Protein AF-A0A507FLE0-F1 (afdb_monomer_lite)

Foldseek 3Di:
DDDDDDDDDDDDDDDDDDDDDDDDDDPDDDDDPDDPDQPPVVVPAPADPPPDDPQLSVLLSVLSVLLVVLVVLLVVLVVPVVDDDPNPVSLVVSQVSLVVSLVSLVSSLVVLVVVVVVVDLNSLSSNLSSLQSNLSSLLSHPPDPCSLLSSLQSNLVSCVRNPCLRCLVVCVVSNCSSLVVVVVPDDPDPPDQDPPPCPPPPPPPPPPLQPDPDPPDDDAEEDAPVVADLVNCCVVAVVPVVHGDHHHPPQWVPFLLLRQVSDVVSVCSQQPSRWAKKWKFFPPPPQLDCPDPRIDIDIDRPNVCCVQAAVCVPPCPGPQVGMHIKRPFAQVCSSGVVVVSRGDDGPNLQRDDPVNVVDDPDPDPRPDPDDRDGDIDGHPPRDDAQFDDPDDDDDDDRDDDDDDDDDGPVCLVVQCADPDPRRRGRLHRPSDPVVLLVVLCVLLVVLLVVVVVLLVVCCPLLPCPVVPPDDDDPVSVVVNVCSPDLVNLLVSLVVNLVSLVVSVVSPNDPSVLVNVVSVVVSVVSVVVVPDDDDSVVVVVSSVVSVVVSVVVVPDDSSDDDDDDPPVVVVVVVVVPDDDDDDDDDDD

Structure (mmCIF, N/CA/C/O backbone):
data_AF-A0A507FLE0-F1
#
_entry.id   AF-A0A507FLE0-F1
#
loop_
_atom_site.group_PDB
_atom_site.id
_atom_site.type_symbol
_atom_site.label_atom_id
_atom_site.label_alt_id
_atom_site.label_comp_id
_atom_site.label_asym_id
_atom_site.label_entity_id
_atom_site.label_seq_id
_atom_site.pdbx_PDB_ins_code
_atom_site.Cartn_x
_atom_site.Cartn_y
_atom_site.Cartn_z
_atom_site.occupancy
_atom_site.B_iso_or_equiv
_atom_site.auth_seq_id
_atom_site.auth_comp_id
_atom_site.auth_asym_id
_atom_site.auth_atom_id
_atom_site.pdbx_PDB_model_num
ATOM 1 N N . MET A 1 1 ? 46.380 20.053 21.977 1.00 31.81 1 MET A N 1
ATOM 2 C CA . MET A 1 1 ? 46.843 20.957 20.892 1.00 31.81 1 MET A CA 1
ATOM 3 C C . MET A 1 1 ? 46.621 20.213 19.575 1.00 31.81 1 MET A C 1
ATOM 5 O O . MET A 1 1 ? 46.985 19.057 19.542 1.00 31.81 1 MET A O 1
ATOM 9 N N . ALA A 1 2 ? 45.988 20.686 18.503 1.00 28.52 2 ALA A N 1
ATOM 10 C CA . ALA A 1 2 ? 45.599 22.019 18.074 1.00 28.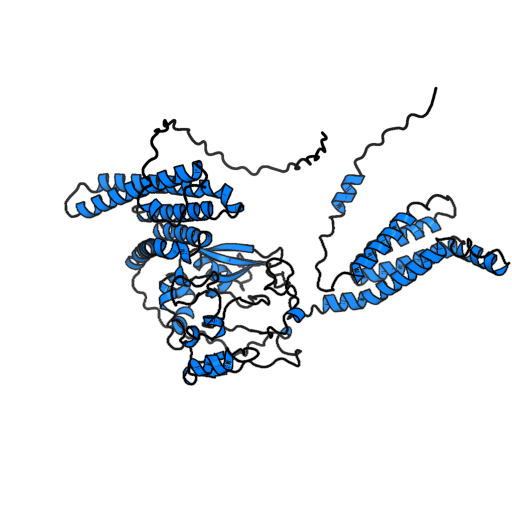52 2 ALA A CA 1
ATOM 11 C C . ALA A 1 2 ? 44.268 21.979 17.283 1.00 28.52 2 ALA A C 1
ATOM 13 O O . ALA A 1 2 ? 43.899 20.981 16.674 1.00 28.52 2 ALA A O 1
ATOM 14 N N . LYS A 1 3 ? 43.569 23.117 17.330 1.00 25.45 3 LYS A N 1
ATOM 15 C CA . LYS A 1 3 ? 42.277 23.459 16.719 1.00 25.45 3 LYS A CA 1
ATOM 16 C C . LYS A 1 3 ? 42.298 23.394 15.182 1.00 25.45 3 LYS A C 1
ATOM 18 O O . LYS A 1 3 ? 43.204 23.959 14.573 1.00 25.45 3 LYS A O 1
ATOM 23 N N . ARG A 1 4 ? 41.205 22.937 14.556 1.00 25.98 4 ARG A N 1
ATOM 24 C CA . ARG A 1 4 ? 40.757 23.457 13.248 1.00 25.98 4 ARG A CA 1
ATOM 25 C C . ARG A 1 4 ? 39.261 23.784 13.276 1.00 25.98 4 ARG A C 1
ATOM 27 O O . ARG A 1 4 ? 38.424 22.944 13.575 1.00 25.98 4 ARG A O 1
ATOM 34 N N . LYS A 1 5 ? 38.989 25.067 13.021 1.00 28.12 5 LYS A N 1
ATOM 35 C CA . LYS A 1 5 ? 37.691 25.748 12.962 1.00 28.12 5 LYS A CA 1
ATOM 36 C C . LYS A 1 5 ? 36.878 25.264 11.754 1.00 28.12 5 LYS A C 1
ATOM 38 O O . LYS A 1 5 ? 37.385 25.329 10.638 1.00 28.12 5 LYS A O 1
ATOM 43 N N . ALA A 1 6 ? 35.615 24.902 11.966 1.00 27.72 6 ALA A N 1
ATOM 44 C CA . ALA A 1 6 ? 34.610 24.834 10.908 1.00 27.72 6 ALA A CA 1
ATOM 45 C C . ALA A 1 6 ? 33.915 26.202 10.787 1.00 27.72 6 ALA A C 1
ATOM 47 O O . ALA A 1 6 ? 33.436 26.756 11.777 1.00 27.72 6 ALA A O 1
ATOM 48 N N . LEU A 1 7 ? 33.922 26.774 9.581 1.00 25.78 7 LEU A N 1
ATOM 49 C CA . LEU A 1 7 ? 33.205 28.002 9.239 1.00 25.78 7 LEU A CA 1
ATOM 50 C C . LEU A 1 7 ? 31.706 27.698 9.110 1.00 25.78 7 LEU A C 1
ATOM 52 O O . LEU A 1 7 ? 31.309 26.893 8.272 1.00 25.78 7 LEU A O 1
ATOM 56 N N . ALA A 1 8 ? 30.888 28.388 9.902 1.00 26.00 8 ALA A N 1
ATOM 57 C CA . ALA A 1 8 ? 29.437 28.402 9.775 1.00 26.00 8 ALA A CA 1
ATOM 58 C C . ALA A 1 8 ? 29.005 29.300 8.600 1.00 26.00 8 ALA A C 1
ATOM 60 O O . ALA A 1 8 ? 29.332 30.490 8.564 1.00 26.00 8 ALA A O 1
ATOM 61 N N . SER A 1 9 ? 28.248 28.750 7.651 1.00 27.38 9 SER A N 1
ATOM 62 C CA . SER A 1 9 ? 27.500 29.516 6.651 1.00 27.38 9 SER A CA 1
ATOM 63 C C . SER A 1 9 ? 26.111 29.865 7.202 1.00 27.38 9 SER A C 1
ATOM 65 O O . SER A 1 9 ? 25.343 28.999 7.608 1.00 27.38 9 SER A O 1
ATOM 67 N N . LYS A 1 10 ? 25.796 31.165 7.237 1.00 26.14 10 LYS A N 1
ATOM 68 C CA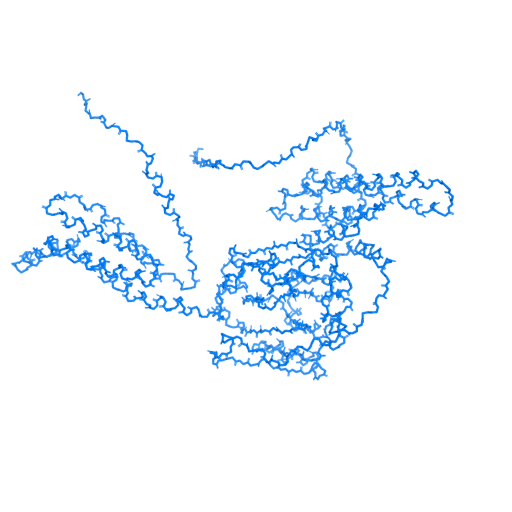 . LYS A 1 10 ? 24.483 31.709 7.625 1.00 26.14 10 LYS A CA 1
ATOM 69 C C . LYS A 1 10 ? 23.377 31.241 6.658 1.00 26.14 10 LYS A C 1
ATOM 71 O O . LYS A 1 10 ? 23.606 31.313 5.448 1.00 26.14 10 LYS A O 1
ATOM 76 N N . PRO A 1 11 ? 22.168 30.888 7.134 1.00 28.55 11 PRO A N 1
ATOM 77 C CA . PRO A 1 11 ? 21.002 30.757 6.270 1.00 28.55 11 PRO A CA 1
ATOM 78 C C . PRO A 1 11 ? 20.432 32.137 5.910 1.00 28.55 11 PRO A C 1
ATOM 80 O O . PRO A 1 11 ? 20.313 33.026 6.754 1.00 28.55 11 PRO A O 1
ATOM 83 N N . SER A 1 12 ? 20.105 32.311 4.629 1.00 25.98 12 SER A N 1
ATOM 84 C CA . SER A 1 12 ? 19.467 33.498 4.060 1.00 25.98 12 SER A CA 1
ATOM 85 C C . SER A 1 12 ? 17.990 33.582 4.445 1.00 25.98 12 SER A C 1
ATOM 87 O O . SER A 1 12 ? 17.255 32.609 4.298 1.00 25.98 12 SER A O 1
ATOM 89 N N . SER A 1 13 ? 17.557 34.766 4.864 1.00 29.53 13 SER A N 1
ATOM 90 C CA . SER A 1 13 ? 16.181 35.129 5.197 1.00 29.53 13 SER A CA 1
ATOM 91 C C . SER A 1 13 ? 15.266 35.241 3.968 1.00 29.53 13 SER A C 1
ATOM 93 O O . SER A 1 13 ? 15.630 35.880 2.980 1.00 29.53 13 SER A O 1
ATOM 95 N N . ARG A 1 14 ? 14.050 34.676 4.056 1.00 24.36 14 ARG A N 1
ATOM 96 C CA . ARG A 1 14 ? 12.829 35.068 3.310 1.00 24.36 14 ARG A CA 1
ATOM 97 C C . ARG A 1 14 ? 11.584 34.360 3.902 1.00 24.36 14 ARG A C 1
ATOM 99 O O . ARG A 1 14 ? 11.761 33.413 4.655 1.00 24.36 14 ARG A O 1
ATOM 106 N N . PRO A 1 15 ? 10.363 34.881 3.678 1.00 26.41 15 PRO A N 1
ATOM 107 C CA . PRO A 1 15 ? 9.608 35.686 4.636 1.00 26.41 15 PRO A CA 1
ATOM 108 C C . PRO A 1 15 ? 8.544 34.895 5.418 1.00 26.41 15 PRO A C 1
ATOM 110 O O . PRO A 1 15 ? 8.025 33.886 4.957 1.00 26.41 15 PRO A O 1
ATOM 113 N N . ALA A 1 16 ? 8.204 35.411 6.600 1.00 26.02 16 ALA A N 1
ATOM 114 C CA . ALA A 1 16 ? 7.209 34.858 7.511 1.00 26.02 16 ALA A CA 1
ATOM 115 C C . ALA A 1 16 ? 5.784 34.893 6.927 1.00 26.02 16 ALA A C 1
ATOM 117 O O . ALA A 1 16 ? 5.248 35.970 6.653 1.00 26.02 16 ALA A O 1
ATOM 118 N N . SER A 1 17 ? 5.146 33.726 6.816 1.00 26.30 17 SER A N 1
ATOM 119 C CA . SER A 1 17 ? 3.690 33.602 6.722 1.00 26.30 17 SER A CA 1
ATOM 120 C C . SER A 1 17 ? 3.092 33.547 8.131 1.00 26.30 17 SER A C 1
ATOM 122 O O . SER A 1 17 ? 3.606 32.887 9.033 1.00 26.30 17 SER A O 1
ATOM 124 N N . LYS A 1 18 ? 2.024 34.319 8.327 1.00 26.84 18 LYS A N 1
ATOM 125 C CA . LYS A 1 18 ? 1.359 34.587 9.606 1.00 26.84 18 LYS A CA 1
ATOM 126 C C . LYS A 1 18 ? 0.795 33.302 10.233 1.00 26.84 18 LYS A C 1
ATOM 128 O O . LYS A 1 18 ? -0.269 32.851 9.832 1.00 26.84 18 LYS A O 1
ATOM 133 N N . HIS A 1 19 ? 1.454 32.780 11.266 1.00 26.33 19 HIS A N 1
ATOM 134 C CA . HIS A 1 19 ? 0.809 31.906 12.245 1.00 26.33 19 HIS A CA 1
ATOM 135 C C . HIS A 1 19 ? 0.214 32.767 13.362 1.00 26.33 19 HIS A C 1
ATOM 137 O O . HIS A 1 19 ? 0.917 33.539 14.020 1.00 26.33 19 HIS A O 1
ATOM 143 N N . SER A 1 20 ? -1.099 32.658 13.549 1.00 24.91 20 SER A N 1
ATOM 144 C CA . SER A 1 20 ? -1.827 33.210 14.686 1.00 24.91 20 SER A CA 1
ATOM 145 C C . SER A 1 20 ? -1.268 32.621 15.983 1.00 24.91 20 SER A C 1
ATOM 147 O O . SER A 1 20 ? -1.404 31.425 16.241 1.00 24.91 20 SER A O 1
ATOM 149 N N . LYS A 1 21 ? -0.617 33.461 16.793 1.00 22.00 21 LYS A N 1
ATOM 150 C CA . LYS A 1 21 ? -0.194 33.124 18.155 1.00 22.00 21 LYS A CA 1
ATOM 151 C C . LYS A 1 21 ? -1.432 32.844 19.007 1.00 22.00 21 LYS A C 1
ATOM 153 O O . LYS A 1 21 ? -2.134 33.780 19.375 1.00 22.00 21 LYS A O 1
ATOM 158 N N . TRP A 1 22 ? -1.654 31.585 19.362 1.00 24.19 22 TRP A N 1
ATOM 159 C CA . TRP A 1 22 ? -2.494 31.237 20.501 1.00 24.19 22 TRP A CA 1
ATOM 160 C C . TRP A 1 22 ? -1.654 31.393 21.769 1.00 24.19 22 TRP A C 1
ATOM 162 O O . TRP A 1 22 ? -0.658 30.700 21.976 1.00 24.19 22 TRP A O 1
ATOM 172 N N . THR A 1 23 ? -2.000 32.381 22.590 1.00 21.45 23 THR A N 1
ATOM 173 C CA . THR A 1 23 ? -1.430 32.577 23.924 1.00 21.45 23 THR A CA 1
ATOM 174 C C . THR A 1 23 ? -1.847 31.417 24.821 1.00 21.45 23 THR A C 1
ATOM 176 O O . THR A 1 23 ? -2.988 31.353 25.267 1.00 21.4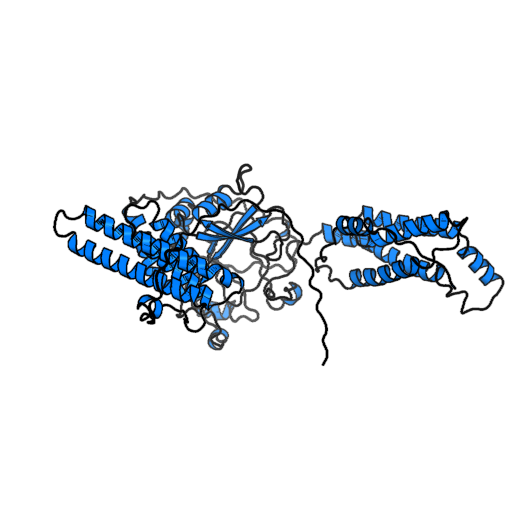5 23 THR A O 1
ATOM 179 N N . VAL A 1 24 ? -0.912 30.507 25.099 1.00 25.20 24 VAL A N 1
ATOM 180 C CA . VAL A 1 24 ? -1.040 29.516 26.172 1.00 25.20 24 VAL A CA 1
ATOM 181 C C . VAL A 1 24 ? -0.966 30.261 27.502 1.00 25.20 24 VAL A C 1
ATOM 183 O O . VAL A 1 24 ? 0.098 30.730 27.914 1.00 25.20 24 VAL A O 1
ATOM 186 N N . THR A 1 25 ? -2.102 30.394 28.178 1.00 23.78 25 THR A N 1
ATOM 187 C CA . THR A 1 25 ? -2.149 30.838 29.570 1.00 23.78 25 THR A CA 1
ATOM 188 C C . THR A 1 25 ? -1.441 29.784 30.418 1.00 23.78 25 THR A C 1
ATOM 190 O O . THR A 1 25 ? -1.952 28.682 30.603 1.00 23.78 25 THR A O 1
ATOM 193 N N . LYS A 1 26 ? -0.239 30.098 30.919 1.00 23.08 26 LYS A N 1
ATOM 194 C CA . LYS A 1 26 ? 0.467 29.263 31.900 1.00 23.08 26 LYS A CA 1
ATOM 195 C C . LYS A 1 26 ? -0.375 29.170 33.176 1.00 23.08 26 LYS A C 1
ATOM 197 O O . LYS A 1 26 ? -0.304 30.056 34.025 1.00 23.08 26 LYS A O 1
ATOM 202 N N . MET A 1 27 ? -1.143 28.094 33.335 1.00 23.83 27 MET A N 1
ATOM 203 C CA . MET A 1 27 ? -1.602 27.679 34.657 1.00 23.83 27 MET A CA 1
ATOM 204 C C . MET A 1 27 ? -0.415 27.068 35.398 1.00 23.83 27 MET A C 1
ATOM 206 O O . MET A 1 27 ? 0.155 26.059 34.994 1.00 23.83 27 MET A O 1
ATOM 210 N N . ASN A 1 28 ? -0.008 27.742 36.467 1.00 22.78 28 ASN A N 1
ATOM 211 C CA . ASN A 1 28 ? 1.100 27.354 37.322 1.00 22.78 28 ASN A CA 1
ATOM 212 C C . ASN A 1 28 ? 0.618 26.246 38.276 1.00 22.78 28 ASN A C 1
ATOM 214 O O . ASN A 1 28 ? 0.186 26.530 39.392 1.00 22.78 28 ASN A O 1
ATOM 218 N N . MET A 1 29 ? 0.626 24.988 37.828 1.00 26.70 29 MET A N 1
ATOM 219 C CA . MET A 1 29 ? 0.411 23.836 38.707 1.00 26.70 29 MET A CA 1
ATOM 220 C C . MET A 1 29 ? 1.763 23.292 39.175 1.00 26.70 29 MET A C 1
ATOM 222 O O . MET A 1 29 ? 2.604 22.893 38.371 1.00 26.70 29 MET A O 1
ATOM 226 N N . LYS A 1 30 ? 1.979 23.320 40.496 1.00 24.19 30 LYS A N 1
ATOM 227 C CA . LYS A 1 30 ? 3.137 22.715 41.168 1.00 24.19 30 LYS A CA 1
ATOM 228 C C . LYS A 1 30 ? 3.267 21.244 40.754 1.00 24.19 30 LYS A C 1
ATOM 230 O O . LYS A 1 30 ? 2.291 20.504 40.838 1.00 24.19 30 LYS A O 1
ATOM 235 N N . GLN A 1 31 ? 4.471 20.827 40.358 1.00 25.00 31 GLN A N 1
ATOM 236 C CA . GLN A 1 31 ? 4.795 19.417 40.138 1.00 25.00 31 GLN A CA 1
ATOM 237 C C . GLN A 1 31 ? 4.654 18.628 41.453 1.00 25.00 31 GLN A C 1
ATOM 239 O O . GLN A 1 31 ? 5.287 19.013 42.440 1.00 25.00 31 GLN A O 1
ATOM 244 N N . PRO A 1 32 ? 3.874 17.533 41.498 1.00 29.08 32 PRO A N 1
ATOM 245 C CA . PRO A 1 32 ? 3.972 16.563 42.576 1.00 29.08 32 PRO A CA 1
ATOM 246 C C . PRO A 1 32 ? 5.194 15.663 42.347 1.00 29.08 32 PRO A C 1
ATOM 248 O O . PRO A 1 32 ? 5.421 15.159 41.251 1.00 29.08 32 PRO A O 1
ATOM 251 N N . SER A 1 33 ? 5.980 15.467 43.401 1.00 28.61 33 SER A N 1
ATOM 252 C CA . SER A 1 33 ? 7.256 14.745 43.430 1.00 28.61 33 SER A CA 1
ATOM 253 C C . SER A 1 33 ? 7.127 13.228 43.633 1.00 28.61 33 SER A C 1
ATOM 255 O O . SER A 1 33 ? 7.986 12.637 44.274 1.00 28.61 33 SER A O 1
ATOM 257 N N . ASN A 1 34 ? 6.083 12.587 43.107 1.00 28.62 34 ASN A N 1
ATOM 258 C CA . ASN A 1 34 ? 5.943 11.127 43.143 1.00 28.62 34 ASN A CA 1
ATOM 259 C C . ASN A 1 34 ? 5.731 10.627 41.714 1.00 28.62 34 ASN A C 1
ATOM 261 O O . ASN A 1 34 ? 4.803 11.092 41.053 1.00 28.62 34 ASN A O 1
ATOM 265 N N . GLU A 1 35 ? 6.573 9.702 41.238 1.00 30.05 35 GLU A N 1
ATOM 266 C CA . GLU A 1 35 ? 6.304 8.973 39.995 1.00 30.05 35 GLU A CA 1
ATOM 267 C C . GLU A 1 35 ? 4.942 8.276 40.141 1.00 30.05 35 GLU A C 1
ATOM 269 O O . GLU A 1 35 ? 4.794 7.414 41.012 1.00 30.05 35 GLU A O 1
ATOM 274 N N . PRO A 1 36 ? 3.918 8.653 39.353 1.00 34.62 36 PRO A N 1
ATOM 275 C CA . PRO A 1 36 ? 2.664 7.931 39.382 1.00 34.62 36 PRO A CA 1
ATOM 276 C C . PRO A 1 36 ? 2.935 6.528 38.839 1.00 34.62 36 PRO A C 1
ATOM 278 O O . PRO A 1 36 ? 3.582 6.374 37.800 1.00 34.62 36 PRO A O 1
ATOM 281 N N . THR A 1 37 ? 2.447 5.507 39.545 1.00 37.81 37 THR A N 1
ATOM 282 C CA . THR A 1 37 ? 2.361 4.142 39.017 1.00 37.81 37 THR A CA 1
ATOM 283 C C . THR A 1 37 ? 1.788 4.224 37.613 1.00 37.81 37 THR A C 1
ATOM 285 O O . THR A 1 37 ? 0.691 4.759 37.439 1.00 37.81 37 THR A O 1
ATOM 288 N N . SER A 1 38 ? 2.566 3.777 36.623 1.00 44.31 38 SER A N 1
ATOM 289 C CA . SER A 1 38 ? 2.159 3.829 35.222 1.00 44.31 38 SER A CA 1
ATOM 290 C C . SER A 1 38 ? 0.754 3.235 35.112 1.00 44.31 38 SER A C 1
ATOM 292 O O . SER A 1 38 ? 0.560 2.116 35.593 1.00 44.31 38 SER A O 1
ATOM 294 N N . PRO A 1 39 ? -0.226 3.952 34.536 1.00 55.62 39 PRO A N 1
ATOM 295 C CA . PRO A 1 39 ? -1.568 3.413 34.385 1.00 55.62 39 PRO A CA 1
ATOM 296 C C . PRO A 1 39 ? -1.494 2.058 33.676 1.00 55.62 39 PRO A C 1
ATOM 298 O O . PRO A 1 39 ? -0.690 1.884 32.752 1.00 55.62 39 PRO A O 1
ATOM 301 N N . SER A 1 40 ? -2.311 1.104 34.131 1.00 57.88 40 SER A N 1
ATOM 302 C CA . SER A 1 40 ? -2.302 -0.306 33.695 1.00 57.88 40 SER A CA 1
ATOM 303 C C . SER A 1 40 ? -2.331 -0.466 32.167 1.00 57.88 40 SER A C 1
ATOM 305 O O . SER A 1 40 ? -1.733 -1.386 31.610 1.00 57.88 40 SER A O 1
ATOM 307 N N . PHE A 1 41 ? -2.960 0.496 31.489 1.00 65.25 41 PHE A N 1
ATOM 308 C CA . PHE A 1 41 ? -3.053 0.588 30.039 1.00 65.25 41 PHE A CA 1
ATOM 309 C C . PHE A 1 41 ? -1.720 0.883 29.335 1.00 65.25 41 PHE A C 1
ATOM 311 O O . PHE A 1 41 ? -1.475 0.334 28.270 1.00 65.25 41 PHE A O 1
ATOM 318 N N . LEU A 1 42 ? -0.836 1.713 29.904 1.00 69.00 42 LEU A N 1
ATOM 319 C CA . LEU A 1 42 ? 0.477 1.994 29.301 1.00 69.00 42 LEU A CA 1
ATOM 320 C C . LEU A 1 42 ? 1.445 0.825 29.486 1.00 69.00 42 LEU A C 1
ATOM 322 O O . LEU A 1 42 ? 2.270 0.576 28.613 1.00 69.00 42 LEU A O 1
ATOM 326 N N . SER A 1 43 ? 1.322 0.083 30.590 1.00 68.44 43 SER A N 1
ATOM 327 C CA . SER A 1 43 ? 2.133 -1.117 30.832 1.00 68.44 43 SER A CA 1
ATOM 328 C C . SER A 1 43 ? 1.785 -2.294 29.919 1.00 68.44 43 SER A C 1
ATOM 330 O O . SER A 1 43 ? 2.610 -3.188 29.769 1.00 68.44 43 SER A O 1
ATOM 332 N N . SER A 1 44 ? 0.595 -2.307 29.305 1.00 71.88 44 SER A N 1
ATOM 333 C CA . SER A 1 44 ? 0.206 -3.322 28.317 1.00 71.88 44 SER A CA 1
ATOM 334 C C . SER A 1 44 ? 0.595 -2.965 26.879 1.00 71.88 44 SER A C 1
ATOM 336 O O . SER A 1 44 ? 0.375 -3.771 25.979 1.00 71.88 44 SER A O 1
ATOM 338 N N . MET A 1 45 ? 1.132 -1.765 26.633 1.00 77.75 45 MET A N 1
ATOM 339 C CA . MET A 1 45 ? 1.532 -1.340 25.289 1.00 77.75 45 MET A CA 1
ATOM 340 C C . MET A 1 45 ? 2.938 -1.828 24.930 1.00 77.75 45 MET A C 1
ATOM 342 O O . MET A 1 45 ? 3.800 -1.900 25.810 1.00 77.75 45 MET A O 1
ATOM 346 N N . PRO A 1 46 ? 3.226 -2.061 23.636 1.00 76.75 46 PRO A N 1
ATOM 347 C CA . PRO A 1 46 ? 4.566 -2.391 23.158 1.00 76.75 46 PRO A CA 1
ATOM 348 C C . PRO A 1 46 ? 5.471 -1.140 23.132 1.00 76.75 46 PRO A C 1
ATOM 350 O O . PRO A 1 46 ? 5.935 -0.701 22.082 1.00 76.75 46 PRO A O 1
ATOM 353 N N . ILE A 1 47 ? 5.706 -0.512 24.291 1.00 78.56 47 ILE A N 1
ATOM 354 C CA . ILE A 1 47 ? 6.527 0.701 24.424 1.00 78.56 47 ILE A CA 1
ATOM 355 C C . ILE A 1 47 ? 7.526 0.555 25.568 1.00 78.56 47 ILE A C 1
ATOM 357 O O . ILE A 1 47 ? 7.169 0.221 26.695 1.00 78.56 47 ILE A O 1
ATOM 361 N N . GLN A 1 48 ? 8.781 0.919 25.306 1.00 74.44 48 GLN A N 1
ATOM 362 C CA . GLN A 1 48 ? 9.799 1.052 26.344 1.00 74.44 48 GLN A CA 1
ATOM 363 C C . GLN A 1 48 ? 9.884 2.497 26.850 1.00 74.44 48 GLN A C 1
ATOM 365 O O . GLN A 1 48 ? 10.314 3.404 26.139 1.00 74.44 48 GLN A O 1
ATOM 370 N N . LEU A 1 49 ? 9.494 2.715 28.109 1.00 75.44 49 LEU A N 1
ATOM 371 C CA . LEU A 1 49 ? 9.458 4.047 28.731 1.00 75.44 49 LEU A CA 1
ATOM 372 C C . LEU A 1 49 ? 10.834 4.566 29.189 1.00 75.44 49 LEU A C 1
ATOM 374 O O . LEU A 1 49 ? 10.969 5.755 29.471 1.00 75.44 49 LEU A O 1
ATOM 378 N N . SER A 1 50 ? 11.846 3.700 29.300 1.00 73.62 50 SER A N 1
ATOM 379 C CA . SER A 1 50 ? 13.157 4.010 29.899 1.00 73.62 50 SER A CA 1
ATOM 380 C C . SER A 1 50 ? 14.007 4.997 29.093 1.00 73.62 50 SER A C 1
ATOM 382 O O . SER A 1 50 ? 14.881 5.650 29.657 1.00 73.62 50 SER A O 1
ATOM 384 N N . HIS A 1 51 ? 13.742 5.131 27.793 1.00 79.12 51 HIS A N 1
ATOM 385 C CA . HIS A 1 51 ? 14.527 5.953 26.861 1.00 79.12 51 HIS A CA 1
ATOM 386 C C . HIS A 1 51 ? 13.692 7.036 26.161 1.00 79.12 51 HIS A C 1
ATOM 388 O O . HIS A 1 51 ? 14.144 7.657 25.198 1.00 79.12 51 HIS A O 1
ATOM 394 N N . MET A 1 52 ? 12.462 7.248 26.626 1.00 87.81 52 MET A N 1
ATOM 395 C CA . MET A 1 52 ? 11.551 8.249 26.083 1.00 87.81 52 MET A CA 1
ATOM 396 C C . MET A 1 52 ? 11.900 9.643 26.608 1.00 87.81 52 MET A C 1
ATOM 398 O O . MET A 1 52 ? 12.306 9.789 27.764 1.00 87.81 52 MET A O 1
ATOM 402 N N . ASP A 1 53 ? 11.701 10.672 25.781 1.00 92.06 53 ASP A N 1
ATOM 403 C CA . ASP A 1 53 ? 11.803 12.055 26.240 1.00 92.06 53 ASP A CA 1
ATOM 404 C C . ASP A 1 53 ? 10.895 12.293 27.472 1.00 92.06 53 ASP A C 1
ATOM 406 O O . ASP A 1 53 ? 9.722 11.901 27.452 1.00 92.06 53 ASP A O 1
ATOM 410 N N . PRO A 1 54 ? 11.395 12.924 28.555 1.00 91.12 54 PRO A N 1
ATOM 411 C CA . PRO A 1 54 ? 10.617 13.114 29.778 1.00 91.12 54 PRO A CA 1
ATOM 412 C C . PRO A 1 54 ? 9.319 13.907 29.578 1.00 91.12 54 PRO A C 1
ATOM 414 O O . PRO A 1 54 ? 8.332 13.649 30.271 1.00 91.12 54 PRO A O 1
ATOM 417 N N . GLY A 1 55 ? 9.305 14.860 28.639 1.00 92.50 55 GLY A N 1
ATOM 418 C CA . GLY A 1 55 ? 8.119 15.640 28.296 1.00 92.50 55 GLY A CA 1
ATOM 419 C C . GLY A 1 55 ? 7.059 14.772 27.626 1.00 92.50 55 GLY A C 1
ATOM 420 O O . GLY A 1 55 ? 5.906 14.774 28.061 1.00 92.50 55 GLY A O 1
ATOM 421 N N . VAL A 1 56 ? 7.471 13.966 26.644 1.00 93.06 56 VAL A N 1
ATOM 422 C CA . VAL A 1 56 ? 6.595 12.989 25.974 1.00 93.06 56 VAL A CA 1
ATOM 423 C C . VAL A 1 56 ? 6.052 11.972 26.977 1.00 93.06 56 VAL A C 1
ATOM 425 O O . VAL A 1 56 ? 4.842 11.763 27.044 1.00 93.06 56 VAL A O 1
ATOM 428 N N . LYS A 1 57 ? 6.920 11.396 27.820 1.00 92.81 57 LYS A N 1
ATOM 429 C CA . LYS A 1 57 ? 6.534 10.423 28.855 1.00 92.81 57 LYS A CA 1
ATOM 430 C C . LYS A 1 57 ? 5.491 11.003 29.816 1.00 92.81 57 LYS A C 1
ATOM 432 O O . LYS A 1 57 ? 4.500 10.344 30.119 1.00 92.81 57 LYS A O 1
ATOM 437 N N . SER A 1 58 ? 5.702 12.235 30.283 1.00 93.44 58 SER A N 1
ATOM 438 C CA . SER A 1 58 ? 4.793 12.911 31.215 1.00 93.44 58 SER A CA 1
ATOM 439 C C . SER A 1 58 ? 3.424 13.190 30.592 1.00 93.44 58 SER A C 1
ATOM 441 O O . SER A 1 58 ? 2.400 12.883 31.204 1.00 93.44 58 SER A O 1
ATOM 443 N N . LEU A 1 59 ? 3.388 13.726 29.368 1.00 96.19 59 LEU A N 1
ATOM 444 C CA . LEU A 1 59 ? 2.130 14.018 28.677 1.00 96.19 59 LEU A CA 1
ATOM 445 C C . LEU A 1 59 ? 1.369 12.739 28.317 1.00 96.19 59 LEU A C 1
ATOM 447 O O . LEU A 1 59 ? 0.155 12.686 28.497 1.00 96.19 59 LEU A O 1
ATOM 451 N N . LEU A 1 60 ? 2.072 11.687 27.892 1.00 94.88 60 LEU A N 1
ATOM 452 C CA . LEU A 1 60 ? 1.464 10.387 27.610 1.00 94.88 60 LEU A CA 1
ATOM 453 C C . LEU A 1 60 ? 0.842 9.762 28.870 1.00 94.88 60 LEU A C 1
ATOM 455 O O . LEU A 1 60 ? -0.282 9.262 28.816 1.00 94.88 60 LEU A O 1
ATOM 459 N N . ALA A 1 61 ? 1.525 9.838 30.017 1.00 93.25 61 ALA A N 1
ATOM 460 C CA . ALA A 1 61 ? 0.987 9.375 31.296 1.00 93.25 61 ALA A CA 1
ATOM 461 C C . ALA A 1 61 ? -0.257 10.170 31.729 1.00 93.25 61 ALA A C 1
ATOM 463 O O . ALA A 1 61 ? -1.248 9.579 32.156 1.00 93.25 61 ALA A O 1
ATOM 464 N N . GLN A 1 62 ? -0.236 11.499 31.578 1.00 94.94 62 GLN A N 1
ATOM 465 C CA . GLN A 1 62 ? -1.389 12.357 31.873 1.00 94.94 62 GLN A CA 1
ATOM 466 C C . GLN A 1 62 ? -2.588 12.036 30.974 1.00 94.94 62 GLN A C 1
ATOM 468 O O . GLN A 1 62 ? -3.709 11.934 31.471 1.00 94.94 62 GLN A O 1
ATOM 473 N N . ALA A 1 63 ? -2.356 11.830 29.676 1.00 96.62 63 ALA A N 1
ATOM 474 C CA . ALA A 1 63 ? -3.391 11.432 28.730 1.00 96.62 63 ALA A CA 1
ATOM 475 C C . ALA A 1 63 ? -4.025 10.088 29.112 1.00 96.62 63 ALA A C 1
ATOM 477 O O . ALA A 1 63 ? -5.248 9.982 29.183 1.00 96.62 63 ALA A O 1
ATOM 478 N N . ALA A 1 64 ? -3.205 9.083 29.434 1.00 94.62 64 ALA A N 1
ATOM 479 C CA . ALA A 1 64 ? -3.692 7.770 29.848 1.00 94.62 64 ALA A CA 1
ATOM 480 C C . ALA A 1 64 ? -4.556 7.840 31.120 1.00 94.62 64 ALA A C 1
ATOM 482 O O . ALA A 1 64 ? -5.644 7.265 31.148 1.00 94.62 64 ALA A O 1
ATOM 483 N N . LEU A 1 65 ? -4.127 8.602 32.134 1.00 94.44 65 LEU A N 1
ATOM 484 C CA . LEU A 1 65 ? -4.906 8.817 33.360 1.00 94.44 65 LEU A CA 1
ATOM 485 C C . LEU A 1 65 ? -6.226 9.557 33.091 1.00 94.44 65 LEU A C 1
ATOM 487 O O . LEU A 1 65 ? -7.260 9.209 33.663 1.00 94.44 65 LEU A O 1
ATOM 491 N N . ALA A 1 66 ? -6.215 10.564 32.213 1.00 95.69 66 ALA A N 1
ATOM 492 C CA . ALA A 1 66 ? -7.418 11.310 31.855 1.00 95.69 66 ALA A CA 1
ATOM 493 C C . ALA A 1 66 ? -8.442 10.427 31.118 1.00 95.69 66 ALA A C 1
ATOM 495 O O . ALA A 1 66 ? -9.631 10.465 31.445 1.00 95.69 66 ALA A O 1
ATOM 496 N N . VAL A 1 67 ? -7.987 9.587 30.180 1.00 95.25 67 VAL A N 1
ATOM 497 C CA . VAL A 1 67 ? -8.838 8.608 29.482 1.00 95.25 67 VAL A CA 1
ATOM 498 C C . VAL A 1 67 ? -9.402 7.575 30.454 1.00 95.25 67 VAL A C 1
ATOM 500 O O . VAL A 1 67 ? -10.594 7.278 30.404 1.00 95.25 67 VAL A O 1
ATOM 503 N N . GLU A 1 68 ? -8.594 7.058 31.380 1.00 93.81 68 GLU A N 1
ATOM 504 C CA . GLU A 1 68 ? -9.046 6.100 32.395 1.00 93.81 68 GLU A CA 1
ATOM 505 C C . GLU A 1 68 ? -10.120 6.697 33.322 1.00 93.81 68 GLU A C 1
ATOM 507 O O . GLU A 1 68 ? -11.137 6.050 33.601 1.00 93.81 68 GLU A O 1
ATOM 512 N N . ALA A 1 69 ? -9.954 7.957 33.734 1.00 92.75 69 ALA A N 1
ATOM 513 C CA . ALA A 1 69 ? -10.949 8.681 34.520 1.00 92.75 69 ALA A CA 1
ATOM 514 C C . ALA A 1 69 ? -12.263 8.888 33.742 1.00 92.75 69 ALA A C 1
ATOM 516 O O . ALA A 1 69 ? -13.349 8.648 34.279 1.00 92.75 69 ALA A O 1
ATOM 517 N N . ALA A 1 70 ? -12.179 9.284 32.467 1.00 93.44 70 ALA A N 1
ATOM 518 C CA . ALA A 1 70 ? -13.345 9.455 31.602 1.00 93.44 70 ALA A CA 1
ATOM 519 C C . ALA A 1 70 ? -14.076 8.121 31.354 1.00 93.44 70 ALA A C 1
ATOM 521 O O . ALA A 1 70 ? -15.302 8.053 31.481 1.00 93.44 70 ALA A O 1
ATOM 522 N N . ARG A 1 71 ? -13.331 7.038 31.096 1.00 91.75 71 ARG A N 1
ATOM 523 C CA . ARG A 1 71 ? -13.866 5.679 30.917 1.00 91.75 71 ARG A CA 1
ATOM 524 C C . ARG A 1 71 ? -14.592 5.193 32.170 1.00 91.75 71 ARG A C 1
ATOM 526 O O . ARG A 1 71 ? -15.717 4.706 32.077 1.00 91.75 71 ARG A O 1
ATOM 533 N N . SER A 1 72 ? -13.983 5.376 33.341 1.00 90.81 72 SER A N 1
ATOM 534 C CA . SER A 1 72 ? -14.571 4.986 34.628 1.00 90.81 72 SER A CA 1
ATOM 535 C C . SER A 1 72 ? -15.871 5.741 34.910 1.00 90.81 72 SER A C 1
ATOM 537 O O . SER A 1 72 ? -16.868 5.137 35.309 1.00 90.81 72 SER A O 1
ATOM 539 N N . CYS A 1 73 ? -15.900 7.049 34.630 1.00 89.56 73 CYS A N 1
ATOM 540 C CA . CYS A 1 73 ? -17.115 7.856 34.743 1.00 89.56 73 CYS A CA 1
ATOM 541 C C . CYS A 1 73 ? -18.217 7.368 33.784 1.00 89.56 73 CYS A C 1
ATOM 543 O O . CYS A 1 73 ? -19.384 7.299 34.170 1.00 89.56 73 CYS A O 1
ATOM 545 N N . SER A 1 74 ? -17.855 6.995 32.552 1.00 87.19 74 SER A N 1
ATOM 546 C CA . SER A 1 74 ? -18.801 6.479 31.555 1.00 87.19 74 SER A CA 1
ATOM 547 C C . SER A 1 74 ? -19.394 5.117 31.932 1.00 87.19 74 SER A C 1
ATOM 549 O O . SER A 1 74 ? -20.603 4.899 31.796 1.00 87.19 74 SER A O 1
ATOM 551 N N . ALA A 1 75 ? -18.579 4.220 32.492 1.00 85.38 75 ALA A N 1
ATOM 552 C CA . ALA A 1 75 ? -19.032 2.921 32.983 1.00 85.38 75 ALA A CA 1
ATOM 553 C C . ALA A 1 75 ? -20.018 3.057 34.160 1.00 85.38 75 ALA A C 1
ATOM 555 O O . ALA A 1 75 ? -21.076 2.427 34.161 1.00 85.38 75 ALA A O 1
ATOM 556 N N . GLN A 1 76 ? -19.720 3.935 35.126 1.00 83.31 76 GLN A N 1
ATOM 557 C CA . GLN A 1 76 ? -20.612 4.228 36.259 1.00 83.31 76 GLN A CA 1
ATOM 558 C C . GLN A 1 76 ? -21.955 4.827 35.808 1.00 83.31 76 GLN A C 1
ATOM 560 O O . GLN A 1 76 ? -23.009 4.516 36.370 1.00 83.31 76 GLN A O 1
ATOM 565 N N . PHE A 1 77 ? -21.940 5.668 34.773 1.00 77.50 77 PHE A N 1
ATOM 566 C CA . PHE A 1 77 ? -23.155 6.244 34.198 1.00 77.50 77 PHE A CA 1
ATOM 567 C C . PHE A 1 77 ? -24.017 5.190 33.489 1.00 77.50 77 PHE A C 1
ATOM 569 O O . PHE A 1 77 ? -25.222 5.113 33.723 1.00 77.50 77 PHE A O 1
ATOM 576 N N . SER A 1 78 ? -23.397 4.319 32.689 1.00 76.19 78 SER A N 1
ATOM 577 C CA . SER A 1 78 ? -24.099 3.235 31.987 1.00 76.19 78 SER A CA 1
ATOM 578 C C . SER A 1 78 ? -24.782 2.260 32.957 1.00 76.19 78 SER A C 1
ATOM 580 O O . SER A 1 78 ? -25.886 1.799 32.686 1.00 76.19 78 SER A O 1
ATOM 582 N N . ALA A 1 79 ? -24.175 2.003 34.122 1.00 70.56 79 ALA A N 1
ATOM 583 C CA . ALA A 1 79 ? -24.759 1.167 35.173 1.00 70.56 79 ALA A CA 1
ATOM 584 C C . ALA A 1 79 ? -25.917 1.844 35.939 1.00 70.56 79 ALA A C 1
ATOM 586 O O . ALA A 1 79 ? -26.814 1.160 36.426 1.00 70.56 79 ALA A O 1
ATOM 587 N N . SER A 1 80 ? -25.921 3.179 36.044 1.00 63.06 80 SER A N 1
ATOM 588 C CA . SER A 1 80 ? -26.930 3.949 36.798 1.00 63.06 80 SER A CA 1
ATOM 589 C C . SER A 1 80 ? -28.137 4.400 35.964 1.00 63.06 80 SER A C 1
ATOM 591 O O . SER A 1 80 ? -29.186 4.711 36.527 1.00 63.06 80 SER A O 1
ATOM 593 N N . HIS A 1 81 ? -28.053 4.366 34.628 1.00 54.41 81 HIS A N 1
ATOM 594 C CA . HIS A 1 81 ? -29.183 4.627 33.719 1.00 54.41 81 HIS A CA 1
ATOM 595 C C . HIS A 1 81 ? -30.337 3.612 33.805 1.00 54.41 81 HIS A C 1
ATOM 597 O O . HIS A 1 81 ? -31.391 3.841 33.215 1.00 54.41 81 HIS A O 1
ATOM 603 N N . ALA A 1 82 ? -30.197 2.549 34.601 1.00 52.78 82 ALA A N 1
ATOM 604 C CA . ALA A 1 82 ? -31.312 1.689 34.986 1.00 52.78 82 ALA A CA 1
ATOM 605 C C . ALA A 1 82 ? -32.284 2.350 35.997 1.00 52.78 82 ALA A C 1
ATOM 607 O O . ALA A 1 82 ? -33.351 1.794 36.250 1.00 52.78 82 ALA A O 1
ATOM 608 N N . SER A 1 83 ? -31.972 3.529 36.566 1.00 49.50 83 SER A N 1
ATOM 609 C CA . SER A 1 83 ? -32.834 4.190 37.562 1.00 49.50 83 SER A CA 1
ATOM 610 C C . SER A 1 83 ? -32.765 5.738 37.569 1.00 49.50 83 SER A C 1
ATOM 612 O O . SER A 1 83 ? -31.875 6.327 38.175 1.00 49.50 83 SER A O 1
ATOM 614 N N . ASN A 1 84 ? -33.785 6.386 36.989 1.00 49.75 84 ASN A N 1
ATOM 615 C CA . ASN A 1 84 ? -34.303 7.749 37.257 1.00 49.75 84 ASN A CA 1
ATOM 616 C C . ASN A 1 84 ? -33.451 9.045 37.063 1.00 49.75 84 ASN A C 1
ATOM 618 O O . ASN A 1 84 ? -32.239 9.072 36.881 1.00 49.75 84 ASN A O 1
ATOM 622 N N . SER A 1 85 ? -34.202 10.160 37.082 1.00 48.53 85 SER A N 1
ATOM 623 C CA . SER A 1 85 ? -34.059 11.544 36.567 1.00 48.53 85 SER A CA 1
ATOM 624 C C . SER A 1 85 ? -32.797 12.404 36.825 1.00 48.53 85 SER A C 1
ATOM 626 O O . SER A 1 85 ? -32.853 13.611 36.593 1.00 48.53 85 SER A O 1
ATOM 628 N N . SER A 1 86 ? -31.649 11.861 37.246 1.00 56.62 86 SER A N 1
ATOM 629 C CA . SER A 1 86 ? -30.402 12.644 37.475 1.00 56.62 86 SER A CA 1
ATOM 630 C C . SER A 1 86 ? -29.522 12.847 36.219 1.00 56.62 86 SER A C 1
ATOM 632 O O . SER A 1 86 ? -28.357 13.247 36.288 1.00 56.62 86 SER A O 1
ATOM 634 N N . THR A 1 87 ? -30.080 12.573 35.042 1.00 62.47 87 THR A N 1
ATOM 635 C CA . THR A 1 87 ? -29.340 12.211 33.825 1.00 62.47 87 THR A CA 1
ATOM 636 C C . THR A 1 87 ? -28.554 13.354 33.174 1.00 62.47 87 THR A C 1
ATOM 638 O O . THR A 1 87 ? -27.467 13.114 32.649 1.00 62.47 87 THR A O 1
ATOM 641 N N . LYS A 1 88 ? -29.033 14.605 33.248 1.00 68.31 88 LYS A N 1
ATOM 642 C CA . LYS A 1 88 ? -28.398 15.753 32.566 1.00 68.31 88 LYS A CA 1
ATOM 643 C C . LYS A 1 88 ? -27.066 16.184 33.190 1.00 68.31 88 LYS A C 1
ATOM 645 O O . LYS A 1 88 ? -26.093 16.387 32.472 1.00 68.31 88 LYS A O 1
ATOM 650 N N . THR A 1 89 ? -26.993 16.304 34.516 1.00 70.75 89 THR A N 1
ATOM 651 C CA . THR A 1 89 ? -25.764 16.741 35.208 1.00 70.75 89 THR A CA 1
ATOM 652 C C . THR A 1 89 ? -24.658 15.689 35.108 1.00 70.75 89 THR A C 1
ATOM 654 O O . THR A 1 89 ? -23.488 16.023 34.925 1.00 70.75 89 THR A O 1
ATOM 657 N N . ALA A 1 90 ? -25.029 14.408 35.181 1.00 73.19 90 ALA A N 1
ATOM 658 C CA . ALA A 1 90 ? -24.094 13.299 35.031 1.00 73.19 90 ALA A CA 1
ATOM 659 C C . ALA A 1 90 ? -23.572 13.164 33.585 1.00 73.19 90 ALA A C 1
ATOM 661 O O . ALA A 1 90 ? -22.370 12.979 33.394 1.00 73.19 90 ALA A O 1
ATOM 662 N N . SER A 1 91 ? -24.434 13.367 32.581 1.00 78.19 91 SER A N 1
ATOM 663 C CA . SER A 1 91 ? -24.041 13.456 31.164 1.00 78.19 91 SER A CA 1
ATOM 664 C C . SER A 1 91 ? -23.064 14.616 30.908 1.00 78.19 91 SER A C 1
ATOM 666 O O . SER A 1 91 ? -21.996 14.406 30.332 1.00 78.19 91 SER A O 1
ATOM 668 N N . ALA A 1 92 ? -23.341 15.816 31.436 1.00 83.69 92 ALA A N 1
ATOM 669 C CA . ALA A 1 92 ? -22.450 16.973 31.293 1.00 83.69 92 ALA A CA 1
ATOM 670 C C . ALA A 1 92 ? -21.060 16.740 31.918 1.00 83.69 92 ALA A C 1
ATOM 672 O O . ALA A 1 92 ? -20.033 17.073 31.320 1.00 83.69 92 ALA A O 1
ATOM 673 N N . LYS A 1 93 ? -21.010 16.129 33.110 1.00 86.50 93 LYS A N 1
ATOM 674 C CA . LYS A 1 93 ? -19.752 15.745 33.768 1.00 86.50 93 LYS A CA 1
ATOM 675 C C . LYS A 1 93 ? -18.956 14.742 32.930 1.00 86.50 93 LYS A C 1
ATOM 677 O O . LYS A 1 93 ? -17.748 14.911 32.778 1.00 86.50 93 LYS A O 1
ATOM 682 N N . MET A 1 94 ? -19.620 13.732 32.370 1.00 86.75 94 MET A N 1
ATOM 683 C CA . MET A 1 94 ? -18.972 12.734 31.521 1.00 86.75 94 MET A CA 1
ATOM 684 C C . MET A 1 94 ? -18.384 13.367 30.256 1.00 86.75 94 MET A C 1
ATOM 686 O O . MET A 1 94 ? -17.215 13.134 29.953 1.00 86.75 94 MET A O 1
ATOM 690 N N . ASN A 1 95 ? -19.145 14.228 29.573 1.00 90.12 95 ASN A N 1
ATOM 691 C CA . ASN A 1 95 ? -18.657 14.910 28.376 1.00 90.12 95 ASN A CA 1
ATOM 692 C C . ASN A 1 95 ? -17.472 15.843 28.686 1.00 90.12 95 ASN A C 1
ATOM 694 O O . ASN A 1 95 ? -16.519 15.924 27.920 1.00 90.12 95 ASN A O 1
ATOM 698 N N . THR A 1 96 ? -17.481 16.492 29.855 1.00 93.38 96 THR A N 1
ATOM 699 C CA . THR A 1 96 ? -16.374 17.354 30.309 1.00 93.38 96 THR A CA 1
ATOM 700 C C . THR A 1 96 ? -15.087 16.552 30.519 1.00 93.38 96 THR A C 1
ATOM 702 O O . THR A 1 96 ? -14.013 16.981 30.101 1.00 93.38 96 THR A O 1
ATOM 705 N N . LEU A 1 97 ? -15.184 15.368 31.136 1.00 94.88 97 LEU A N 1
ATOM 706 C CA . LEU A 1 97 ? -14.041 14.469 31.312 1.00 94.88 97 LEU A CA 1
ATOM 707 C C . LEU A 1 97 ? -13.536 13.915 29.976 1.00 94.88 97 LEU A C 1
ATOM 709 O O . LEU A 1 97 ? -12.327 13.849 29.779 1.00 94.88 97 LEU A O 1
ATOM 713 N N . ALA A 1 98 ? -14.434 13.572 29.050 1.00 94.12 98 ALA A N 1
ATOM 714 C CA . ALA A 1 98 ? -14.059 13.124 27.710 1.00 94.12 98 ALA A CA 1
ATOM 715 C C . ALA A 1 98 ? -13.339 14.227 26.908 1.00 94.12 98 ALA A C 1
ATOM 717 O O . ALA A 1 98 ? -12.320 13.951 26.278 1.00 94.12 98 ALA A O 1
ATOM 718 N N . LEU A 1 99 ? -13.788 15.487 26.993 1.00 95.56 99 LEU A N 1
ATOM 719 C CA . LEU A 1 99 ? -13.102 16.633 26.376 1.00 95.56 99 LEU A CA 1
ATOM 720 C C . LEU A 1 99 ? -11.716 16.881 26.987 1.00 95.56 99 LEU A C 1
ATOM 722 O O . LEU A 1 99 ? -10.760 17.144 26.259 1.00 95.56 99 LEU A O 1
ATOM 726 N N . ALA A 1 100 ? -11.583 16.768 28.311 1.00 96.44 100 ALA A N 1
ATOM 727 C CA . ALA A 1 100 ? -10.289 16.884 28.983 1.00 96.44 100 ALA A CA 1
ATOM 728 C C . ALA A 1 100 ? -9.332 15.746 28.584 1.00 96.44 100 ALA A C 1
ATOM 730 O O . ALA A 1 100 ? -8.152 15.994 28.334 1.00 96.44 100 ALA A O 1
ATOM 731 N N . ALA A 1 101 ? -9.843 14.515 28.479 1.00 97.00 101 ALA A N 1
ATOM 732 C CA . ALA A 1 101 ? -9.085 13.361 28.006 1.00 97.00 101 ALA A CA 1
ATOM 733 C C . ALA A 1 101 ? -8.629 13.532 26.552 1.00 97.00 101 ALA A C 1
ATOM 735 O O . ALA A 1 101 ? -7.466 13.260 26.245 1.00 97.00 101 ALA A O 1
ATOM 736 N N . LEU A 1 102 ? -9.498 14.060 25.683 1.00 97.44 102 LEU A N 1
ATOM 737 C CA . LEU A 1 102 ? -9.155 14.369 24.299 1.00 97.44 102 LEU A CA 1
ATOM 738 C C . LEU A 1 102 ? -8.025 15.401 24.233 1.00 97.44 102 LEU A C 1
ATOM 740 O O . LEU A 1 102 ? -7.001 15.131 23.613 1.00 97.44 102 LEU A O 1
ATOM 744 N N . ALA A 1 103 ? -8.166 16.531 24.931 1.00 97.88 103 ALA A N 1
ATOM 745 C CA . ALA A 1 103 ? -7.151 17.584 24.946 1.00 97.88 103 ALA A CA 1
ATOM 746 C C . ALA A 1 103 ? -5.792 17.080 25.466 1.00 97.88 103 ALA A C 1
ATOM 748 O O . ALA A 1 103 ? -4.749 17.389 24.889 1.00 97.88 103 ALA A O 1
ATOM 749 N N . ALA A 1 104 ? -5.791 16.264 26.527 1.00 98.06 104 ALA A N 1
ATOM 750 C CA . ALA A 1 104 ? -4.571 15.653 27.050 1.00 98.06 104 ALA A CA 1
ATOM 751 C C . ALA A 1 104 ? -3.938 14.675 26.043 1.00 98.06 104 ALA A C 1
ATOM 753 O O . ALA A 1 104 ? -2.722 14.682 25.850 1.00 98.06 104 ALA A O 1
ATOM 754 N N . SER A 1 105 ? -4.758 13.865 25.369 1.00 98.12 105 SER A N 1
ATOM 755 C CA . SER A 1 105 ? -4.305 12.897 24.364 1.00 98.12 105 SER A CA 1
ATOM 756 C C . SER A 1 105 ? -3.738 13.576 23.116 1.00 98.12 105 SER A C 1
ATOM 758 O O . SER A 1 105 ? -2.715 13.136 22.591 1.00 98.12 105 SER A O 1
ATOM 760 N N . GLU A 1 106 ? -4.341 14.678 22.664 1.00 98.12 106 GLU A N 1
ATOM 761 C CA . GLU A 1 106 ? -3.813 15.481 21.559 1.00 98.12 106 GLU A CA 1
ATOM 762 C C . GLU A 1 106 ? -2.493 16.159 21.926 1.00 98.12 106 GLU A C 1
ATOM 764 O O . GLU A 1 106 ? -1.543 16.080 21.148 1.00 98.12 106 GLU A O 1
ATOM 769 N N . ALA A 1 107 ? -2.382 16.726 23.132 1.00 97.88 107 ALA A N 1
ATOM 770 C CA . ALA A 1 107 ? -1.128 17.300 23.618 1.00 97.88 107 ALA A CA 1
ATOM 771 C C . ALA A 1 107 ? -0.005 16.249 23.697 1.00 97.88 107 ALA A C 1
ATOM 773 O O . ALA A 1 107 ? 1.131 16.516 23.297 1.00 97.88 107 ALA A O 1
ATOM 774 N N . ALA A 1 108 ? -0.319 15.033 24.161 1.00 96.69 108 ALA A N 1
ATOM 775 C CA . ALA A 1 108 ? 0.621 13.915 24.143 1.00 96.69 108 ALA A CA 1
ATOM 776 C C . ALA A 1 108 ? 1.051 13.570 22.712 1.00 96.69 108 ALA A C 1
ATOM 778 O O . ALA A 1 108 ? 2.246 13.447 22.449 1.00 96.69 108 ALA A O 1
ATOM 779 N N . ARG A 1 109 ? 0.104 13.496 21.772 1.00 96.44 109 ARG A N 1
ATOM 780 C CA . ARG A 1 109 ? 0.379 13.212 20.360 1.00 96.44 109 ARG A CA 1
ATOM 781 C C . ARG A 1 109 ? 1.284 14.257 19.719 1.00 96.44 109 ARG A C 1
ATOM 783 O O . ARG A 1 109 ? 2.305 13.897 19.136 1.00 96.44 109 ARG A O 1
ATOM 790 N N . GLU A 1 110 ? 0.966 15.538 19.870 1.00 95.94 110 GLU A N 1
ATOM 791 C CA . GLU A 1 110 ? 1.760 16.644 19.322 1.00 95.94 110 GLU A CA 1
ATOM 792 C C . GLU A 1 110 ? 3.179 16.684 19.895 1.00 95.94 110 GLU A C 1
ATOM 794 O O . GLU A 1 110 ? 4.134 16.963 19.167 1.00 95.94 110 GLU A O 1
ATOM 799 N N . SER A 1 111 ? 3.345 16.335 21.176 1.00 95.25 111 SER A N 1
ATOM 800 C CA . SER A 1 111 ? 4.662 16.319 21.819 1.00 95.25 111 SER A CA 1
ATOM 801 C C . SER A 1 111 ? 5.655 15.349 21.167 1.00 95.25 111 SER A C 1
ATOM 803 O O . SER A 1 111 ? 6.865 15.535 21.289 1.00 95.25 111 SER A O 1
ATOM 805 N N . THR A 1 112 ? 5.168 14.346 20.428 1.00 93.50 112 THR A N 1
ATOM 806 C CA . THR A 1 112 ? 6.017 13.368 19.731 1.00 93.50 112 THR A CA 1
ATOM 807 C C . THR A 1 112 ? 6.556 13.869 18.388 1.00 93.50 112 THR A C 1
ATOM 809 O O . THR A 1 112 ? 7.587 13.374 17.931 1.00 93.50 112 THR A O 1
ATOM 812 N N . PHE A 1 113 ? 5.920 14.864 17.755 1.00 91.06 113 PHE A N 1
ATOM 813 C CA . PHE A 1 113 ? 6.253 15.308 16.393 1.00 91.06 113 PHE A CA 1
ATOM 814 C C . PHE A 1 113 ? 7.724 15.693 16.177 1.00 91.06 113 PHE A C 1
ATOM 816 O O . PHE A 1 113 ? 8.292 15.241 15.181 1.00 91.06 113 PHE A O 1
ATOM 823 N N . PRO A 1 114 ? 8.401 16.421 17.091 1.00 90.56 114 PRO A N 1
ATOM 824 C CA . PRO A 1 114 ? 9.820 16.756 16.930 1.00 90.56 114 PRO A CA 1
ATOM 825 C C . PRO A 1 114 ? 10.763 15.540 16.871 1.00 90.56 114 PRO A C 1
ATOM 827 O O . PRO A 1 114 ? 11.932 15.677 16.504 1.00 90.56 114 PRO A O 1
ATOM 830 N N . PHE A 1 115 ? 10.284 14.360 17.273 1.00 88.12 115 PHE A N 1
ATOM 831 C CA . PHE A 1 115 ? 11.061 13.125 17.341 1.00 88.12 115 PHE A CA 1
ATOM 832 C C . PHE A 1 115 ? 10.765 12.162 16.185 1.00 88.12 115 PHE A C 1
ATOM 834 O O . PHE A 1 115 ? 11.590 11.288 15.914 1.00 88.12 115 PHE A O 1
ATOM 841 N N . LEU A 1 116 ? 9.637 12.326 15.484 1.00 83.38 116 LEU A N 1
ATOM 842 C CA . LEU A 1 116 ? 9.231 11.428 14.396 1.00 83.38 116 LEU A CA 1
ATOM 843 C C . LEU A 1 116 ? 10.147 11.528 13.169 1.00 83.38 116 LEU A C 1
ATOM 845 O O . LEU A 1 116 ? 10.406 10.516 12.527 1.00 83.38 116 LEU A O 1
ATOM 849 N N . GLU A 1 117 ? 10.714 12.704 12.881 1.00 74.38 117 GLU A N 1
ATOM 850 C CA . GLU A 1 117 ? 11.668 12.885 11.769 1.00 74.38 117 GLU A CA 1
ATOM 851 C C . GLU A 1 117 ? 12.988 12.120 11.962 1.00 74.38 117 GLU A C 1
ATOM 853 O O . GLU A 1 117 ? 13.753 11.950 11.017 1.00 74.38 117 GLU A O 1
ATOM 858 N N . LYS A 1 118 ? 13.280 11.672 13.189 1.00 73.25 118 LYS A N 1
ATOM 859 C CA . LYS A 1 118 ? 14.515 10.951 13.528 1.00 73.25 118 LYS A CA 1
ATOM 860 C C . LYS A 1 118 ? 14.347 9.429 13.524 1.00 73.25 118 LYS A C 1
ATOM 862 O O . LYS A 1 118 ? 15.274 8.746 13.946 1.00 73.25 118 LYS A O 1
ATOM 867 N N . GLU A 1 119 ? 13.176 8.924 13.119 1.00 66.25 119 GLU A N 1
ATOM 868 C CA . GLU A 1 119 ? 12.847 7.488 13.047 1.00 66.25 119 GLU A CA 1
ATOM 869 C C . GLU A 1 119 ? 13.193 6.723 14.338 1.00 66.25 119 GLU A C 1
ATOM 871 O O . GLU A 1 119 ? 13.756 5.631 14.342 1.00 66.25 119 GLU A O 1
ATOM 876 N N . CYS A 1 120 ? 12.866 7.319 15.486 1.00 77.25 120 CYS A N 1
ATOM 877 C CA . CYS A 1 120 ? 13.059 6.672 16.776 1.00 77.25 120 CYS A CA 1
ATOM 878 C C . CYS A 1 120 ? 11.860 5.766 17.089 1.00 77.25 120 CYS A C 1
ATOM 880 O O . CYS A 1 120 ? 10.755 6.262 17.336 1.00 77.25 120 CYS A O 1
ATOM 882 N N . ALA A 1 121 ? 12.082 4.448 17.134 1.00 81.25 121 ALA A N 1
ATOM 883 C CA . ALA A 1 121 ? 11.042 3.451 17.415 1.00 81.25 121 ALA A CA 1
ATOM 884 C C . ALA A 1 121 ? 10.246 3.759 18.700 1.00 81.25 121 ALA A C 1
ATOM 886 O O . ALA A 1 121 ? 9.021 3.681 18.712 1.00 81.25 121 ALA A O 1
ATOM 887 N N . ILE A 1 122 ? 10.919 4.227 19.759 1.00 86.56 122 ILE A N 1
ATOM 888 C CA . ILE A 1 122 ? 10.287 4.573 21.045 1.00 86.56 122 ILE A CA 1
ATOM 889 C C . ILE A 1 122 ? 9.262 5.708 20.897 1.00 86.56 122 ILE A C 1
ATOM 891 O O . ILE A 1 122 ? 8.153 5.621 21.424 1.00 86.56 122 ILE A O 1
ATOM 895 N N . HIS A 1 123 ? 9.608 6.771 20.165 1.00 89.75 123 HIS A N 1
ATOM 896 C CA . HIS A 1 123 ? 8.712 7.916 19.964 1.00 89.75 123 HIS A CA 1
ATOM 897 C C . HIS A 1 123 ? 7.611 7.610 18.943 1.00 89.75 123 HIS A C 1
ATOM 899 O O . HIS A 1 123 ? 6.515 8.155 19.044 1.00 89.75 123 HIS A O 1
ATOM 905 N N . THR A 1 124 ? 7.870 6.687 18.016 1.00 90.81 124 THR A N 1
ATOM 906 C CA . THR A 1 124 ? 6.853 6.136 17.111 1.00 90.81 124 THR A CA 1
ATOM 907 C C . THR A 1 124 ? 5.805 5.334 17.888 1.00 90.81 124 THR A C 1
ATOM 909 O O . THR A 1 124 ? 4.603 5.520 17.687 1.00 90.81 124 THR A O 1
ATOM 912 N N . GLY A 1 125 ? 6.237 4.519 18.855 1.00 91.44 125 GLY A N 1
ATOM 913 C CA . GLY A 1 125 ? 5.333 3.841 19.781 1.00 91.44 125 GLY A CA 1
ATOM 914 C C . GLY A 1 125 ? 4.533 4.822 20.643 1.00 91.44 125 GLY A C 1
ATOM 915 O O . GLY A 1 125 ? 3.316 4.696 20.751 1.00 91.44 125 GLY A O 1
ATOM 916 N N . ALA A 1 126 ? 5.177 5.863 21.185 1.00 92.75 126 ALA A N 1
ATOM 917 C CA . ALA A 1 126 ? 4.492 6.916 21.944 1.00 92.75 126 ALA A CA 1
ATOM 918 C C . ALA A 1 126 ? 3.429 7.654 21.112 1.00 92.75 126 ALA A C 1
ATOM 920 O O . ALA A 1 126 ? 2.323 7.906 21.594 1.00 92.75 126 ALA A O 1
ATOM 921 N N . TYR A 1 127 ? 3.740 7.964 19.849 1.00 95.06 127 TYR A N 1
ATOM 922 C CA . TYR A 1 127 ? 2.786 8.564 18.921 1.00 95.06 127 TYR A CA 1
ATOM 923 C C . TYR A 1 127 ? 1.590 7.639 18.701 1.00 95.06 127 TYR A C 1
ATOM 925 O O . TYR A 1 127 ? 0.443 8.059 18.844 1.00 95.06 127 TYR A O 1
ATOM 933 N N . THR A 1 128 ? 1.844 6.358 18.452 1.00 94.81 128 THR A N 1
ATOM 934 C CA . THR A 1 128 ? 0.785 5.369 18.231 1.00 94.81 128 THR A CA 1
ATOM 935 C C . THR A 1 128 ? -0.115 5.214 19.456 1.00 94.81 128 THR A C 1
ATOM 937 O O . THR A 1 128 ? -1.337 5.283 19.335 1.00 94.81 128 THR A O 1
ATOM 940 N N . ALA A 1 129 ? 0.467 5.126 20.652 1.00 94.69 129 ALA A N 1
ATOM 941 C CA . ALA A 1 129 ? -0.274 5.109 21.909 1.00 94.69 129 ALA A CA 1
ATOM 942 C C . ALA A 1 129 ? -1.166 6.341 22.086 1.00 94.69 129 ALA A C 1
ATOM 944 O O . ALA A 1 129 ? -2.352 6.216 22.394 1.00 94.69 129 ALA A O 1
ATOM 945 N N . SER A 1 130 ? -0.618 7.534 21.844 1.00 96.38 130 SER A N 1
ATOM 946 C CA . SER A 1 130 ? -1.385 8.778 21.933 1.00 96.38 130 SER A CA 1
ATOM 947 C C . SER A 1 130 ? -2.534 8.829 20.920 1.00 96.38 130 SER A C 1
ATOM 949 O O . SER A 1 130 ? -3.624 9.282 21.255 1.00 96.38 130 SER A O 1
ATOM 951 N N . CYS A 1 131 ? -2.348 8.283 19.714 1.00 97.25 131 CYS A N 1
ATOM 952 C CA . CYS A 1 131 ? -3.400 8.137 18.712 1.00 97.25 131 CYS A CA 1
ATOM 953 C C . CYS A 1 131 ? -4.547 7.232 19.192 1.00 97.25 131 CYS A C 1
ATOM 955 O O . CYS A 1 131 ? -5.712 7.589 19.017 1.00 97.25 131 CYS A O 1
ATOM 957 N N . LEU A 1 132 ? -4.244 6.106 19.847 1.00 96.25 132 LEU A N 1
ATOM 958 C CA . LEU A 1 132 ? -5.275 5.234 20.424 1.00 96.25 132 LEU A CA 1
ATOM 959 C C . LEU A 1 132 ? -6.020 5.907 21.589 1.00 96.25 132 LEU A C 1
ATOM 961 O O . LEU A 1 132 ? -7.235 5.754 21.704 1.00 96.25 132 LEU A O 1
ATOM 965 N N . LEU A 1 133 ? -5.326 6.708 22.404 1.00 96.50 133 LEU A N 1
ATOM 966 C CA . LEU A 1 133 ? -5.945 7.510 23.468 1.00 96.50 133 LEU A CA 1
ATOM 967 C C . LEU A 1 133 ? -6.853 8.619 22.909 1.00 96.50 133 LEU A C 1
ATOM 969 O O . LEU A 1 133 ? -7.955 8.826 23.420 1.00 96.50 133 LEU A O 1
ATOM 973 N N . VAL A 1 134 ? -6.442 9.290 21.826 1.00 97.81 134 VAL A N 1
ATOM 974 C CA . VAL A 1 134 ? -7.295 10.240 21.087 1.00 97.81 134 VAL A CA 1
ATOM 975 C C . VAL A 1 134 ? -8.541 9.527 20.561 1.00 97.81 134 VAL A C 1
ATOM 977 O O . VAL A 1 134 ? -9.654 10.026 20.729 1.00 97.81 134 VAL A O 1
ATOM 980 N N . ALA A 1 135 ? -8.373 8.344 19.964 1.00 96.06 135 ALA A N 1
ATOM 981 C CA . ALA A 1 135 ? -9.487 7.567 19.441 1.00 96.06 135 ALA A CA 1
ATOM 982 C C . ALA A 1 135 ? -10.489 7.189 20.533 1.00 96.06 135 ALA A C 1
ATOM 984 O O . ALA A 1 135 ? -11.693 7.385 20.375 1.00 96.06 135 ALA A O 1
ATOM 985 N N . GLU A 1 136 ? -10.000 6.695 21.667 1.00 95.19 136 GLU A N 1
ATOM 986 C CA . GLU A 1 136 ? -10.861 6.357 22.791 1.00 95.19 136 GLU A CA 1
ATOM 987 C C . GLU A 1 136 ? -11.562 7.581 23.384 1.00 95.19 136 GLU A C 1
ATOM 989 O O . GLU A 1 136 ? -12.755 7.515 23.677 1.00 95.19 136 GLU A O 1
ATOM 994 N N . SER A 1 137 ? -10.858 8.708 23.497 1.00 96.12 137 SER A N 1
ATOM 995 C CA . SER A 1 137 ? -11.440 9.969 23.964 1.00 96.12 137 SER A CA 1
ATOM 996 C C . SER A 1 137 ? -12.612 10.401 23.082 1.00 96.12 137 SER A C 1
ATOM 998 O O . SER A 1 137 ? -13.670 10.748 23.601 1.00 96.12 137 SER A O 1
ATOM 1000 N N . HIS A 1 138 ? -12.474 10.293 21.756 1.00 95.38 138 HIS A N 1
ATOM 1001 C CA . HIS A 1 138 ? -13.582 10.528 20.829 1.00 95.38 138 HIS A CA 1
ATOM 1002 C C . HIS A 1 138 ? -14.759 9.574 21.072 1.00 95.38 138 HIS A C 1
ATOM 1004 O O . HIS A 1 138 ? -15.910 10.007 21.127 1.00 95.38 138 HIS A O 1
ATOM 1010 N N . LEU A 1 139 ? -14.502 8.282 21.283 1.00 92.69 139 LEU A N 1
ATOM 1011 C CA . LEU A 1 139 ? -15.569 7.305 21.528 1.00 92.69 139 LEU A CA 1
ATOM 1012 C C . LEU A 1 139 ? -16.328 7.525 22.848 1.00 92.69 139 LEU A C 1
ATOM 1014 O O . LEU A 1 139 ? -17.459 7.035 22.967 1.00 92.69 139 LEU A O 1
ATOM 1018 N N . LEU A 1 140 ? -15.725 8.245 23.802 1.00 92.19 140 LEU A N 1
ATOM 1019 C CA . LEU A 1 140 ? -16.313 8.638 25.087 1.00 92.19 140 LEU A CA 1
ATOM 1020 C C . LEU A 1 140 ? -17.136 9.939 25.022 1.00 92.19 140 LEU A C 1
ATOM 1022 O O . LEU A 1 140 ? -17.932 10.181 25.931 1.00 92.19 140 LEU A O 1
ATOM 1026 N N . LEU A 1 141 ? -16.973 10.764 23.980 1.00 90.25 141 LEU A N 1
ATOM 1027 C CA . LEU A 1 141 ? -17.770 11.982 23.791 1.00 90.25 141 LEU A CA 1
ATOM 1028 C C . LEU A 1 141 ? -19.234 11.640 23.490 1.00 90.25 141 LEU A C 1
ATOM 1030 O O . LEU A 1 141 ? -19.533 10.679 22.774 1.00 90.25 141 LEU A O 1
ATOM 1034 N N . GLN A 1 142 ? -20.149 12.453 24.022 1.00 80.31 142 GLN A N 1
ATOM 1035 C CA . GLN A 1 142 ? -21.577 12.372 23.707 1.00 80.31 142 GLN A CA 1
ATOM 1036 C C . GLN A 1 142 ? -21.951 13.410 22.656 1.00 80.31 142 GLN A C 1
ATOM 1038 O O . GLN A 1 142 ? -21.472 14.537 22.711 1.00 80.31 142 GLN A O 1
ATOM 1043 N N . ASP A 1 143 ? -22.815 13.014 21.719 1.00 74.50 143 ASP A N 1
ATOM 1044 C CA . ASP A 1 143 ? -23.449 13.889 20.721 1.00 74.50 143 ASP A CA 1
ATOM 1045 C C . ASP A 1 143 ? -22.485 14.706 19.837 1.00 74.50 143 ASP A C 1
ATOM 1047 O O . ASP A 1 143 ? -22.893 15.644 19.154 1.00 74.50 143 ASP A O 1
ATOM 1051 N N . GLU A 1 144 ? -21.208 14.320 19.796 1.00 80.44 144 GLU A N 1
ATOM 1052 C CA . GLU A 1 144 ? -20.207 14.945 18.937 1.00 80.44 144 GLU A CA 1
ATOM 1053 C C . GLU A 1 144 ? -20.320 14.427 17.496 1.00 80.44 144 GLU A C 1
ATOM 1055 O O . GLU A 1 144 ? -20.176 13.217 17.255 1.00 80.44 144 GLU A O 1
ATOM 1060 N N . PRO A 1 145 ? -20.539 15.319 16.510 1.00 81.50 145 PRO A N 1
ATOM 1061 C CA . PRO A 1 145 ? -20.631 14.920 15.118 1.00 81.50 145 PRO A CA 1
ATOM 1062 C C . PRO A 1 145 ? -19.310 14.308 14.648 1.00 81.50 145 PRO A C 1
ATOM 1064 O O . PRO A 1 145 ? -18.207 14.768 14.979 1.00 81.50 145 PRO A O 1
ATOM 1067 N N . ASP A 1 146 ? -19.447 13.238 13.866 1.00 85.62 146 ASP A N 1
ATOM 1068 C CA . ASP A 1 146 ? -18.347 12.482 13.270 1.00 85.62 146 ASP A CA 1
ATOM 1069 C C . ASP A 1 146 ? -17.336 11.917 14.279 1.00 85.62 146 ASP A C 1
ATOM 1071 O O . ASP A 1 146 ? -16.212 11.583 13.900 1.00 85.62 146 ASP A O 1
ATOM 1075 N N . SER A 1 147 ? -17.705 11.774 15.559 1.00 89.56 147 SER A N 1
ATOM 1076 C CA . SER A 1 147 ? -16.770 11.290 16.583 1.00 89.56 147 SER A CA 1
ATOM 1077 C C . SER A 1 147 ? -16.204 9.902 16.253 1.00 89.56 147 SER A C 1
ATOM 1079 O O . SER A 1 147 ? -15.007 9.666 16.401 1.00 89.56 147 SER A O 1
ATOM 1081 N N . ASN A 1 148 ? -17.023 9.004 15.693 1.00 89.19 148 ASN A N 1
ATOM 1082 C CA . ASN A 1 148 ? -16.567 7.685 15.239 1.00 89.19 148 ASN A CA 1
ATOM 1083 C C . ASN A 1 148 ? -15.543 7.797 14.102 1.00 89.19 148 ASN A C 1
ATOM 1085 O O . ASN A 1 148 ? -14.514 7.128 14.130 1.00 89.19 148 ASN A O 1
ATOM 1089 N N . THR A 1 149 ? -15.789 8.677 13.128 1.00 91.25 149 THR A N 1
ATOM 1090 C CA . THR A 1 149 ? -14.856 8.938 12.026 1.00 91.25 149 THR A CA 1
ATOM 1091 C C . THR A 1 149 ? -13.545 9.505 12.556 1.00 91.25 149 THR A C 1
ATOM 1093 O O . THR A 1 149 ? -12.478 9.037 12.174 1.00 91.25 149 THR A O 1
ATOM 1096 N N . LYS A 1 150 ? -13.593 10.474 13.478 1.00 94.19 150 LYS A N 1
ATOM 1097 C CA . LYS A 1 150 ? -12.395 11.039 14.122 1.00 94.19 150 LYS A CA 1
ATOM 1098 C C . LYS A 1 150 ? -11.622 9.973 14.905 1.00 94.19 150 LYS A C 1
ATOM 1100 O O . LYS A 1 150 ? -10.397 9.933 14.815 1.00 94.19 150 LYS A O 1
ATOM 1105 N N . ALA A 1 151 ? -12.323 9.073 15.597 1.00 94.31 151 ALA A N 1
ATOM 1106 C CA . ALA A 1 151 ? -11.710 7.943 16.284 1.00 94.31 151 ALA A CA 1
ATOM 1107 C C . ALA A 1 151 ? -11.012 6.987 15.307 1.00 94.31 151 ALA A C 1
ATOM 1109 O O . ALA A 1 151 ? -9.841 6.675 15.500 1.00 94.31 151 ALA A O 1
ATOM 1110 N N . LEU A 1 152 ? -11.686 6.586 14.225 1.00 93.44 152 LEU A N 1
ATOM 1111 C CA . LEU A 1 152 ? -11.104 5.741 13.179 1.00 93.44 152 LEU A CA 1
ATOM 1112 C C . LEU A 1 152 ? -9.872 6.396 12.548 1.00 93.44 152 LEU A C 1
ATOM 1114 O O . LEU A 1 152 ? -8.835 5.754 12.443 1.00 93.44 152 LEU A O 1
ATOM 1118 N N . ARG A 1 153 ? -9.939 7.692 12.223 1.00 95.50 153 ARG A N 1
ATOM 1119 C CA . ARG A 1 153 ? -8.800 8.454 11.686 1.00 95.50 153 ARG A CA 1
ATOM 1120 C C . ARG A 1 153 ? -7.618 8.487 12.653 1.00 95.50 153 ARG A C 1
ATOM 1122 O O . ARG A 1 153 ? -6.476 8.357 12.223 1.00 95.50 153 ARG A O 1
ATOM 1129 N N . ALA A 1 154 ? -7.875 8.651 13.949 1.00 96.44 154 ALA A N 1
ATOM 1130 C CA . ALA A 1 154 ? -6.825 8.607 14.959 1.00 96.44 154 ALA A CA 1
ATOM 1131 C C . ALA A 1 154 ? -6.182 7.212 15.040 1.00 96.44 154 ALA A C 1
ATOM 1133 O O . ALA A 1 154 ? -4.956 7.124 15.044 1.00 96.44 154 ALA A O 1
ATOM 1134 N N . ILE A 1 155 ? -6.978 6.136 15.012 1.00 95.00 155 ILE A N 1
ATOM 1135 C CA . ILE A 1 155 ? -6.467 4.756 14.948 1.00 95.00 155 ILE A CA 1
ATOM 1136 C C . ILE A 1 155 ? -5.611 4.561 13.694 1.00 95.00 155 ILE A C 1
ATOM 1138 O O . ILE A 1 155 ? -4.483 4.090 13.801 1.00 95.00 155 ILE A O 1
ATOM 1142 N N . ASP A 1 156 ? -6.116 4.968 12.530 1.00 95.44 156 ASP A N 1
ATOM 1143 C CA . ASP A 1 156 ? -5.440 4.806 11.244 1.00 95.44 156 ASP A CA 1
ATOM 1144 C C . ASP A 1 156 ? -4.078 5.524 11.233 1.00 95.44 156 ASP A C 1
ATOM 1146 O O . ASP A 1 156 ? -3.073 4.928 10.858 1.00 95.44 156 ASP A O 1
ATOM 1150 N N . LEU A 1 157 ? -4.002 6.765 11.733 1.00 95.19 157 LEU A N 1
ATOM 1151 C CA . LEU A 1 157 ? -2.730 7.487 11.893 1.00 95.19 157 LEU A CA 1
ATOM 1152 C C . LEU A 1 157 ? -1.751 6.757 12.818 1.00 95.19 157 LEU A C 1
ATOM 1154 O O . LEU A 1 157 ? -0.550 6.731 12.547 1.00 95.19 157 LEU A O 1
ATOM 1158 N N . GLY A 1 158 ? -2.262 6.182 13.909 1.00 93.75 158 GLY A N 1
ATOM 1159 C CA . GLY A 1 158 ? -1.472 5.357 14.813 1.00 93.75 158 GLY A CA 1
ATOM 1160 C C . GLY A 1 158 ? -0.903 4.136 14.096 1.00 93.75 158 GLY A C 1
ATOM 1161 O O . GLY A 1 158 ? 0.308 3.954 14.083 1.00 93.75 158 GLY A O 1
ATOM 1162 N N . LEU A 1 159 ? -1.749 3.334 13.448 1.00 91.75 159 LEU A N 1
ATOM 1163 C CA . LEU A 1 159 ? -1.334 2.100 12.774 1.00 91.75 159 LEU A CA 1
ATOM 1164 C C . LEU A 1 159 ? -0.403 2.356 11.582 1.00 91.75 159 LEU A C 1
ATOM 1166 O O . LEU A 1 159 ? 0.535 1.589 11.380 1.00 91.75 159 LEU A O 1
ATOM 1170 N N . LEU A 1 160 ? -0.598 3.450 10.837 1.00 90.69 160 LEU A N 1
ATOM 1171 C CA . LEU A 1 160 ? 0.298 3.854 9.744 1.00 90.69 160 LEU A CA 1
ATOM 1172 C C . LEU A 1 160 ? 1.713 4.196 10.224 1.00 90.69 160 LEU A C 1
ATOM 1174 O O . LEU A 1 160 ? 2.656 4.128 9.439 1.00 90.69 160 LEU A O 1
ATOM 1178 N N . ARG A 1 161 ? 1.874 4.590 11.492 1.00 89.38 161 ARG A N 1
ATOM 1179 C CA . ARG A 1 161 ? 3.183 4.906 12.077 1.00 89.38 161 ARG A CA 1
ATOM 1180 C C . ARG A 1 161 ? 3.758 3.766 12.904 1.00 89.38 161 ARG A C 1
ATOM 1182 O O . ARG A 1 161 ? 4.928 3.454 12.735 1.00 89.38 161 ARG A O 1
ATOM 1189 N N . GLY A 1 162 ? 2.964 3.176 13.789 1.00 87.06 162 GLY A N 1
ATOM 1190 C CA . GLY A 1 162 ? 3.386 2.103 14.688 1.00 87.06 162 GLY A CA 1
ATOM 1191 C C . GLY A 1 162 ? 3.437 0.724 14.044 1.00 87.06 162 GLY A C 1
ATOM 1192 O O . GLY A 1 162 ? 4.070 -0.161 14.604 1.00 87.06 162 GLY A O 1
ATOM 1193 N N . GLY A 1 163 ? 2.798 0.539 12.889 1.00 85.31 163 GLY A N 1
ATOM 1194 C CA . GLY A 1 163 ? 2.676 -0.756 12.232 1.00 85.31 163 GLY A CA 1
ATOM 1195 C C . GLY A 1 163 ? 1.490 -1.563 12.760 1.00 85.31 163 GLY A C 1
ATOM 1196 O O . GLY A 1 163 ? 1.214 -1.628 13.959 1.00 85.31 163 GLY A O 1
ATOM 1197 N N . VAL A 1 164 ? 0.769 -2.208 11.842 1.00 82.38 164 VAL A N 1
ATOM 1198 C CA . VAL A 1 164 ? -0.424 -2.998 12.182 1.00 82.38 164 VAL A CA 1
ATOM 1199 C C . VAL A 1 164 ? -0.094 -4.293 12.926 1.00 82.38 164 VAL A C 1
ATOM 1201 O O . VAL A 1 164 ? -0.919 -4.773 13.694 1.00 82.38 164 VAL A O 1
ATOM 1204 N N . VAL A 1 165 ? 1.108 -4.840 12.737 1.00 77.38 165 VAL A N 1
ATOM 1205 C CA . VAL A 1 165 ? 1.529 -6.093 13.380 1.00 77.38 165 VAL A CA 1
ATOM 1206 C C . VAL A 1 165 ? 1.625 -5.916 14.895 1.00 77.38 165 VAL A C 1
ATOM 1208 O O . VAL A 1 165 ? 1.006 -6.674 15.637 1.00 77.38 165 VAL A O 1
ATOM 1211 N N . ASP A 1 166 ? 2.313 -4.870 15.349 1.00 81.88 166 ASP A N 1
ATOM 1212 C CA . ASP A 1 166 ? 2.541 -4.643 16.779 1.00 81.88 166 ASP A CA 1
ATOM 1213 C C . ASP A 1 166 ? 1.327 -4.013 17.480 1.00 81.88 166 ASP A C 1
ATOM 1215 O O . ASP A 1 166 ? 1.058 -4.287 18.650 1.00 81.88 166 ASP A O 1
ATOM 1219 N N . TRP A 1 167 ? 0.570 -3.164 16.774 1.00 87.75 167 TRP A N 1
ATOM 1220 C CA . TRP A 1 167 ? -0.482 -2.336 17.381 1.00 87.75 167 TRP A CA 1
ATOM 1221 C C . TRP A 1 167 ? -1.908 -2.753 17.023 1.00 87.75 167 TRP A C 1
ATOM 1223 O O . TRP A 1 167 ? -2.852 -2.359 17.715 1.00 87.75 167 TRP A O 1
ATOM 1233 N N . GLY A 1 168 ? -2.087 -3.564 15.979 1.00 85.25 168 GLY A N 1
ATOM 1234 C CA . GLY A 1 168 ? -3.388 -4.046 15.512 1.00 85.25 168 GLY A CA 1
ATOM 1235 C C . GLY A 1 168 ? -4.212 -4.745 16.597 1.00 85.25 168 GLY A C 1
ATOM 1236 O O . GLY A 1 168 ? -5.361 -4.344 16.798 1.00 85.25 168 GLY A O 1
ATOM 1237 N N . PRO A 1 169 ? -3.653 -5.705 17.365 1.00 85.69 169 PRO A N 1
ATOM 1238 C CA . PRO A 1 169 ? -4.393 -6.392 18.427 1.00 85.69 169 PRO A CA 1
ATOM 1239 C C . PRO A 1 169 ? -4.980 -5.443 19.479 1.00 85.69 169 PRO A C 1
ATOM 1241 O O . PRO A 1 169 ? -6.104 -5.631 19.940 1.00 85.69 169 PRO A O 1
ATOM 1244 N N . MET A 1 170 ? -4.255 -4.378 19.826 1.00 86.44 170 MET A N 1
ATOM 1245 C CA . MET A 1 170 ? -4.719 -3.382 20.792 1.00 86.44 170 MET A CA 1
ATOM 1246 C C . MET A 1 170 ? -5.722 -2.392 20.183 1.00 86.44 170 MET A C 1
ATOM 1248 O O . MET A 1 170 ? -6.634 -1.924 20.867 1.00 86.44 170 MET A O 1
ATOM 1252 N N . ALA A 1 171 ? -5.584 -2.084 18.893 1.00 89.94 171 ALA A N 1
ATOM 1253 C CA . ALA A 1 171 ? -6.519 -1.233 18.166 1.00 89.94 171 ALA A CA 1
ATOM 1254 C C . ALA A 1 171 ? -7.852 -1.936 17.848 1.00 89.94 171 ALA A C 1
ATOM 1256 O O . ALA A 1 171 ? -8.866 -1.254 17.702 1.00 89.94 171 ALA A O 1
ATOM 1257 N N . ALA A 1 172 ? -7.882 -3.272 17.772 1.00 87.00 172 ALA A N 1
ATOM 1258 C CA . ALA A 1 172 ? -9.030 -4.054 17.302 1.00 87.00 172 ALA A CA 1
ATOM 1259 C C . ALA A 1 172 ? -10.351 -3.691 18.007 1.00 87.00 172 ALA A C 1
ATOM 1261 O O . ALA A 1 172 ? -11.326 -3.322 17.353 1.00 87.00 172 ALA A O 1
ATOM 1262 N N . SER A 1 173 ? -10.365 -3.671 19.344 1.00 87.56 173 SER A N 1
ATOM 1263 C CA . SER A 1 173 ? -11.566 -3.310 20.117 1.00 87.56 173 SER A CA 1
ATOM 1264 C C . SER A 1 173 ? -12.005 -1.852 19.903 1.00 87.56 173 SER A C 1
ATOM 1266 O O . SER A 1 173 ? -13.195 -1.533 19.953 1.00 87.56 173 SER A O 1
ATOM 1268 N N . LEU A 1 174 ? -11.067 -0.930 19.656 1.00 90.25 174 LEU A N 1
ATOM 1269 C CA . LEU A 1 174 ? -11.397 0.459 19.319 1.00 90.25 174 LEU A CA 1
ATOM 1270 C C . LEU A 1 174 ? -12.031 0.553 17.926 1.00 90.25 174 LEU A C 1
ATOM 1272 O O . LEU A 1 174 ? -13.030 1.255 17.769 1.00 90.25 174 LEU A O 1
ATOM 1276 N N . VAL A 1 175 ? -11.493 -0.183 16.947 1.00 89.00 175 VAL A N 1
ATOM 1277 C CA . VAL A 1 175 ? -12.041 -0.262 15.584 1.00 89.00 175 VAL A CA 1
ATOM 1278 C C . VAL A 1 175 ? -13.461 -0.819 15.614 1.00 89.00 175 VAL A C 1
ATOM 1280 O O . VAL A 1 175 ? -14.359 -0.209 15.038 1.00 89.00 175 VAL A O 1
ATOM 1283 N N . GLU A 1 176 ? -13.695 -1.920 16.330 1.00 85.56 176 GLU A N 1
ATOM 1284 C CA . GLU A 1 176 ? -15.025 -2.522 16.467 1.00 85.56 176 GLU A CA 1
ATOM 1285 C C . GLU A 1 176 ? -16.028 -1.562 17.113 1.00 85.56 176 GLU A C 1
ATOM 1287 O O . GLU A 1 176 ? -17.119 -1.365 16.578 1.00 85.56 176 GLU A O 1
ATOM 1292 N N . ARG A 1 177 ? -15.662 -0.903 18.223 1.00 86.25 177 ARG A N 1
ATOM 1293 C CA . ARG A 1 177 ? -16.535 0.081 18.889 1.00 86.25 177 ARG A CA 1
ATOM 1294 C C . ARG A 1 177 ? -16.865 1.269 17.987 1.00 86.25 177 ARG A C 1
ATOM 1296 O O . ARG A 1 177 ? -18.011 1.723 17.975 1.00 86.25 177 ARG A O 1
ATOM 1303 N N . ALA A 1 178 ? -15.879 1.770 17.245 1.00 86.81 178 ALA A N 1
ATOM 1304 C CA . ALA A 1 178 ? -16.070 2.881 16.322 1.00 86.81 178 ALA A CA 1
ATOM 1305 C C . ALA A 1 178 ? -16.941 2.482 15.117 1.00 86.81 178 ALA A C 1
ATOM 1307 O O . ALA A 1 178 ? -17.818 3.247 14.717 1.00 86.81 178 ALA A O 1
ATOM 1308 N N . ALA A 1 179 ? -16.753 1.270 14.585 1.00 78.56 179 ALA A N 1
ATOM 1309 C CA . ALA A 1 179 ? -17.515 0.747 13.454 1.00 78.56 179 ALA A CA 1
ATOM 1310 C C . ALA A 1 179 ? -18.956 0.351 13.833 1.00 78.56 179 ALA A C 1
ATOM 1312 O O . ALA A 1 179 ? -19.890 0.643 13.089 1.00 78.56 179 ALA A O 1
ATOM 1313 N N . ALA A 1 180 ? -19.177 -0.266 14.999 1.00 70.75 180 ALA A N 1
ATOM 1314 C CA . ALA A 1 180 ? -20.492 -0.756 15.426 1.00 70.75 180 ALA A CA 1
ATOM 1315 C C . ALA A 1 180 ? -21.521 0.371 15.631 1.00 70.75 180 ALA A C 1
ATOM 1317 O O . ALA A 1 180 ? -22.692 0.217 15.276 1.00 70.75 180 ALA A O 1
ATOM 1318 N N . LYS A 1 181 ? -21.089 1.531 16.146 1.00 60.28 181 LYS A N 1
ATOM 1319 C CA . LYS A 1 181 ? -21.955 2.717 16.280 1.00 60.28 181 LYS A CA 1
ATOM 1320 C C . LYS A 1 181 ? -22.402 3.279 14.924 1.00 60.28 181 LYS A C 1
ATOM 1322 O O . LYS A 1 181 ? -23.477 3.863 14.840 1.00 60.28 181 LYS A O 1
ATOM 1327 N N . ASP A 1 182 ? -21.602 3.086 13.879 1.00 56.78 182 ASP A N 1
ATOM 1328 C CA . ASP A 1 182 ? -21.907 3.518 12.511 1.00 56.78 182 ASP A CA 1
ATOM 1329 C C . ASP A 1 182 ? -22.857 2.523 11.804 1.00 56.78 182 ASP A C 1
ATOM 1331 O O . ASP A 1 182 ? -23.719 2.915 11.020 1.00 56.78 182 ASP A O 1
ATOM 1335 N N . VAL A 1 183 ? -22.781 1.229 12.149 1.00 50.78 183 VAL A N 1
ATOM 1336 C CA . VAL A 1 183 ? -23.699 0.179 11.661 1.00 50.78 183 VAL A CA 1
ATOM 1337 C C . VAL A 1 183 ? -25.089 0.288 12.300 1.00 50.78 183 VAL A C 1
ATOM 1339 O O . VAL A 1 183 ? -26.087 0.146 11.599 1.00 50.78 183 VAL A O 1
ATOM 1342 N N . GLY A 1 184 ? -25.187 0.611 13.596 1.00 44.84 184 GLY A N 1
ATOM 1343 C CA . GLY A 1 184 ? -26.471 0.751 14.304 1.00 44.84 184 GLY A CA 1
ATOM 1344 C C . GLY A 1 184 ? -27.390 1.867 13.778 1.00 44.84 184 GLY A C 1
ATOM 1345 O O . GLY A 1 184 ? -28.593 1.833 14.023 1.00 44.84 184 GLY A O 1
ATOM 1346 N N . GLN A 1 185 ? -26.851 2.833 13.025 1.00 43.41 185 GLN A N 1
ATOM 1347 C CA . GLN A 1 185 ? -27.624 3.901 12.376 1.00 43.41 185 GLN A CA 1
ATOM 1348 C C . GLN A 1 185 ? -27.960 3.616 10.903 1.00 43.41 185 GLN A C 1
ATOM 1350 O O . GLN A 1 185 ? -28.751 4.341 10.295 1.00 43.41 185 GLN A O 1
ATOM 1355 N N . ARG A 1 186 ? -27.387 2.568 10.301 1.00 50.12 186 ARG A N 1
ATOM 1356 C CA . ARG A 1 186 ? -27.553 2.266 8.875 1.00 50.12 186 ARG A CA 1
ATOM 1357 C C . ARG A 1 186 ? -28.609 1.179 8.698 1.00 50.12 186 ARG A C 1
ATOM 1359 O O . ARG A 1 186 ? -28.410 0.031 9.080 1.00 50.12 186 ARG A O 1
ATOM 1366 N N . LYS A 1 187 ? -29.743 1.525 8.072 1.00 36.34 187 LYS A N 1
ATOM 1367 C CA . LYS A 1 187 ? -30.677 0.508 7.561 1.00 36.34 187 LYS A CA 1
ATOM 1368 C C . LYS A 1 187 ? -29.907 -0.406 6.596 1.00 36.34 187 LYS A C 1
ATOM 1370 O O . LYS A 1 187 ? -29.148 0.128 5.785 1.00 36.34 187 LYS A O 1
ATOM 1375 N N . PRO A 1 188 ? -30.099 -1.737 6.639 1.00 39.22 188 PRO A N 1
ATOM 1376 C CA . PRO A 1 188 ? -29.525 -2.630 5.645 1.00 39.22 188 PRO A CA 1
ATOM 1377 C C . PRO A 1 188 ? -30.087 -2.235 4.280 1.00 39.22 188 PRO A C 1
ATOM 1379 O O . PRO A 1 188 ? -31.236 -2.527 3.949 1.00 39.22 188 PRO A O 1
ATOM 1382 N N . GLN A 1 189 ? -29.297 -1.504 3.501 1.00 42.56 189 GLN A N 1
ATOM 1383 C CA . GLN A 1 189 ? -29.607 -1.293 2.103 1.00 42.56 189 GLN A CA 1
ATOM 1384 C C . GLN A 1 189 ? -29.346 -2.620 1.409 1.00 42.56 189 GLN A C 1
ATOM 1386 O O . GLN A 1 189 ? -28.237 -3.151 1.440 1.00 42.56 189 GLN A O 1
ATOM 1391 N N . LYS A 1 190 ? -30.400 -3.170 0.809 1.00 40.41 190 LYS A N 1
ATOM 1392 C CA . LYS A 1 190 ? -30.281 -4.238 -0.170 1.00 40.41 190 LYS A CA 1
ATOM 1393 C C . LYS A 1 190 ? -29.445 -3.649 -1.305 1.00 40.41 190 LYS A C 1
ATOM 1395 O O . LYS A 1 190 ? -29.953 -2.840 -2.073 1.00 40.41 190 LYS A O 1
ATOM 1400 N N . ILE A 1 191 ? -28.148 -3.952 -1.328 1.00 46.97 191 ILE A N 1
ATOM 1401 C CA . ILE A 1 191 ? -27.288 -3.593 -2.452 1.00 46.97 191 ILE A CA 1
ATOM 1402 C C . ILE A 1 191 ? -27.840 -4.410 -3.613 1.00 46.97 191 ILE A C 1
ATOM 1404 O O . ILE A 1 191 ? -27.675 -5.631 -3.650 1.00 46.97 191 ILE A O 1
ATOM 1408 N N . GLU A 1 192 ? -28.614 -3.763 -4.481 1.00 42.53 192 GLU A N 1
ATOM 1409 C CA . GLU A 1 192 ? -29.054 -4.401 -5.710 1.00 42.53 192 GLU A CA 1
ATOM 1410 C C . GLU A 1 192 ? -27.801 -4.802 -6.491 1.00 42.53 192 GLU A C 1
ATOM 1412 O O . GLU A 1 192 ? -26.837 -4.026 -6.523 1.00 42.53 192 GLU A O 1
ATOM 1417 N N . PRO A 1 193 ? -27.765 -6.017 -7.067 1.00 40.94 193 PRO A N 1
ATOM 1418 C CA . PRO A 1 193 ? -26.663 -6.412 -7.922 1.00 40.94 193 PRO A CA 1
ATOM 1419 C C . PRO A 1 193 ? -26.517 -5.335 -8.989 1.00 40.94 193 PRO A C 1
ATOM 1421 O O . PRO A 1 193 ? -27.435 -5.082 -9.769 1.00 40.94 193 PRO A O 1
ATOM 1424 N N . THR A 1 194 ? -25.378 -4.649 -8.962 1.00 43.41 194 THR A N 1
ATOM 1425 C CA . THR A 1 194 ? -25.048 -3.677 -9.994 1.00 43.41 194 THR A CA 1
ATOM 1426 C C . THR A 1 194 ? -25.087 -4.456 -11.304 1.00 43.41 194 THR A C 1
ATOM 1428 O O . THR A 1 194 ? -24.497 -5.543 -11.342 1.00 43.41 194 THR A O 1
ATOM 1431 N N . PRO A 1 195 ? -25.799 -3.985 -12.348 1.00 41.50 195 PRO A N 1
ATOM 1432 C CA . PRO A 1 195 ? -25.687 -4.614 -13.653 1.00 41.50 195 PRO A CA 1
ATOM 1433 C C . PRO A 1 195 ? -24.201 -4.719 -13.945 1.00 41.50 195 PRO A C 1
ATOM 1435 O O . PRO A 1 195 ? -23.487 -3.739 -13.704 1.00 41.50 195 PRO A O 1
ATOM 1438 N N . ASP A 1 196 ? -23.748 -5.912 -14.349 1.00 40.22 196 ASP A N 1
ATOM 1439 C CA . ASP A 1 196 ? -22.349 -6.143 -14.679 1.00 40.22 196 ASP A CA 1
ATOM 1440 C C . ASP A 1 196 ? -21.878 -4.923 -15.460 1.00 40.22 196 ASP A C 1
ATOM 1442 O O . ASP A 1 196 ? -22.415 -4.621 -16.533 1.00 40.22 196 ASP A O 1
ATOM 1446 N N . LEU A 1 197 ? -20.917 -4.181 -14.895 1.00 41.72 197 LEU A N 1
ATOM 1447 C CA . LEU A 1 197 ? -20.045 -3.377 -15.724 1.00 41.72 197 LEU A CA 1
ATOM 1448 C C . LEU A 1 197 ? -19.558 -4.396 -16.737 1.00 41.72 197 LEU A C 1
ATOM 1450 O O . LEU A 1 197 ? -18.765 -5.273 -16.389 1.00 41.72 197 LEU A O 1
ATOM 1454 N N . LYS A 1 198 ? -20.132 -4.354 -17.946 1.00 33.81 198 LYS A N 1
ATOM 1455 C CA . LYS A 1 198 ? -19.572 -5.025 -19.099 1.00 33.81 198 LYS A CA 1
ATOM 1456 C C . LYS A 1 198 ? -18.197 -4.395 -19.191 1.00 33.81 198 LYS A C 1
ATOM 1458 O O . LYS A 1 198 ? -18.052 -3.317 -19.761 1.00 33.81 198 LYS A O 1
ATOM 1463 N N . LEU A 1 199 ? -17.222 -5.019 -18.528 1.00 42.00 199 LEU A N 1
ATOM 1464 C CA . LEU A 1 199 ? -15.835 -4.971 -18.926 1.00 42.00 199 LEU A CA 1
ATOM 1465 C C . LEU A 1 199 ? -15.945 -5.278 -20.399 1.00 42.00 199 LEU A C 1
ATOM 1467 O O . LEU A 1 199 ? -16.315 -6.388 -20.773 1.00 42.00 199 LEU A O 1
ATOM 1471 N N . SER A 1 200 ? -15.871 -4.230 -21.213 1.00 36.50 200 SER A N 1
ATOM 1472 C CA . SER A 1 200 ? -15.990 -4.394 -22.639 1.00 36.50 200 SER A CA 1
ATOM 1473 C C . SER A 1 200 ? -14.952 -5.445 -22.986 1.00 36.50 200 SER A C 1
ATOM 1475 O O . SER A 1 200 ? -13.772 -5.214 -22.729 1.00 36.50 200 SER A O 1
ATOM 1477 N N . ASP A 1 201 ? -15.369 -6.545 -23.606 1.00 37.78 201 ASP A N 1
ATOM 1478 C CA . ASP A 1 201 ? -14.470 -7.495 -24.267 1.00 37.78 201 ASP A CA 1
ATOM 1479 C C . ASP A 1 201 ? -13.682 -6.830 -25.412 1.00 37.78 201 ASP A C 1
ATOM 1481 O O . ASP A 1 201 ? -13.065 -7.513 -26.227 1.00 37.78 201 ASP A O 1
ATOM 1485 N N . ALA A 1 202 ? -13.701 -5.491 -25.508 1.00 39.78 202 ALA A N 1
ATOM 1486 C CA . ALA A 1 202 ? -12.648 -4.732 -26.139 1.00 39.78 202 ALA A CA 1
ATOM 1487 C C . ALA A 1 202 ? -11.343 -5.214 -25.518 1.00 39.78 202 ALA A C 1
ATOM 1489 O O . ALA A 1 202 ? -10.963 -4.796 -24.424 1.00 39.78 202 ALA A O 1
ATOM 1490 N N . ALA A 1 203 ? -10.712 -6.156 -26.222 1.00 40.72 203 ALA A N 1
ATOM 1491 C CA . ALA A 1 203 ? -9.338 -6.542 -26.041 1.00 40.72 203 ALA A CA 1
ATOM 1492 C C . ALA A 1 203 ? -8.595 -5.250 -25.741 1.00 40.72 203 ALA A C 1
ATOM 1494 O O . ALA A 1 203 ? -8.534 -4.368 -26.598 1.00 40.72 203 ALA A O 1
ATOM 1495 N N . MET A 1 204 ? -8.159 -5.089 -24.490 1.00 46.28 204 MET A N 1
ATOM 1496 C CA . MET A 1 204 ? -7.336 -3.954 -24.131 1.00 46.28 204 MET A CA 1
ATOM 1497 C C . MET A 1 204 ? -6.162 -4.060 -25.089 1.00 46.28 204 MET A C 1
ATOM 1499 O O . MET A 1 204 ? -5.404 -5.031 -25.009 1.00 46.28 204 MET A O 1
ATOM 1503 N N . GLU A 1 205 ? -6.097 -3.158 -26.072 1.00 48.03 205 GLU A N 1
ATOM 1504 C CA . GLU A 1 205 ? -4.943 -3.065 -26.944 1.00 48.03 205 GLU A CA 1
ATOM 1505 C C . GLU A 1 205 ? -3.797 -2.763 -25.993 1.00 48.03 205 GLU A C 1
ATOM 1507 O O . GLU A 1 205 ? -3.639 -1.645 -25.503 1.00 48.03 205 GLU A O 1
ATOM 1512 N N . LEU A 1 206 ? -3.082 -3.824 -25.620 1.00 52.53 206 LEU A N 1
ATOM 1513 C CA . LEU A 1 206 ? -1.884 -3.756 -24.812 1.00 52.53 206 LEU A CA 1
ATOM 1514 C C . LEU A 1 206 ? -1.041 -2.662 -25.482 1.00 52.53 206 LEU A C 1
ATOM 1516 O O . LEU A 1 206 ? -0.788 -2.765 -26.690 1.00 52.53 206 LEU A O 1
ATOM 1520 N N . PRO A 1 207 ? -0.693 -1.586 -24.756 1.00 51.94 207 PRO A N 1
ATOM 1521 C CA . PRO A 1 207 ? -0.111 -0.419 -25.392 1.00 51.94 207 PRO A CA 1
ATOM 1522 C C . PRO A 1 207 ? 1.083 -0.839 -26.266 1.00 51.94 207 PRO A C 1
ATOM 1524 O O . PRO A 1 207 ? 1.798 -1.766 -25.874 1.00 51.94 207 PRO A O 1
ATOM 1527 N N . PRO A 1 208 ? 1.309 -0.235 -27.447 1.00 51.00 208 PRO A N 1
ATOM 1528 C CA . PRO A 1 208 ? 2.265 -0.731 -28.446 1.00 51.00 208 PRO A CA 1
ATOM 1529 C C . PRO A 1 208 ? 3.667 -1.041 -27.898 1.00 51.00 208 PRO A C 1
ATOM 1531 O O . PRO A 1 208 ? 4.347 -1.936 -28.405 1.00 51.00 208 PRO A O 1
ATOM 1534 N N . GLN A 1 209 ? 4.077 -0.339 -26.837 1.00 53.19 209 GLN A N 1
ATOM 1535 C CA . GLN A 1 209 ? 5.324 -0.554 -26.104 1.00 53.19 209 GLN A CA 1
ATOM 1536 C C . GLN A 1 209 ? 5.413 -1.901 -25.357 1.00 53.19 209 GLN A C 1
ATOM 1538 O O . GLN A 1 209 ? 6.513 -2.396 -25.132 1.00 53.19 209 GLN A O 1
ATOM 1543 N N . PHE A 1 210 ? 4.288 -2.524 -24.999 1.00 57.12 210 PHE A N 1
ATOM 1544 C CA . PHE A 1 210 ? 4.245 -3.710 -24.138 1.00 57.12 210 PHE A CA 1
ATOM 1545 C C . PHE A 1 210 ? 4.159 -5.050 -24.884 1.00 57.12 210 PHE A C 1
ATOM 1547 O O . PHE A 1 210 ? 4.359 -6.078 -24.237 1.00 57.12 210 PHE A O 1
ATOM 1554 N N . ILE A 1 211 ? 3.916 -5.083 -26.207 1.00 56.22 211 ILE A N 1
ATOM 1555 C CA . ILE A 1 211 ? 3.736 -6.366 -26.930 1.00 56.22 211 ILE A CA 1
ATOM 1556 C C . ILE A 1 211 ? 4.790 -6.695 -27.988 1.00 56.22 211 ILE A C 1
ATOM 1558 O O . ILE A 1 211 ? 5.144 -7.859 -28.112 1.00 56.22 211 ILE A O 1
ATOM 1562 N N . LYS A 1 212 ? 5.275 -5.774 -28.825 1.00 51.59 212 LYS A N 1
ATOM 1563 C CA . LYS A 1 212 ? 5.750 -6.239 -30.151 1.00 51.59 212 LYS A CA 1
ATOM 1564 C C . LYS A 1 212 ? 7.233 -6.595 -30.310 1.00 51.59 212 LYS A C 1
ATOM 1566 O O . LYS A 1 212 ? 7.565 -7.201 -31.321 1.00 51.59 212 LYS A O 1
ATOM 1571 N N . ASN A 1 213 ? 8.116 -6.295 -29.352 1.00 52.12 213 ASN A N 1
ATOM 1572 C CA . ASN A 1 213 ? 9.563 -6.266 -29.644 1.00 52.12 213 ASN A CA 1
ATOM 1573 C C . ASN A 1 213 ? 10.474 -7.132 -28.751 1.00 52.12 213 ASN A C 1
ATOM 1575 O O . ASN A 1 213 ? 11.693 -6.991 -28.837 1.00 52.12 213 ASN A O 1
ATOM 1579 N N . SER A 1 214 ? 9.943 -8.033 -27.918 1.00 59.06 214 SER A N 1
ATOM 1580 C CA . SER A 1 214 ? 10.785 -8.929 -27.105 1.00 59.06 214 SER A CA 1
ATOM 1581 C C . SER A 1 214 ? 10.782 -10.351 -27.681 1.00 59.06 214 SER A C 1
ATOM 1583 O O . SER A 1 214 ? 9.870 -11.114 -27.374 1.00 59.06 214 SER A O 1
ATOM 1585 N N . PRO A 1 215 ? 11.791 -10.746 -28.486 1.00 60.22 215 PRO A N 1
ATOM 1586 C CA . PRO A 1 215 ? 11.831 -12.059 -29.144 1.00 60.22 215 PRO A CA 1
ATOM 1587 C C . PRO A 1 215 ? 11.850 -13.258 -28.177 1.00 60.22 215 PRO A C 1
ATOM 1589 O O . PRO A 1 215 ? 11.569 -14.373 -28.599 1.00 60.22 215 PRO A O 1
ATOM 1592 N N . ASN A 1 216 ? 12.129 -13.026 -26.888 1.00 69.81 216 ASN A N 1
ATOM 1593 C CA . ASN A 1 216 ? 12.210 -14.053 -25.841 1.00 69.81 216 ASN A CA 1
ATOM 1594 C C . ASN A 1 216 ? 11.068 -13.960 -24.808 1.00 69.81 216 ASN A C 1
ATOM 1596 O O . ASN A 1 216 ? 11.192 -14.484 -23.703 1.00 69.81 216 ASN A O 1
ATOM 1600 N N . ALA A 1 217 ? 9.987 -13.232 -25.103 1.00 76.19 217 ALA A N 1
ATOM 1601 C CA . ALA A 1 217 ? 8.845 -13.159 -24.197 1.00 76.19 217 ALA A CA 1
ATOM 1602 C C . ALA A 1 217 ? 7.978 -14.422 -24.321 1.00 76.19 217 ALA A C 1
ATOM 1604 O O . ALA A 1 217 ? 7.543 -14.783 -25.413 1.00 76.19 217 ALA A O 1
ATOM 1605 N N . HIS A 1 218 ? 7.689 -15.059 -23.186 1.00 83.12 218 HIS A N 1
ATOM 1606 C CA . HIS A 1 218 ? 6.804 -16.218 -23.101 1.00 83.12 218 HIS A CA 1
ATOM 1607 C C . HIS A 1 218 ? 5.568 -15.879 -22.268 1.00 83.12 218 HIS A C 1
ATOM 1609 O O . HIS A 1 218 ? 5.651 -15.163 -21.269 1.00 83.12 218 HIS A O 1
ATOM 1615 N N . THR A 1 219 ? 4.412 -16.404 -22.666 1.00 87.06 219 THR A N 1
ATOM 1616 C CA . THR A 1 219 ? 3.189 -16.301 -21.866 1.00 87.06 219 THR A CA 1
ATOM 1617 C C . THR A 1 219 ? 3.304 -17.174 -20.622 1.00 87.06 219 THR A C 1
ATOM 1619 O O . THR A 1 219 ? 3.700 -18.336 -20.719 1.00 87.06 219 THR A O 1
ATOM 1622 N N . ILE A 1 220 ? 2.908 -16.641 -19.467 1.00 92.44 220 ILE A N 1
ATOM 1623 C CA . ILE A 1 220 ? 2.857 -17.404 -18.214 1.00 92.44 220 ILE A CA 1
ATOM 1624 C C . ILE A 1 220 ? 1.771 -18.492 -18.338 1.00 92.44 220 ILE A C 1
ATOM 1626 O O . ILE A 1 220 ? 0.654 -18.172 -18.766 1.00 92.44 220 ILE A O 1
ATOM 1630 N N . PRO A 1 221 ? 2.061 -19.761 -17.987 1.00 94.25 221 PRO A N 1
ATOM 1631 C CA . PRO A 1 221 ? 1.081 -20.840 -18.058 1.00 94.25 221 PRO A CA 1
ATOM 1632 C C . PRO A 1 221 ? -0.117 -20.563 -17.146 1.00 94.25 221 PRO A C 1
ATOM 1634 O O . PRO A 1 221 ? 0.026 -20.013 -16.053 1.00 94.25 221 PRO A O 1
ATOM 1637 N N . ARG A 1 222 ? -1.307 -20.963 -17.601 1.00 96.44 222 ARG A N 1
ATOM 1638 C CA . ARG A 1 222 ? -2.567 -20.834 -16.858 1.00 96.44 222 ARG A CA 1
ATOM 1639 C C . ARG A 1 222 ? -3.077 -22.223 -16.503 1.00 96.44 222 ARG A C 1
ATOM 1641 O O . ARG A 1 222 ? -3.238 -23.040 -17.405 1.00 96.44 222 ARG A O 1
ATOM 1648 N N . ILE A 1 223 ? -3.339 -22.466 -15.225 1.00 97.25 223 ILE A N 1
ATOM 1649 C CA . ILE A 1 223 ? -3.793 -23.759 -14.700 1.00 97.25 223 ILE A CA 1
ATOM 1650 C C . ILE A 1 223 ? -5.061 -23.549 -13.877 1.00 97.25 223 ILE A C 1
ATOM 1652 O O . ILE A 1 223 ? -5.225 -22.507 -13.241 1.00 97.25 223 ILE A O 1
ATOM 1656 N N . ASP A 1 224 ? -5.985 -24.506 -13.913 1.00 96.81 224 ASP A N 1
ATOM 1657 C CA . ASP A 1 224 ? -7.133 -24.518 -13.005 1.00 96.81 224 ASP A CA 1
ATOM 1658 C C . ASP A 1 224 ? -6.652 -24.896 -11.601 1.00 96.81 224 ASP A C 1
ATOM 1660 O O . ASP A 1 224 ? -6.095 -25.971 -11.397 1.00 96.81 224 ASP A O 1
ATOM 1664 N N . ALA A 1 225 ? -6.864 -24.015 -10.626 1.00 96.12 225 ALA A N 1
ATOM 1665 C CA . ALA A 1 225 ? -6.518 -24.258 -9.230 1.00 96.12 225 ALA A CA 1
ATOM 1666 C C . ALA A 1 225 ? -7.120 -25.567 -8.700 1.00 96.12 225 ALA A C 1
ATOM 1668 O O . ALA A 1 225 ? -6.502 -26.240 -7.887 1.00 96.12 225 ALA A O 1
ATOM 1669 N N . ARG A 1 226 ? -8.299 -25.962 -9.195 1.00 94.88 226 ARG A N 1
ATOM 1670 C CA . ARG A 1 226 ? -9.005 -27.178 -8.762 1.00 94.88 226 ARG A CA 1
ATOM 1671 C C . ARG A 1 226 ? -8.344 -28.466 -9.253 1.00 94.88 226 ARG A C 1
ATOM 1673 O O . ARG A 1 226 ? -8.663 -29.535 -8.745 1.00 94.88 226 ARG A O 1
ATOM 1680 N N . SER A 1 227 ? -7.469 -28.381 -10.258 1.00 96.19 227 SER A N 1
ATOM 1681 C CA . SER A 1 227 ? -6.750 -29.533 -10.811 1.00 96.19 227 SER A CA 1
ATOM 1682 C C . SER A 1 227 ? -5.322 -29.665 -10.285 1.00 96.19 227 SER A C 1
ATOM 1684 O O . SER A 1 227 ? -4.585 -30.497 -10.802 1.00 96.19 227 SER A O 1
ATOM 1686 N N . LEU A 1 228 ? -4.903 -28.814 -9.345 1.00 96.25 228 LEU A N 1
ATOM 1687 C CA . LEU A 1 228 ? -3.527 -28.751 -8.870 1.00 96.25 228 LEU A CA 1
ATOM 1688 C C . LEU A 1 228 ? -3.490 -28.946 -7.357 1.00 96.25 228 LEU A C 1
ATOM 1690 O O . LEU A 1 228 ? -4.074 -28.160 -6.617 1.00 96.25 228 LEU A O 1
ATOM 1694 N N . THR A 1 229 ? -2.787 -29.977 -6.896 1.00 96.06 229 THR A N 1
ATOM 1695 C CA . THR A 1 229 ? -2.560 -30.172 -5.458 1.00 96.06 229 THR A CA 1
ATOM 1696 C C . THR A 1 229 ? -1.477 -29.226 -4.930 1.00 96.06 229 THR A C 1
ATOM 1698 O O . THR A 1 229 ? -0.643 -28.722 -5.688 1.00 96.06 229 THR A O 1
ATOM 1701 N N . LEU A 1 230 ? -1.449 -29.002 -3.611 1.00 94.06 230 LEU A N 1
ATOM 1702 C CA . LEU A 1 230 ? -0.420 -28.178 -2.967 1.00 94.06 230 LEU A CA 1
ATOM 1703 C C . LEU A 1 230 ? 1.001 -28.734 -3.192 1.00 94.06 230 LEU A C 1
ATOM 1705 O O . LEU A 1 230 ? 1.922 -27.972 -3.473 1.00 94.06 230 LEU A O 1
ATOM 1709 N N . GLU A 1 231 ? 1.171 -30.060 -3.127 1.00 94.06 231 GLU A N 1
ATOM 1710 C CA . GLU A 1 231 ? 2.457 -30.734 -3.365 1.00 94.06 231 GLU A CA 1
ATOM 1711 C C . GLU A 1 231 ? 2.928 -30.566 -4.816 1.00 94.06 231 GLU A C 1
ATOM 1713 O O . GLU A 1 231 ? 4.084 -30.217 -5.067 1.00 94.06 231 GLU A O 1
ATOM 1718 N N . GLU A 1 232 ? 2.029 -30.755 -5.787 1.00 95.50 232 GLU A N 1
ATOM 1719 C CA . GLU A 1 232 ? 2.344 -30.535 -7.200 1.00 95.50 232 GLU A CA 1
ATOM 1720 C C . GLU A 1 232 ? 2.679 -29.072 -7.480 1.00 95.50 232 GLU A C 1
ATOM 1722 O O . GLU A 1 232 ? 3.584 -28.803 -8.275 1.00 95.50 232 GLU A O 1
ATOM 1727 N N . PHE A 1 233 ? 1.986 -28.133 -6.828 1.00 96.44 233 PHE A N 1
ATOM 1728 C CA . PHE A 1 233 ? 2.287 -26.711 -6.931 1.00 96.44 233 PHE A CA 1
ATOM 1729 C C . PHE A 1 233 ? 3.707 -26.403 -6.439 1.00 96.44 233 PHE A C 1
ATOM 1731 O O . PHE A 1 233 ? 4.485 -25.800 -7.188 1.00 96.44 233 PHE A O 1
ATOM 1738 N N . CYS A 1 234 ? 4.073 -26.882 -5.242 1.00 94.38 234 CYS A N 1
ATOM 1739 C CA . CYS A 1 234 ? 5.428 -26.748 -4.704 1.00 94.38 234 CYS A CA 1
ATOM 1740 C C . CYS A 1 234 ? 6.463 -27.308 -5.684 1.00 94.38 234 CYS A C 1
ATOM 1742 O O . CYS A 1 234 ? 7.320 -26.575 -6.175 1.00 94.38 234 CYS A O 1
ATOM 1744 N N . LYS A 1 235 ? 6.334 -28.587 -6.045 1.00 94.19 235 LYS A N 1
ATOM 1745 C CA . LYS A 1 235 ? 7.329 -29.304 -6.848 1.00 94.19 235 LYS A CA 1
ATOM 1746 C C . LYS A 1 235 ? 7.479 -28.755 -8.270 1.00 94.19 235 LYS A C 1
ATOM 1748 O O . LYS A 1 235 ? 8.577 -28.722 -8.820 1.00 94.19 235 LYS A O 1
ATOM 1753 N N . THR A 1 236 ? 6.372 -28.366 -8.902 1.00 95.25 236 THR A N 1
ATOM 1754 C CA . THR A 1 236 ? 6.356 -27.988 -10.327 1.00 95.25 236 THR A CA 1
ATOM 1755 C C . THR A 1 236 ? 6.714 -26.522 -10.550 1.00 95.25 236 THR A C 1
ATOM 1757 O O . THR A 1 236 ? 7.288 -26.189 -11.594 1.00 95.25 236 THR A O 1
ATOM 1760 N N . TYR A 1 237 ? 6.362 -25.647 -9.602 1.00 95.00 237 TYR A N 1
ATOM 1761 C CA . TYR A 1 237 ? 6.483 -24.197 -9.764 1.00 95.00 237 TYR A CA 1
ATOM 1762 C C . TYR A 1 237 ? 7.455 -23.562 -8.776 1.00 95.00 237 TYR A C 1
ATOM 1764 O O . TYR A 1 237 ? 8.335 -22.823 -9.218 1.00 95.00 237 TYR A O 1
ATOM 1772 N N . MET A 1 238 ? 7.337 -23.848 -7.477 1.00 93.25 238 MET A N 1
ATOM 1773 C CA . MET A 1 238 ? 8.187 -23.215 -6.459 1.00 93.25 238 MET A CA 1
ATOM 1774 C C . MET A 1 238 ? 9.605 -23.798 -6.435 1.00 93.25 238 MET A C 1
ATOM 1776 O O . MET A 1 238 ? 10.568 -23.044 -6.400 1.00 93.25 238 MET A O 1
ATOM 1780 N N . GLU A 1 239 ? 9.734 -25.124 -6.501 1.00 92.44 239 GLU A N 1
ATOM 1781 C CA . GLU A 1 239 ? 11.009 -25.857 -6.409 1.00 92.44 239 GLU A CA 1
ATOM 1782 C C . GLU A 1 239 ? 11.660 -26.127 -7.773 1.00 92.44 239 GLU A C 1
ATOM 1784 O O . GLU A 1 239 ? 12.708 -26.769 -7.861 1.00 92.44 239 GLU A O 1
ATOM 1789 N N . ALA A 1 240 ? 11.047 -25.656 -8.860 1.00 91.25 240 ALA A N 1
ATOM 1790 C CA . ALA A 1 240 ? 11.696 -25.685 -10.160 1.00 91.25 240 ALA A CA 1
ATOM 1791 C C . ALA A 1 240 ? 13.001 -24.873 -10.117 1.00 91.25 240 ALA A C 1
ATOM 1793 O O . ALA A 1 240 ? 13.089 -23.870 -9.414 1.00 91.25 240 ALA A O 1
ATOM 1794 N N . ASP A 1 241 ? 13.996 -25.273 -10.909 1.00 88.69 241 ASP A N 1
ATOM 1795 C CA . ASP A 1 241 ? 15.242 -24.520 -11.060 1.00 88.69 241 ASP A CA 1
ATOM 1796 C C . ASP A 1 241 ? 15.348 -23.953 -12.488 1.00 88.69 241 ASP A C 1
ATOM 1798 O O . ASP A 1 241 ? 15.556 -24.716 -13.443 1.00 88.69 241 ASP A O 1
ATOM 1802 N N . PRO A 1 242 ? 15.146 -22.637 -12.683 1.00 88.81 242 PRO A N 1
ATOM 1803 C CA . PRO A 1 242 ? 14.689 -21.650 -11.696 1.00 88.81 242 PRO A CA 1
ATOM 1804 C C . PRO A 1 242 ? 13.171 -21.753 -11.413 1.00 88.81 242 PRO A C 1
ATOM 1806 O O . PRO A 1 242 ? 12.440 -22.311 -12.248 1.00 88.81 242 PRO A O 1
ATOM 1809 N N . PRO A 1 243 ? 12.672 -21.163 -10.301 1.00 90.69 243 PRO A N 1
ATOM 1810 C CA . PRO A 1 243 ? 11.246 -21.151 -9.980 1.00 90.69 243 PRO A CA 1
ATOM 1811 C C . PRO A 1 243 ? 10.410 -20.554 -11.114 1.00 90.69 243 PRO A C 1
ATOM 1813 O O . PRO A 1 243 ? 10.849 -19.642 -11.827 1.00 90.69 243 PRO A O 1
ATOM 1816 N N . ARG A 1 244 ? 9.197 -21.078 -11.308 1.00 92.81 244 ARG A N 1
ATOM 1817 C CA . ARG A 1 244 ? 8.359 -20.777 -12.476 1.00 92.81 244 ARG A CA 1
ATOM 1818 C C . ARG A 1 244 ? 7.087 -20.031 -12.079 1.00 92.81 244 ARG A C 1
ATOM 1820 O O . ARG A 1 244 ? 6.331 -20.536 -11.254 1.00 92.81 244 ARG A O 1
ATOM 1827 N N . PRO A 1 245 ? 6.778 -18.886 -12.714 1.00 95.38 245 PRO A N 1
ATOM 1828 C CA . PRO A 1 245 ? 5.503 -18.221 -12.496 1.00 95.38 245 PRO A CA 1
ATOM 1829 C C . PRO A 1 245 ? 4.352 -19.038 -13.099 1.00 95.38 245 PRO A C 1
ATOM 1831 O O . PRO A 1 245 ? 4.502 -19.675 -14.145 1.00 95.38 245 PRO A O 1
ATOM 1834 N N . VAL A 1 246 ? 3.179 -18.963 -12.474 1.00 96.81 246 VAL A N 1
ATOM 1835 C CA . VAL A 1 246 ? 1.945 -19.602 -12.947 1.00 96.81 246 VAL A CA 1
ATOM 1836 C C . VAL A 1 246 ? 0.741 -18.724 -12.627 1.00 96.81 246 VAL A C 1
ATOM 1838 O O . VAL A 1 246 ? 0.696 -18.064 -11.593 1.00 96.81 246 VAL A O 1
ATOM 1841 N N . VAL A 1 247 ? -0.248 -18.710 -13.521 1.00 97.56 247 VAL A N 1
ATOM 1842 C CA . VAL A 1 247 ? -1.556 -18.111 -13.249 1.00 97.56 247 VAL A CA 1
ATOM 1843 C C . VAL A 1 247 ? -2.517 -19.205 -12.805 1.00 97.56 247 VAL A C 1
ATOM 1845 O O . VAL A 1 247 ? -2.880 -20.079 -13.595 1.00 97.56 247 VAL A O 1
ATOM 1848 N N . LEU A 1 248 ? -2.972 -19.116 -11.559 1.00 97.44 248 LEU A N 1
ATOM 1849 C CA . LEU A 1 248 ? -3.985 -20.006 -11.002 1.00 97.44 248 LEU A CA 1
ATOM 1850 C C . LEU A 1 248 ? -5.377 -19.436 -11.295 1.00 97.44 248 LEU A C 1
ATOM 1852 O O . LEU A 1 248 ? -5.811 -18.445 -10.708 1.00 97.44 248 LEU A O 1
ATOM 1856 N N . THR A 1 249 ? -6.073 -20.045 -12.247 1.00 96.38 249 THR A N 1
ATOM 1857 C CA . THR A 1 249 ? -7.483 -19.747 -12.521 1.00 96.38 249 THR A CA 1
ATOM 1858 C C . THR A 1 249 ? -8.367 -20.413 -11.475 1.00 96.38 249 THR A C 1
ATOM 1860 O O . THR A 1 249 ? -7.988 -21.427 -10.903 1.00 96.38 249 THR A O 1
ATOM 1863 N N . ASN A 1 250 ? -9.531 -19.830 -11.193 1.00 94.88 250 ASN A N 1
ATOM 1864 C CA . ASN A 1 250 ? -10.523 -20.363 -10.252 1.00 94.88 250 ASN A CA 1
ATOM 1865 C C . ASN A 1 250 ? -10.084 -20.458 -8.770 1.00 94.88 250 ASN A C 1
ATOM 1867 O O . ASN A 1 250 ? -10.833 -20.953 -7.936 1.00 94.88 250 ASN A O 1
ATOM 1871 N N . ALA A 1 251 ? -8.914 -19.921 -8.402 1.00 95.56 251 ALA A N 1
ATOM 1872 C CA . ALA A 1 251 ? -8.385 -19.973 -7.031 1.00 95.56 251 ALA A CA 1
ATOM 1873 C C . ALA A 1 251 ? -9.174 -19.133 -6.005 1.00 95.56 251 ALA A C 1
ATOM 1875 O O . ALA A 1 251 ? -9.033 -19.330 -4.800 1.00 95.56 251 ALA A O 1
ATOM 1876 N N . ILE A 1 252 ? -9.974 -18.170 -6.474 1.00 96.19 252 ILE A N 1
ATOM 1877 C CA . ILE A 1 252 ? -10.693 -17.199 -5.634 1.00 96.19 252 ILE A CA 1
ATOM 1878 C C . ILE A 1 252 ? -12.204 -17.162 -5.917 1.00 96.19 252 ILE A C 1
ATOM 1880 O O . ILE A 1 252 ? -12.867 -16.208 -5.523 1.00 96.19 252 ILE A O 1
ATOM 1884 N N . GLU A 1 253 ? -12.767 -18.179 -6.593 1.00 93.19 253 GLU A N 1
ATOM 1885 C CA . GLU A 1 253 ? -14.193 -18.222 -7.001 1.00 93.19 253 GLU A CA 1
ATOM 1886 C C . GLU A 1 253 ? -15.167 -17.992 -5.836 1.00 93.19 253 GLU A C 1
ATOM 1888 O O . GLU A 1 253 ? -16.249 -17.440 -6.026 1.00 93.19 253 GLU A O 1
ATOM 1893 N N . SER A 1 254 ? -14.782 -18.398 -4.625 1.00 94.06 254 SER A N 1
ATOM 1894 C CA . SER A 1 254 ? -15.605 -18.286 -3.421 1.00 94.06 254 SER A CA 1
ATOM 1895 C C . SER A 1 254 ? -15.606 -16.895 -2.782 1.00 94.06 254 SER A C 1
ATOM 1897 O O . SER A 1 254 ? -16.368 -16.675 -1.841 1.00 94.06 254 SER A O 1
ATOM 1899 N N . TRP A 1 255 ? -14.770 -15.954 -3.239 1.00 97.12 255 TRP A N 1
ATOM 1900 C CA . TRP A 1 255 ? -14.625 -14.647 -2.596 1.00 97.12 255 TRP A CA 1
ATOM 1901 C C . TRP A 1 255 ? -15.838 -13.743 -2.861 1.00 97.12 255 TRP A C 1
ATOM 1903 O O . TRP A 1 255 ? -16.084 -13.378 -4.017 1.00 97.12 255 TRP A O 1
ATOM 1913 N N . PRO A 1 256 ? -16.551 -13.266 -1.815 1.00 96.81 256 PRO A N 1
ATOM 1914 C CA . PRO A 1 256 ? -17.607 -12.264 -1.977 1.00 96.81 256 PRO A CA 1
ATOM 1915 C C . PRO A 1 256 ? -17.148 -11.002 -2.722 1.00 96.81 256 PRO A C 1
ATOM 1917 O O . PRO A 1 256 ? -17.950 -10.388 -3.436 1.00 96.81 256 PRO A O 1
ATOM 1920 N N . ALA A 1 257 ? -15.863 -10.644 -2.606 1.00 96.19 257 ALA A N 1
ATOM 1921 C CA . ALA A 1 257 ? -15.245 -9.502 -3.276 1.00 96.19 257 ALA A CA 1
ATOM 1922 C C . ALA A 1 257 ? -15.476 -9.484 -4.797 1.00 96.19 257 ALA A C 1
ATOM 1924 O O . ALA A 1 257 ? -15.708 -8.411 -5.355 1.00 96.19 257 ALA A O 1
ATOM 1925 N N . LEU A 1 258 ? -15.500 -10.651 -5.461 1.00 94.25 258 LEU A N 1
ATOM 1926 C CA . LEU A 1 258 ? -15.727 -10.764 -6.913 1.00 94.25 258 LEU A CA 1
ATOM 1927 C C . LEU A 1 258 ? -17.072 -10.171 -7.362 1.00 94.25 258 LEU A C 1
ATOM 1929 O O . LEU A 1 258 ? -17.222 -9.761 -8.512 1.00 94.25 258 LEU A O 1
ATOM 1933 N N . SER A 1 259 ? -18.051 -10.119 -6.456 1.00 92.00 259 SER A N 1
ATOM 1934 C CA . SER A 1 259 ? -19.355 -9.499 -6.700 1.00 92.00 259 SER A CA 1
ATOM 1935 C C . SER A 1 259 ? -19.452 -8.101 -6.088 1.00 92.00 259 SER A C 1
ATOM 1937 O O . SER A 1 259 ? -19.832 -7.153 -6.773 1.00 92.00 259 SER A O 1
ATOM 1939 N N . ARG A 1 260 ? -19.067 -7.946 -4.814 1.00 93.00 260 ARG A N 1
ATOM 1940 C CA . ARG A 1 260 ? -19.277 -6.715 -4.035 1.00 93.00 260 ARG A CA 1
ATOM 1941 C C . ARG A 1 260 ? -18.402 -5.558 -4.499 1.00 93.00 260 ARG A C 1
ATOM 1943 O O . ARG A 1 260 ? -18.859 -4.420 -4.516 1.00 93.00 260 ARG A O 1
ATOM 1950 N N . TRP A 1 261 ? -17.158 -5.834 -4.890 1.00 93.88 261 TRP A N 1
ATOM 1951 C CA . TRP A 1 261 ? -16.180 -4.783 -5.190 1.00 93.88 261 TRP A CA 1
ATOM 1952 C C . TRP A 1 261 ? -16.277 -4.262 -6.622 1.00 93.88 261 TRP A C 1
ATOM 1954 O O . TRP A 1 261 ? -15.614 -3.285 -6.955 1.00 93.88 261 TRP A O 1
ATOM 1964 N N . LYS A 1 262 ? -17.142 -4.849 -7.464 1.00 87.69 262 LYS A N 1
ATOM 1965 C CA . LYS A 1 262 ? -17.487 -4.279 -8.777 1.00 87.69 262 LYS A CA 1
ATOM 1966 C C . LYS A 1 262 ? -18.106 -2.881 -8.647 1.00 87.69 262 LYS A C 1
ATOM 1968 O O . LYS A 1 262 ? -17.944 -2.063 -9.547 1.00 87.69 262 LYS A O 1
ATOM 1973 N N . SER A 1 263 ? -18.780 -2.600 -7.528 1.00 86.75 263 SER A N 1
ATOM 1974 C CA . SER A 1 263 ? -19.278 -1.266 -7.197 1.00 86.75 263 SER A CA 1
ATOM 1975 C C . SER A 1 263 ? -18.320 -0.544 -6.253 1.00 86.75 263 SER A C 1
ATOM 1977 O O . SER A 1 263 ? -18.129 -0.943 -5.103 1.00 86.75 263 SER A O 1
ATOM 1979 N N . MET A 1 264 ? -17.763 0.577 -6.714 1.00 89.75 264 MET A N 1
ATOM 1980 C CA . MET A 1 264 ? -16.937 1.444 -5.869 1.00 89.75 264 MET A CA 1
ATOM 1981 C C . MET A 1 264 ? -17.737 2.089 -4.726 1.00 89.75 264 MET A C 1
ATOM 1983 O O . MET A 1 264 ? -17.148 2.454 -3.709 1.00 89.75 264 MET A O 1
ATOM 1987 N N . ASP A 1 265 ? -19.068 2.184 -4.836 1.00 88.81 265 ASP A N 1
ATOM 1988 C CA . ASP A 1 265 ? -19.913 2.722 -3.765 1.00 88.81 265 ASP A CA 1
ATOM 1989 C C . ASP A 1 265 ? -19.914 1.825 -2.527 1.00 88.81 265 ASP A C 1
ATOM 1991 O O . ASP A 1 265 ? -19.897 2.340 -1.410 1.00 88.81 265 ASP A O 1
ATOM 1995 N N . TYR A 1 266 ? -19.846 0.499 -2.705 1.00 91.19 266 TYR A N 1
ATOM 1996 C CA . TYR A 1 266 ? -19.696 -0.430 -1.585 1.00 91.19 266 TYR A CA 1
ATOM 1997 C C . TYR A 1 266 ? -18.407 -0.140 -0.808 1.00 91.19 266 TYR A C 1
ATOM 1999 O O . TYR A 1 266 ? -18.446 0.044 0.410 1.00 91.19 266 TYR A O 1
ATOM 2007 N N . ILE A 1 267 ? -17.276 -0.023 -1.516 1.00 92.56 267 ILE A N 1
ATOM 2008 C CA . ILE A 1 267 ? -15.973 0.249 -0.896 1.00 92.56 267 ILE A CA 1
ATOM 2009 C C . ILE A 1 267 ? -16.001 1.610 -0.190 1.00 92.56 267 ILE A C 1
ATOM 2011 O O . ILE A 1 267 ? -15.638 1.692 0.983 1.00 92.56 267 ILE A O 1
ATOM 2015 N N . LYS A 1 268 ? -16.514 2.662 -0.846 1.00 91.00 268 LYS A N 1
ATOM 2016 C CA . LYS A 1 268 ? -16.693 3.993 -0.234 1.00 91.00 268 LYS A CA 1
ATOM 2017 C C . LYS A 1 268 ? -17.550 3.930 1.031 1.00 91.00 268 LYS A C 1
ATOM 2019 O O . LYS A 1 268 ? -17.243 4.598 2.013 1.00 91.00 268 LYS A O 1
ATOM 2024 N N . GLN A 1 269 ? -18.614 3.129 1.033 1.00 88.19 269 GLN A N 1
ATOM 2025 C CA . GLN A 1 269 ? -19.529 3.013 2.166 1.00 88.19 269 GLN A CA 1
ATOM 2026 C C . GLN A 1 269 ? -18.880 2.336 3.379 1.00 88.19 269 GLN A C 1
ATOM 2028 O O . GLN A 1 269 ? -19.051 2.814 4.508 1.00 88.19 269 GLN A O 1
ATOM 2033 N N . VAL A 1 270 ? -18.165 1.226 3.169 1.00 88.06 270 VAL A N 1
ATOM 2034 C CA . VAL A 1 270 ? -17.532 0.463 4.262 1.00 88.06 270 VAL A CA 1
ATOM 2035 C C . VAL A 1 270 ? -16.214 1.077 4.731 1.00 88.06 270 VAL A C 1
ATOM 2037 O O . VAL A 1 270 ? -15.810 0.857 5.870 1.00 88.06 270 VAL A O 1
ATOM 2040 N N . ALA A 1 271 ? -15.566 1.874 3.879 1.00 89.50 271 ALA A N 1
ATOM 2041 C CA . ALA A 1 271 ? -14.305 2.546 4.170 1.00 89.50 271 ALA A CA 1
ATOM 2042 C C . ALA A 1 271 ? -14.436 4.056 4.420 1.00 89.50 271 ALA A C 1
ATOM 2044 O O . ALA A 1 271 ? -13.425 4.760 4.458 1.00 89.50 271 ALA A O 1
ATOM 2045 N N . LYS A 1 272 ? -15.660 4.567 4.587 1.00 87.88 272 LYS A N 1
ATOM 2046 C CA . LYS A 1 272 ? -15.920 6.002 4.727 1.00 87.88 272 LYS A CA 1
ATOM 2047 C C . LYS A 1 272 ? -15.052 6.624 5.822 1.00 87.88 272 LYS A C 1
ATOM 2049 O O . LYS A 1 272 ? -15.099 6.205 6.978 1.00 87.88 272 LYS A O 1
ATOM 2054 N N . GLY A 1 273 ? -14.274 7.640 5.458 1.00 86.31 273 GLY A N 1
ATOM 2055 C CA . GLY A 1 273 ? -13.451 8.401 6.387 1.00 86.31 273 GLY A CA 1
ATOM 2056 C C . GLY A 1 273 ? -12.200 7.686 6.908 1.00 86.31 273 GLY A C 1
ATOM 2057 O O . GLY A 1 273 ? -11.466 8.318 7.672 1.00 86.31 273 GLY A O 1
ATOM 2058 N N . ARG A 1 274 ? -11.939 6.434 6.498 1.00 93.56 274 ARG A N 1
ATOM 2059 C CA . ARG A 1 274 ? -10.723 5.677 6.839 1.00 93.56 274 ARG A CA 1
ATOM 2060 C C . ARG A 1 274 ? -9.526 6.252 6.101 1.00 93.56 274 ARG A C 1
ATOM 2062 O O . ARG A 1 274 ? -9.613 6.475 4.898 1.00 93.56 274 ARG A O 1
ATOM 2069 N N . LEU A 1 275 ? -8.424 6.497 6.799 1.00 96.31 275 LEU A N 1
ATOM 2070 C CA . LEU A 1 275 ? -7.228 7.085 6.193 1.00 96.31 275 LEU A CA 1
ATOM 2071 C C . LEU A 1 275 ? -6.342 6.012 5.578 1.00 96.31 275 LEU A C 1
ATOM 2073 O O . LEU A 1 275 ? -6.028 5.019 6.228 1.00 96.31 275 LEU A O 1
ATOM 2077 N N . VAL A 1 276 ? -5.902 6.245 4.348 1.00 95.50 276 VAL A N 1
ATOM 2078 C CA . VAL A 1 276 ? -5.028 5.342 3.598 1.00 95.50 276 VAL A CA 1
ATOM 2079 C C . VAL A 1 276 ? -3.816 6.102 3.057 1.00 95.50 276 VAL A C 1
ATOM 2081 O O . VAL A 1 276 ? -3.936 7.290 2.737 1.00 95.50 276 VAL A O 1
ATOM 2084 N N . PRO A 1 277 ? -2.647 5.447 2.964 1.00 95.06 277 PRO A N 1
ATOM 2085 C CA . PRO A 1 277 ? -1.499 5.994 2.272 1.00 95.06 277 PRO A CA 1
ATOM 2086 C C . PRO A 1 277 ? -1.718 5.842 0.764 1.00 95.06 277 PRO A C 1
ATOM 2088 O O . PRO A 1 277 ? -2.128 4.789 0.277 1.00 95.06 277 PRO A O 1
ATOM 2091 N N . VAL A 1 278 ? -1.465 6.915 0.029 1.00 94.06 278 VAL A N 1
ATOM 2092 C CA . VAL A 1 278 ? -1.580 6.964 -1.426 1.00 94.06 278 VAL A CA 1
ATOM 2093 C C . VAL A 1 278 ? -0.290 7.538 -1.975 1.00 94.06 278 VAL A C 1
ATOM 2095 O O . VAL A 1 278 ? 0.129 8.633 -1.589 1.00 94.06 278 VAL A O 1
ATOM 2098 N N . GLU A 1 279 ? 0.337 6.788 -2.870 1.00 92.69 279 GLU A N 1
ATOM 2099 C CA . GLU A 1 279 ? 1.433 7.274 -3.692 1.00 92.69 279 GLU A CA 1
ATOM 2100 C C . GLU A 1 279 ? 0.880 8.265 -4.705 1.00 92.69 279 GLU A C 1
ATOM 2102 O O . GLU A 1 279 ? -0.040 7.932 -5.453 1.00 92.69 279 GLU A O 1
ATOM 2107 N N . THR A 1 280 ? 1.427 9.476 -4.740 1.00 90.00 280 THR A N 1
ATOM 2108 C CA . THR A 1 280 ? 1.069 10.474 -5.743 1.00 90.00 280 THR A CA 1
ATOM 2109 C C . THR A 1 280 ? 2.267 10.902 -6.566 1.00 90.00 280 THR A C 1
ATOM 2111 O O . THR A 1 280 ? 3.388 10.954 -6.066 1.00 90.00 280 THR A O 1
ATOM 2114 N N . TYR A 1 281 ? 2.030 11.183 -7.843 1.00 86.50 281 TYR A N 1
ATOM 2115 C CA . TYR A 1 281 ? 3.050 11.619 -8.796 1.00 86.50 281 TYR A CA 1
ATOM 2116 C C . TYR A 1 281 ? 2.428 12.495 -9.883 1.00 86.50 281 TYR A C 1
ATOM 2118 O O . TYR A 1 281 ? 1.225 12.425 -10.148 1.00 86.50 281 TYR A O 1
ATOM 2126 N N . ALA A 1 282 ? 3.246 13.336 -10.514 1.00 85.12 282 ALA A N 1
ATOM 2127 C CA . ALA A 1 282 ? 2.781 14.196 -11.597 1.00 85.12 282 ALA A CA 1
ATOM 2128 C C . ALA A 1 282 ? 2.431 13.355 -12.838 1.00 85.12 282 ALA A C 1
ATOM 2130 O O . ALA A 1 282 ? 3.188 12.459 -13.207 1.00 85.12 282 ALA A O 1
ATOM 2131 N N . LYS A 1 283 ? 1.307 13.626 -13.512 1.00 79.12 283 LYS A N 1
ATOM 2132 C CA . LYS A 1 283 ? 0.882 12.834 -14.689 1.00 79.12 283 LYS A CA 1
ATOM 2133 C C . LYS A 1 283 ? 1.834 12.981 -15.880 1.00 79.12 283 LYS A C 1
ATOM 2135 O O . LYS A 1 283 ? 1.979 12.059 -16.677 1.00 79.12 283 LYS A O 1
ATOM 2140 N N . GLU A 1 284 ? 2.495 14.129 -16.003 1.00 77.75 284 GLU A N 1
ATOM 2141 C CA . GLU A 1 284 ? 3.539 14.385 -16.999 1.00 77.75 284 GLU A CA 1
ATOM 2142 C C . GLU A 1 284 ? 4.849 13.627 -16.723 1.00 77.75 284 GLU A C 1
ATOM 2144 O O . GLU A 1 284 ? 5.734 13.570 -17.586 1.00 77.75 284 GLU A O 1
ATOM 2149 N N . ASP A 1 285 ? 4.989 13.042 -15.533 1.00 74.44 285 ASP A N 1
ATOM 2150 C CA . ASP A 1 285 ? 6.155 12.266 -15.163 1.00 74.44 285 ASP A CA 1
ATOM 2151 C C . ASP A 1 285 ? 6.130 10.879 -15.809 1.00 74.44 285 ASP A C 1
ATOM 2153 O O . ASP A 1 285 ? 5.511 9.923 -15.346 1.00 74.44 285 ASP A O 1
ATOM 2157 N N . THR A 1 286 ? 6.873 10.768 -16.902 1.00 66.88 286 THR A N 1
ATOM 2158 C CA . THR A 1 286 ? 7.023 9.525 -17.665 1.00 66.88 286 THR A CA 1
ATOM 2159 C C . THR A 1 286 ? 8.143 8.625 -17.145 1.00 66.88 286 THR A C 1
ATOM 2161 O O . THR A 1 286 ? 8.403 7.578 -17.739 1.00 66.88 286 THR A O 1
ATOM 2164 N N . SER A 1 287 ? 8.833 9.006 -16.059 1.00 64.75 287 SER A N 1
ATOM 2165 C CA . SER A 1 287 ? 9.933 8.202 -15.516 1.00 64.75 287 SER A CA 1
ATOM 2166 C C . SER A 1 287 ? 9.458 6.859 -14.970 1.00 64.75 287 SER A C 1
ATOM 2168 O O . SER A 1 287 ? 10.241 5.908 -14.992 1.00 64.75 287 SER A O 1
ATOM 2170 N N . LEU A 1 288 ? 8.189 6.782 -14.533 1.00 66.88 288 LEU A N 1
ATOM 2171 C CA . LEU A 1 288 ? 7.579 5.596 -13.928 1.00 66.88 288 LEU A CA 1
ATOM 2172 C C . LEU A 1 288 ? 8.535 4.974 -12.901 1.00 66.88 288 LEU A C 1
ATOM 2174 O O . LEU A 1 288 ? 8.893 3.802 -12.995 1.00 66.88 288 LEU A O 1
ATOM 2178 N N . SER A 1 289 ? 9.033 5.802 -11.980 1.00 68.19 289 SER A N 1
ATOM 2179 C CA . SER A 1 289 ? 10.034 5.422 -10.989 1.00 68.19 289 SER A CA 1
ATOM 2180 C C . SER A 1 289 ? 9.703 6.029 -9.632 1.00 68.19 289 SER A C 1
ATOM 2182 O O . SER A 1 289 ? 9.477 7.234 -9.525 1.00 68.19 289 SER A O 1
ATOM 2184 N N . PHE A 1 290 ? 9.794 5.208 -8.584 1.00 68.75 290 PHE A N 1
ATOM 2185 C CA . PHE A 1 290 ? 9.732 5.648 -7.185 1.00 68.75 290 PHE A CA 1
ATOM 2186 C C . PHE A 1 290 ? 10.843 6.646 -6.815 1.00 68.75 290 PHE A C 1
ATOM 2188 O O . PHE A 1 290 ? 10.803 7.272 -5.762 1.00 68.75 290 PHE A O 1
ATOM 2195 N N . LEU A 1 291 ? 11.862 6.784 -7.668 1.00 70.38 291 LEU A N 1
ATOM 2196 C CA . LEU A 1 291 ? 12.983 7.703 -7.478 1.00 70.38 291 LEU A CA 1
ATOM 2197 C C . LEU A 1 291 ? 12.711 9.105 -8.031 1.00 70.38 291 LEU A C 1
ATOM 2199 O O . LEU A 1 291 ? 13.604 9.953 -7.994 1.00 70.38 291 LEU A O 1
ATOM 2203 N N . SER A 1 292 ? 11.530 9.345 -8.600 1.00 76.94 292 SER A N 1
ATOM 2204 C CA . SER A 1 292 ? 11.207 10.654 -9.145 1.00 76.94 292 SER A CA 1
ATOM 2205 C C . SER A 1 292 ? 11.025 11.709 -8.056 1.00 76.94 292 SER A C 1
ATOM 2207 O O . SER A 1 292 ? 10.396 11.463 -7.032 1.00 76.94 292 SER A O 1
ATOM 2209 N N . ASP A 1 293 ? 11.485 12.930 -8.340 1.00 81.00 293 ASP A N 1
ATOM 2210 C CA . ASP A 1 293 ? 11.233 14.111 -7.509 1.00 81.00 293 ASP A CA 1
ATOM 2211 C C . ASP A 1 293 ? 9.728 14.454 -7.411 1.00 81.00 293 ASP A C 1
ATOM 2213 O O . ASP A 1 293 ? 9.336 15.204 -6.517 1.00 81.00 293 ASP A O 1
ATOM 2217 N N . SER A 1 294 ? 8.892 13.956 -8.336 1.00 83.44 294 SER A N 1
ATOM 2218 C CA . SER A 1 294 ? 7.437 14.173 -8.309 1.00 83.44 294 SER A CA 1
ATOM 2219 C C . SER A 1 294 ? 6.693 13.182 -7.409 1.00 83.44 294 SER A C 1
ATOM 2221 O O . SER A 1 294 ? 5.552 13.448 -7.033 1.00 83.44 294 SER A O 1
ATOM 2223 N N . TRP A 1 295 ? 7.331 12.059 -7.063 1.00 86.38 295 TRP A N 1
ATOM 2224 C CA . TRP A 1 295 ? 6.714 10.996 -6.285 1.00 86.38 295 TRP A CA 1
ATOM 2225 C C . TRP A 1 295 ? 6.651 11.374 -4.801 1.00 86.38 295 TRP A C 1
ATOM 2227 O O . TRP A 1 295 ? 7.621 11.861 -4.213 1.00 86.38 295 TRP A O 1
ATOM 2237 N N . SER A 1 296 ? 5.493 11.163 -4.179 1.00 86.31 296 SER A N 1
ATOM 2238 C CA . SER A 1 296 ? 5.266 11.460 -2.767 1.00 86.31 296 SER A CA 1
ATOM 2239 C C . SER A 1 296 ? 4.224 10.533 -2.143 1.00 86.31 296 SER A C 1
ATOM 2241 O O . SER A 1 296 ? 3.459 9.878 -2.842 1.00 86.31 296 SER A O 1
ATOM 2243 N N . HIS A 1 297 ? 4.162 10.504 -0.811 1.00 87.81 297 HIS A N 1
ATOM 2244 C CA . HIS A 1 297 ? 3.096 9.831 -0.073 1.00 87.81 297 HIS A CA 1
ATOM 2245 C C . HIS A 1 297 ? 2.135 10.846 0.539 1.00 87.81 297 HIS A C 1
ATOM 2247 O O . HIS A 1 297 ? 2.553 11.768 1.246 1.00 87.81 297 HIS A O 1
ATOM 2253 N N . ARG A 1 298 ? 0.834 10.623 0.349 1.00 91.06 298 ARG A N 1
ATOM 2254 C CA . ARG A 1 298 ? -0.238 11.364 1.021 1.00 91.06 298 ARG A CA 1
ATOM 2255 C C . ARG A 1 298 ? -1.078 10.427 1.871 1.00 91.06 298 ARG A C 1
ATOM 2257 O O . ARG A 1 298 ? -1.308 9.284 1.501 1.00 91.06 298 ARG A O 1
ATOM 2264 N N . VAL A 1 299 ? -1.566 10.930 2.999 1.00 94.38 299 VAL A N 1
ATOM 2265 C CA . VAL A 1 299 ? -2.561 10.231 3.819 1.00 94.38 299 VAL A CA 1
ATOM 2266 C C . VAL A 1 299 ? -3.901 10.911 3.589 1.00 94.38 299 VAL A C 1
ATOM 2268 O O . VAL A 1 299 ? -4.066 12.074 3.957 1.00 94.38 299 VAL A O 1
ATOM 2271 N N . ILE A 1 300 ? -4.837 10.204 2.958 1.00 94.12 300 ILE A N 1
ATOM 2272 C CA . ILE A 1 300 ? -6.145 10.745 2.566 1.00 94.12 300 ILE A CA 1
ATOM 2273 C C . ILE A 1 300 ? -7.276 9.770 2.918 1.00 94.12 300 ILE A C 1
ATOM 2275 O O . ILE A 1 300 ? -7.023 8.569 3.032 1.00 94.12 300 ILE A O 1
ATOM 2279 N N . PRO A 1 301 ? -8.520 10.242 3.117 1.00 95.25 301 PRO A N 1
ATOM 2280 C CA . PRO A 1 301 ? -9.666 9.354 3.286 1.00 95.25 301 PRO A CA 1
ATOM 2281 C C . PRO A 1 301 ? -9.892 8.481 2.045 1.00 95.25 301 PRO A C 1
ATOM 2283 O O . PRO A 1 301 ? -9.866 8.982 0.922 1.00 95.25 301 PRO A O 1
ATOM 2286 N N . LEU A 1 302 ? -10.124 7.179 2.230 1.00 95.25 302 LEU A N 1
ATOM 2287 C CA . LEU A 1 302 ? -10.262 6.218 1.131 1.00 95.25 302 LEU A CA 1
ATOM 2288 C C . LEU A 1 302 ? -11.463 6.539 0.226 1.00 95.25 302 LEU A C 1
ATOM 2290 O O . LEU A 1 302 ? -11.389 6.390 -0.991 1.00 95.25 302 LEU A O 1
ATOM 2294 N N . ASP A 1 303 ? -12.561 7.033 0.785 1.00 92.50 303 ASP A N 1
ATOM 2295 C CA . ASP A 1 303 ? -13.718 7.467 0.006 1.00 92.50 303 ASP A CA 1
ATOM 2296 C C . ASP A 1 303 ? -13.427 8.702 -0.860 1.00 92.50 303 ASP A C 1
ATOM 2298 O O . ASP A 1 303 ? -13.873 8.762 -2.009 1.00 92.50 303 ASP A O 1
ATOM 2302 N N . GLU A 1 304 ? -12.629 9.644 -0.349 1.00 92.62 304 GLU A N 1
ATOM 2303 C CA . GLU A 1 304 ? -12.146 10.796 -1.116 1.00 92.62 304 GLU A CA 1
ATOM 2304 C C . GLU A 1 304 ? -11.149 10.366 -2.198 1.00 92.62 304 GLU A C 1
ATOM 2306 O O . GLU A 1 304 ? -11.265 10.816 -3.336 1.00 92.62 304 GLU A O 1
ATOM 2311 N N . TYR A 1 305 ? -10.231 9.443 -1.885 1.00 93.88 305 TYR A N 1
ATOM 2312 C CA . TYR A 1 305 ? -9.307 8.857 -2.859 1.00 93.88 305 TYR A CA 1
ATOM 2313 C C . TYR A 1 305 ? -10.049 8.222 -4.037 1.00 93.88 305 TYR A C 1
ATOM 2315 O O . TYR A 1 305 ? -9.758 8.527 -5.194 1.00 93.88 305 TYR A O 1
ATOM 2323 N N . ILE A 1 306 ? -11.028 7.358 -3.747 1.00 92.94 306 ILE A N 1
ATOM 2324 C CA . ILE A 1 306 ? -11.819 6.678 -4.776 1.00 92.94 306 ILE A CA 1
ATOM 2325 C C . ILE A 1 306 ? -12.541 7.709 -5.641 1.00 92.94 306 ILE A C 1
ATOM 2327 O O . ILE A 1 306 ? -12.533 7.597 -6.865 1.00 92.94 306 ILE A O 1
ATOM 2331 N N . GLN A 1 307 ? -13.145 8.728 -5.025 1.00 90.31 307 GLN A N 1
ATOM 2332 C CA . GLN A 1 307 ? -13.838 9.763 -5.779 1.00 90.31 307 GLN A CA 1
ATOM 2333 C C . GLN A 1 307 ? -12.872 10.530 -6.694 1.00 90.31 307 GLN A C 1
ATOM 2335 O O . GLN A 1 307 ? -13.097 10.581 -7.899 1.00 90.31 307 GLN A O 1
ATOM 2340 N N . GLN A 1 308 ? -11.787 11.068 -6.136 1.00 88.56 308 GLN A N 1
ATOM 2341 C CA . GLN A 1 308 ? -10.870 11.967 -6.839 1.00 88.56 308 GLN A CA 1
ATOM 2342 C C . GLN A 1 308 ? -10.034 11.246 -7.901 1.00 88.56 308 GLN A C 1
ATOM 2344 O O . GLN A 1 308 ? -9.993 11.680 -9.047 1.00 88.56 308 GLN A O 1
ATOM 2349 N N . TYR A 1 309 ? -9.389 10.134 -7.542 1.00 87.50 309 TYR A N 1
ATOM 2350 C CA . TYR A 1 309 ? -8.391 9.492 -8.400 1.00 87.50 309 TYR A CA 1
ATOM 2351 C C . TYR A 1 309 ? -8.956 8.340 -9.229 1.00 87.50 309 TYR A C 1
ATOM 2353 O O . TYR A 1 309 ? -8.524 8.145 -10.361 1.00 87.50 309 TYR A O 1
ATOM 2361 N N . VAL A 1 310 ? -9.913 7.572 -8.695 1.00 88.69 310 VAL A N 1
ATOM 2362 C CA . VAL A 1 310 ? -10.419 6.359 -9.366 1.00 88.69 310 VAL A CA 1
ATOM 2363 C C . VAL A 1 310 ? -11.617 6.667 -10.265 1.00 88.69 310 VAL A C 1
ATOM 2365 O O . VAL A 1 310 ? -11.657 6.205 -11.403 1.00 88.69 310 VAL A O 1
ATOM 2368 N N . LEU A 1 311 ? -12.589 7.445 -9.777 1.00 86.44 311 LEU A N 1
ATOM 2369 C CA . LEU A 1 311 ? -13.822 7.756 -10.514 1.00 86.44 311 LEU A CA 1
ATOM 2370 C C . LEU A 1 311 ? -13.705 9.027 -11.365 1.00 86.44 311 LEU A C 1
ATOM 2372 O O . LEU A 1 311 ? -14.154 9.041 -12.512 1.00 86.44 311 LEU A O 1
ATOM 2376 N N . ASP A 1 312 ? -13.112 10.090 -10.816 1.00 81.50 312 ASP A N 1
ATOM 2377 C CA . ASP A 1 312 ? -13.008 11.391 -11.487 1.00 81.50 312 ASP A CA 1
ATOM 2378 C C . ASP A 1 312 ? -11.653 11.633 -12.169 1.00 81.50 312 ASP A C 1
ATOM 2380 O O . ASP A 1 312 ? -11.540 12.583 -12.938 1.00 81.50 312 ASP A O 1
ATOM 2384 N N . GLY A 1 313 ? -10.651 10.767 -11.971 1.00 64.62 313 GLY A N 1
ATOM 2385 C CA . GLY A 1 313 ? -9.264 10.994 -12.414 1.00 64.62 313 GLY A CA 1
ATOM 2386 C C . GLY A 1 313 ? -9.055 11.183 -13.928 1.00 64.62 313 GLY A C 1
ATOM 2387 O O . GLY A 1 313 ? -8.010 11.697 -14.339 1.00 64.62 313 GLY A O 1
ATOM 2388 N N . ASN A 1 314 ? -10.053 10.814 -14.742 1.00 60.19 314 ASN A N 1
ATOM 2389 C CA . ASN A 1 314 ? -10.079 10.976 -16.202 1.00 60.19 314 ASN A CA 1
ATOM 2390 C C . ASN A 1 314 ? -10.982 12.129 -16.689 1.00 60.19 314 ASN A C 1
ATOM 2392 O O . ASN A 1 314 ? -11.166 12.286 -17.895 1.00 60.19 314 ASN A O 1
ATOM 2396 N N . LYS A 1 315 ? -11.595 12.908 -15.789 1.00 65.38 315 LYS A N 1
ATOM 2397 C CA . LYS A 1 315 ? -12.435 14.059 -16.152 1.00 65.38 315 LYS A CA 1
ATOM 2398 C C . LYS A 1 315 ? -11.578 15.326 -16.174 1.00 65.38 315 LYS A C 1
ATOM 2400 O O . LYS A 1 315 ? -10.902 15.602 -15.195 1.00 65.38 315 LYS A O 1
ATOM 2405 N N . GLU A 1 316 ? -11.683 16.126 -17.238 1.00 53.16 316 GLU A N 1
ATOM 2406 C CA . GLU A 1 316 ? -10.937 17.389 -17.466 1.00 53.16 316 GLU A CA 1
ATOM 2407 C C . GLU A 1 316 ? -11.177 18.509 -16.424 1.00 53.16 316 GLU A C 1
ATOM 2409 O O . GLU A 1 316 ? -10.673 19.614 -16.588 1.00 53.16 316 GLU A O 1
ATOM 2414 N N . ALA A 1 317 ? -11.996 18.269 -15.398 1.00 52.22 317 ALA A N 1
ATOM 2415 C CA . ALA A 1 317 ? -12.371 19.251 -14.378 1.00 52.22 317 ALA A CA 1
ATOM 2416 C C . ALA A 1 317 ? -12.096 18.745 -12.949 1.00 52.22 317 ALA A C 1
ATOM 2418 O O . ALA A 1 317 ? -12.745 19.182 -11.994 1.00 52.22 317 ALA A O 1
ATOM 2419 N N . SER A 1 318 ? -11.203 17.767 -12.794 1.00 55.84 318 SER A N 1
ATOM 2420 C CA . SER A 1 318 ? -10.900 17.163 -11.498 1.00 55.84 318 SER A CA 1
ATOM 2421 C C . SER A 1 318 ? -9.891 18.021 -10.721 1.00 55.84 318 SER A C 1
ATOM 2423 O O . SER A 1 318 ? -8.963 18.599 -11.275 1.00 55.84 318 SER A O 1
ATOM 2425 N N . LEU A 1 319 ? -10.000 18.073 -9.389 1.00 52.94 319 LEU A N 1
ATOM 2426 C CA . LEU A 1 319 ? -8.993 18.749 -8.546 1.00 52.94 319 LEU A CA 1
ATOM 2427 C C . LEU A 1 319 ? -7.586 18.113 -8.656 1.00 52.94 319 LEU A C 1
ATOM 2429 O O . LEU A 1 319 ? -6.610 18.697 -8.190 1.00 52.94 319 LEU A O 1
ATOM 2433 N N . SER A 1 320 ? -7.492 16.935 -9.280 1.00 59.69 320 SER A N 1
ATOM 2434 C CA . SER A 1 320 ? -6.292 16.134 -9.534 1.00 59.69 320 SER A CA 1
ATOM 2435 C C . SER A 1 320 ? -5.832 16.182 -10.999 1.00 59.69 320 SER A C 1
ATOM 2437 O O . SER A 1 320 ? -5.196 15.238 -11.469 1.00 59.69 320 SER A O 1
ATOM 2439 N N . ASP A 1 321 ? -6.159 17.230 -11.764 1.00 66.88 321 ASP A N 1
ATOM 2440 C CA . ASP A 1 321 ? -5.898 17.247 -13.214 1.00 66.88 321 ASP A CA 1
ATOM 2441 C C . ASP A 1 321 ? -4.438 16.926 -13.584 1.00 66.88 321 ASP A C 1
ATOM 2443 O O . ASP A 1 321 ? -4.217 16.214 -14.564 1.00 66.88 321 ASP A O 1
ATOM 2447 N N . ASN A 1 322 ? -3.469 17.292 -12.735 1.00 77.81 322 ASN A N 1
ATOM 2448 C CA . ASN A 1 322 ? -2.036 17.042 -12.956 1.00 77.81 322 ASN A CA 1
ATOM 2449 C C . ASN A 1 322 ? -1.406 15.984 -12.028 1.00 77.81 322 ASN A C 1
ATOM 2451 O O . ASN A 1 322 ? -0.204 15.748 -12.112 1.00 77.81 322 ASN A O 1
ATOM 2455 N N . GLU A 1 323 ? -2.169 15.342 -11.139 1.00 85.50 323 GLU A N 1
ATOM 2456 C CA . GLU A 1 323 ? -1.637 14.378 -10.161 1.00 85.50 323 GLU A CA 1
ATOM 2457 C C . GLU A 1 323 ? -2.337 13.022 -10.318 1.00 85.50 323 GLU A C 1
ATOM 2459 O O . GLU A 1 323 ? -3.562 12.934 -10.390 1.00 85.50 323 GLU A O 1
ATOM 2464 N N . ALA A 1 324 ? -1.558 11.948 -10.406 1.00 86.25 324 ALA A N 1
ATOM 2465 C CA . ALA A 1 324 ? -2.048 10.579 -10.326 1.00 86.25 324 ALA A CA 1
ATOM 2466 C C . ALA A 1 324 ? -1.906 10.063 -8.892 1.00 86.25 324 ALA A C 1
ATOM 2468 O O . ALA A 1 324 ? -1.039 10.518 -8.147 1.00 86.25 324 ALA A O 1
ATOM 2469 N N . GLY A 1 325 ? -2.756 9.108 -8.519 1.00 90.12 325 GLY A N 1
ATOM 2470 C CA . GLY A 1 325 ? -2.783 8.512 -7.189 1.00 90.12 325 GLY A CA 1
ATOM 2471 C C . GLY A 1 325 ? -2.867 6.996 -7.279 1.00 90.12 325 GLY A C 1
ATOM 2472 O O . GLY A 1 325 ? -3.638 6.467 -8.080 1.00 90.12 325 GLY A O 1
ATOM 2473 N N . TYR A 1 326 ? -2.082 6.303 -6.459 1.00 93.56 326 TYR A N 1
ATOM 2474 C CA . TYR A 1 326 ? -2.075 4.851 -6.370 1.00 93.56 326 TYR A CA 1
ATOM 2475 C C . TYR A 1 326 ? -2.001 4.404 -4.907 1.00 93.56 326 TYR A C 1
ATOM 2477 O O . TYR A 1 326 ? -1.026 4.660 -4.206 1.00 93.56 326 TYR A O 1
ATOM 2485 N N . LEU A 1 327 ? -3.049 3.732 -4.430 1.00 94.94 327 LEU A N 1
ATOM 2486 C CA . LEU A 1 327 ? -3.019 3.022 -3.155 1.00 94.94 327 LEU A CA 1
ATOM 2487 C C . LEU A 1 327 ? -2.324 1.686 -3.408 1.00 94.94 327 LEU A C 1
ATOM 2489 O O . LEU A 1 327 ? -2.926 0.766 -3.967 1.00 94.94 327 LEU A O 1
ATOM 2493 N N . ALA A 1 328 ? -1.057 1.599 -3.025 1.00 92.62 328 ALA A N 1
ATOM 2494 C CA . ALA A 1 328 ? -0.219 0.429 -3.234 1.00 92.62 328 ALA A CA 1
ATOM 2495 C C . ALA A 1 328 ? 0.292 -0.128 -1.902 1.00 92.62 328 ALA A C 1
ATOM 2497 O O . ALA A 1 328 ? 0.526 0.618 -0.955 1.00 92.62 328 ALA A O 1
ATOM 2498 N N . GLN A 1 329 ? 0.453 -1.455 -1.849 1.00 90.19 329 GLN A N 1
ATOM 2499 C CA . GLN A 1 329 ? 1.153 -2.169 -0.774 1.00 90.19 329 GLN A CA 1
ATOM 2500 C C . GLN A 1 329 ? 0.642 -1.855 0.647 1.00 90.19 329 GLN A C 1
ATOM 2502 O O . GLN A 1 329 ? 1.397 -1.853 1.616 1.00 90.19 329 GLN A O 1
ATOM 2507 N N . HIS A 1 330 ? -0.660 -1.612 0.793 1.00 91.56 330 HIS A N 1
ATOM 2508 C CA . HIS A 1 330 ? -1.242 -1.230 2.079 1.00 91.56 330 HIS A CA 1
ATOM 2509 C C . HIS A 1 330 ? -2.016 -2.397 2.711 1.00 91.56 330 HIS A C 1
ATOM 2511 O O . HIS A 1 330 ? -2.868 -2.959 2.015 1.00 91.56 330 HIS A O 1
ATOM 2517 N N . PRO A 1 331 ? -1.810 -2.755 3.998 1.00 90.38 331 PRO A N 1
ATOM 2518 C CA . PRO A 1 331 ? -2.575 -3.792 4.709 1.00 90.38 331 PRO A CA 1
ATOM 2519 C C . PRO A 1 331 ? -4.024 -3.356 5.019 1.00 90.38 331 PRO A C 1
ATOM 2521 O O . PRO A 1 331 ? -4.481 -3.301 6.163 1.00 90.38 331 PRO A O 1
ATOM 2524 N N . LEU A 1 332 ? -4.780 -3.028 3.969 1.00 91.88 332 LEU A N 1
ATOM 2525 C CA . LEU A 1 332 ? -6.117 -2.442 4.037 1.00 91.88 332 LEU A CA 1
ATOM 2526 C C . LEU A 1 332 ? -7.125 -3.356 4.744 1.00 91.88 332 LEU A C 1
ATOM 2528 O O . LEU A 1 332 ? -8.062 -2.879 5.381 1.00 91.88 332 LEU A O 1
ATOM 2532 N N . PHE A 1 333 ? -6.940 -4.670 4.635 1.00 90.31 333 PHE A N 1
ATOM 2533 C CA . PHE A 1 333 ? -7.863 -5.654 5.193 1.00 90.31 333 PHE A CA 1
ATOM 2534 C C . PHE A 1 333 ? -7.723 -5.781 6.710 1.00 90.31 333 PHE A C 1
ATOM 2536 O O . PHE A 1 333 ? -8.727 -5.963 7.390 1.00 90.31 333 PHE A O 1
ATOM 2543 N N . ASP A 1 334 ? -6.526 -5.591 7.265 1.00 83.00 334 ASP A N 1
ATOM 2544 C CA . ASP A 1 334 ? -6.368 -5.508 8.722 1.00 83.00 334 ASP A CA 1
ATOM 2545 C C . ASP A 1 334 ? -6.990 -4.219 9.271 1.00 83.00 334 ASP A C 1
ATOM 2547 O O . ASP A 1 334 ? -7.528 -4.183 10.376 1.00 83.00 334 ASP A O 1
ATOM 2551 N N . GLN A 1 335 ? -6.953 -3.150 8.472 1.00 86.62 335 GLN A N 1
ATOM 2552 C CA . GLN A 1 335 ? -7.546 -1.871 8.830 1.00 86.62 335 GLN A CA 1
ATOM 2553 C C . GLN A 1 335 ? -9.083 -1.894 8.749 1.00 86.62 335 GLN A C 1
ATOM 2555 O O . GLN A 1 335 ? -9.753 -1.296 9.598 1.00 86.62 335 GLN A O 1
ATOM 2560 N N . ILE A 1 336 ? -9.670 -2.535 7.734 1.00 88.69 336 ILE A N 1
ATOM 2561 C CA . ILE A 1 336 ? -11.109 -2.478 7.435 1.00 88.69 336 ILE A CA 1
ATOM 2562 C C . ILE A 1 336 ? -11.719 -3.891 7.479 1.00 88.69 336 ILE A C 1
ATOM 2564 O O . ILE A 1 336 ? -11.787 -4.562 6.445 1.00 88.69 336 ILE A O 1
ATOM 2568 N N . PRO A 1 337 ? -12.250 -4.331 8.642 1.00 86.50 337 PRO A N 1
ATOM 2569 C CA . PRO A 1 337 ? -12.777 -5.688 8.818 1.00 86.50 337 PRO A CA 1
ATOM 2570 C C . PRO A 1 337 ? -13.867 -6.079 7.813 1.00 86.50 337 PRO A C 1
ATOM 2572 O O . PRO A 1 337 ? -13.925 -7.220 7.369 1.00 86.50 337 PRO A O 1
ATOM 2575 N N . ALA A 1 338 ? -14.709 -5.125 7.399 1.00 88.88 338 ALA A N 1
ATOM 2576 C CA . ALA A 1 338 ? -15.733 -5.365 6.382 1.00 88.88 338 ALA A CA 1
ATOM 2577 C C . ALA A 1 338 ? -15.137 -5.870 5.055 1.00 88.88 338 ALA A C 1
ATOM 2579 O O . ALA A 1 338 ? -15.667 -6.816 4.485 1.00 88.88 338 ALA A O 1
ATOM 2580 N N . LEU A 1 339 ? -14.008 -5.300 4.614 1.00 93.38 339 LEU A N 1
ATOM 2581 C CA . LEU A 1 339 ? -13.307 -5.749 3.408 1.00 93.38 339 LEU A CA 1
ATOM 2582 C C . LEU A 1 339 ? -12.566 -7.071 3.646 1.00 93.38 339 LEU A C 1
ATOM 2584 O O . LEU A 1 339 ? -12.499 -7.904 2.748 1.00 93.38 339 LEU A O 1
ATOM 2588 N N . ARG A 1 340 ? -12.047 -7.308 4.859 1.00 91.69 340 ARG A N 1
ATOM 2589 C CA . ARG A 1 340 ? -11.409 -8.587 5.211 1.00 91.69 340 ARG A CA 1
ATOM 2590 C C . ARG A 1 340 ? -12.362 -9.771 5.103 1.00 91.69 340 ARG A C 1
ATOM 2592 O O . ARG A 1 340 ? -11.916 -10.847 4.714 1.00 91.69 340 ARG A O 1
ATOM 2599 N N . HIS A 1 341 ? -13.638 -9.582 5.436 1.00 92.69 341 HIS A N 1
ATOM 2600 C CA . HIS A 1 341 ? -14.669 -10.618 5.328 1.00 92.69 341 HIS A CA 1
ATOM 2601 C C . HIS A 1 341 ? -15.060 -10.957 3.881 1.00 92.69 341 HIS A C 1
ATOM 2603 O O . HIS A 1 341 ? -15.720 -11.969 3.656 1.00 92.69 341 HIS A O 1
ATOM 2609 N N . ASP A 1 342 ? -14.654 -10.143 2.903 1.00 95.81 342 ASP A N 1
ATOM 2610 C CA . ASP A 1 342 ? -14.941 -10.388 1.488 1.00 95.81 342 ASP A CA 1
ATOM 2611 C C . ASP A 1 342 ? -13.875 -11.243 0.786 1.00 95.81 342 ASP A C 1
ATOM 2613 O O . ASP A 1 342 ? -14.053 -11.589 -0.386 1.00 95.81 342 ASP A O 1
ATOM 2617 N N . ILE A 1 343 ? -12.782 -11.587 1.477 1.00 96.44 343 ILE A N 1
ATOM 2618 C CA . ILE A 1 343 ? -11.670 -12.377 0.935 1.00 96.44 343 ILE A CA 1
ATOM 2619 C C . ILE A 1 343 ? -11.302 -13.548 1.855 1.00 96.44 343 ILE A C 1
ATOM 2621 O O . ILE A 1 343 ? -11.377 -13.464 3.083 1.00 96.44 343 ILE A O 1
ATOM 2625 N N . GLY A 1 344 ? -10.873 -14.655 1.253 1.00 93.62 344 GLY A N 1
ATOM 2626 C CA . GLY A 1 344 ? -10.252 -15.790 1.941 1.00 93.62 344 GLY A CA 1
ATOM 2627 C C . GLY A 1 344 ? -8.730 -15.784 1.793 1.00 93.62 344 GLY A C 1
ATOM 2628 O O . GLY A 1 344 ? -8.175 -14.950 1.084 1.00 93.62 344 GLY A O 1
ATOM 2629 N N . ILE A 1 345 ? -8.054 -16.735 2.436 1.00 92.81 345 ILE A N 1
ATOM 2630 C CA . ILE A 1 345 ? -6.655 -17.054 2.124 1.00 92.81 345 ILE A CA 1
ATOM 2631 C C . ILE A 1 345 ? -6.669 -18.207 1.108 1.00 92.81 345 ILE A C 1
ATOM 2633 O O . ILE A 1 345 ? -7.280 -19.233 1.409 1.00 92.81 345 ILE A O 1
ATOM 2637 N N . PRO A 1 346 ? -6.087 -18.054 -0.098 1.00 92.88 346 PRO A N 1
ATOM 2638 C CA . PRO A 1 346 ? -5.993 -19.150 -1.060 1.00 92.88 346 PRO A CA 1
ATOM 2639 C C . PRO A 1 346 ? -5.174 -20.316 -0.497 1.00 92.88 346 PRO A C 1
ATOM 2641 O O . PRO A 1 346 ? -4.161 -20.090 0.158 1.00 92.88 346 PRO A O 1
ATOM 2644 N N . GLU A 1 347 ? -5.566 -21.555 -0.803 1.00 90.94 347 GLU A N 1
ATOM 2645 C CA . GLU A 1 347 ? -4.899 -22.771 -0.300 1.00 90.94 347 GLU A CA 1
ATOM 2646 C C . GLU A 1 347 ? -3.387 -22.780 -0.582 1.00 90.94 347 GLU A C 1
ATOM 2648 O O . GLU A 1 347 ? -2.585 -23.107 0.290 1.00 90.94 347 GLU A O 1
ATOM 2653 N N . PHE A 1 348 ? -2.985 -22.312 -1.766 1.00 93.50 348 PHE A N 1
ATOM 2654 C CA . PHE A 1 348 ? -1.585 -22.245 -2.190 1.00 93.50 348 PHE A CA 1
ATOM 2655 C C . PHE A 1 348 ? -0.714 -21.277 -1.372 1.00 93.50 348 PHE A C 1
ATOM 2657 O O . PHE A 1 348 ? 0.505 -21.360 -1.459 1.00 93.50 348 PHE A O 1
ATOM 2664 N N . CYS A 1 349 ? -1.289 -20.392 -0.544 1.00 90.81 349 CYS A N 1
ATOM 2665 C CA . CYS A 1 349 ? -0.511 -19.601 0.422 1.00 90.81 349 CYS A CA 1
ATOM 2666 C C . CYS A 1 349 ? 0.104 -20.461 1.536 1.00 90.81 349 CYS A C 1
ATOM 2668 O O . CYS A 1 349 ? 1.014 -19.998 2.215 1.00 90.81 349 CYS A O 1
ATOM 2670 N N . HIS A 1 350 ? -0.390 -21.685 1.740 1.00 88.38 350 HIS A N 1
ATOM 2671 C CA . HIS A 1 350 ? 0.151 -22.635 2.714 1.00 88.38 350 HIS A CA 1
ATOM 2672 C C . HIS A 1 350 ? 1.248 -23.532 2.123 1.00 88.38 350 HIS A C 1
ATOM 2674 O O . HIS A 1 350 ? 1.718 -24.453 2.791 1.00 88.38 350 HIS A O 1
ATOM 2680 N N . ALA A 1 351 ? 1.646 -23.290 0.871 1.00 89.12 351 ALA A N 1
ATOM 2681 C CA . ALA A 1 351 ? 2.750 -23.982 0.230 1.00 89.12 351 ALA A CA 1
ATOM 2682 C C . ALA A 1 351 ? 4.073 -23.591 0.903 1.00 89.12 351 ALA A C 1
ATOM 2684 O O . ALA A 1 351 ? 4.371 -22.409 1.058 1.00 89.12 351 ALA A O 1
ATOM 2685 N N . VAL A 1 352 ? 4.859 -24.591 1.302 1.00 84.56 352 VAL A N 1
ATOM 2686 C CA . VAL A 1 352 ? 6.152 -24.404 1.974 1.00 84.56 352 VAL A CA 1
ATOM 2687 C C . VAL A 1 352 ? 7.166 -25.336 1.324 1.00 84.56 352 VAL A C 1
ATOM 2689 O O . VAL A 1 352 ? 6.951 -26.551 1.295 1.00 84.56 352 VAL A O 1
ATOM 2692 N N . THR A 1 353 ? 8.262 -24.777 0.818 1.00 84.44 353 THR A N 1
ATOM 2693 C CA . THR A 1 353 ? 9.394 -25.533 0.261 1.00 84.44 353 THR A CA 1
ATOM 2694 C C . THR A 1 353 ? 10.380 -25.940 1.354 1.00 84.44 353 THR A C 1
ATOM 2696 O O . THR A 1 353 ? 10.395 -25.374 2.449 1.00 84.44 353 THR A O 1
ATOM 2699 N N . GLU A 1 354 ? 11.267 -26.892 1.062 1.00 81.88 354 GLU A N 1
ATOM 2700 C CA . GLU A 1 354 ? 12.373 -27.225 1.975 1.00 81.88 354 GLU A CA 1
ATOM 2701 C C . GLU A 1 354 ? 13.287 -26.024 2.256 1.00 81.88 354 GLU A C 1
ATOM 2703 O O . GLU A 1 354 ? 13.813 -25.886 3.361 1.00 81.88 354 GLU A O 1
ATOM 2708 N N . GLN A 1 355 ? 13.462 -25.117 1.292 1.00 79.50 355 GLN A N 1
ATOM 2709 C CA . GLN A 1 355 ? 14.235 -23.898 1.509 1.00 79.50 355 GLN A CA 1
ATOM 2710 C C . GLN A 1 355 ? 13.552 -22.979 2.530 1.00 79.50 355 GLN A C 1
ATOM 2712 O O . GLN A 1 355 ? 14.234 -22.454 3.407 1.00 79.50 355 GLN A O 1
ATOM 2717 N N . ASP A 1 356 ? 12.225 -22.848 2.472 1.00 80.06 356 ASP A N 1
ATOM 2718 C CA . ASP A 1 356 ? 11.455 -22.033 3.419 1.00 80.06 356 ASP A CA 1
ATOM 2719 C C . ASP A 1 356 ? 11.528 -22.607 4.844 1.00 80.06 356 ASP A C 1
ATOM 2721 O O . ASP A 1 356 ? 11.666 -21.859 5.808 1.00 80.06 356 ASP A O 1
ATOM 2725 N N . ARG A 1 357 ? 11.512 -23.943 4.997 1.00 77.62 357 ARG A N 1
ATOM 2726 C CA . ARG A 1 357 ? 11.667 -24.605 6.312 1.00 77.62 357 ARG A CA 1
ATOM 2727 C C . ARG A 1 357 ? 13.036 -24.370 6.947 1.00 77.62 357 ARG A C 1
ATOM 2729 O O . ARG A 1 357 ? 13.156 -24.401 8.169 1.00 77.62 357 ARG A O 1
ATOM 2736 N N . ASN A 1 358 ? 14.058 -24.203 6.112 1.00 76.81 358 ASN A N 1
ATOM 2737 C CA . ASN A 1 358 ? 15.445 -24.019 6.529 1.00 76.81 358 ASN A CA 1
ATOM 2738 C C . ASN A 1 358 ? 15.865 -22.543 6.563 1.00 76.81 358 ASN A C 1
ATOM 2740 O O . ASN A 1 358 ? 16.992 -22.243 6.972 1.00 76.81 358 ASN A O 1
ATOM 2744 N N . ALA A 1 359 ? 14.994 -21.628 6.131 1.00 70.00 359 ALA A N 1
ATOM 2745 C CA . ALA A 1 359 ? 15.238 -20.205 6.259 1.00 70.00 359 ALA A CA 1
ATOM 2746 C C . ALA A 1 359 ? 15.362 -19.860 7.754 1.00 70.00 359 ALA A C 1
ATOM 2748 O O . ALA A 1 359 ? 14.597 -20.379 8.576 1.00 70.00 359 ALA A O 1
ATOM 2749 N N . PRO A 1 360 ? 16.342 -19.025 8.152 1.00 64.94 360 PRO A N 1
ATOM 2750 C CA . PRO A 1 360 ? 16.348 -18.499 9.507 1.00 64.94 360 PRO A CA 1
ATOM 2751 C C . PRO A 1 360 ? 14.998 -17.813 9.766 1.00 64.94 360 PRO A C 1
ATOM 2753 O O . PRO A 1 360 ? 14.410 -17.287 8.826 1.00 64.94 360 PRO A O 1
ATOM 2756 N N . PRO A 1 361 ? 14.494 -17.789 11.010 1.00 59.97 361 PRO A N 1
ATOM 2757 C CA . PRO A 1 361 ? 13.372 -16.932 11.365 1.00 59.97 361 PRO A CA 1
ATOM 2758 C C . PRO A 1 361 ? 13.842 -15.473 11.280 1.00 59.97 361 PRO A C 1
ATOM 2760 O O . PRO A 1 361 ? 14.189 -14.858 12.288 1.00 59.97 361 PRO A O 1
ATOM 2763 N N . ASP A 1 362 ? 13.971 -14.946 10.068 1.00 53.97 362 ASP A N 1
ATOM 2764 C CA . ASP A 1 362 ? 14.229 -13.549 9.806 1.00 53.97 362 ASP A CA 1
ATOM 2765 C C . ASP A 1 362 ? 12.915 -12.768 9.701 1.00 53.97 362 ASP A C 1
ATOM 2767 O O . ASP A 1 362 ? 11.803 -13.285 9.565 1.00 53.97 362 ASP A O 1
ATOM 2771 N N . CYS A 1 363 ? 13.069 -11.492 10.017 1.00 44.53 363 CYS A N 1
ATOM 2772 C CA . CYS A 1 363 ? 12.058 -10.621 10.574 1.00 44.53 363 CYS A CA 1
ATOM 2773 C C . CYS A 1 363 ? 11.006 -10.261 9.524 1.00 44.53 363 CYS A C 1
ATOM 2775 O O . CYS A 1 363 ? 11.270 -9.354 8.753 1.00 44.53 363 CYS A O 1
ATOM 2777 N N . GLU A 1 364 ? 9.859 -10.945 9.501 1.00 48.44 364 GLU A N 1
ATOM 2778 C CA . GLU A 1 364 ? 8.555 -10.455 8.986 1.00 48.44 364 GLU A CA 1
ATOM 2779 C C . GLU A 1 364 ? 7.479 -11.553 8.900 1.00 48.44 364 GLU A C 1
ATOM 2781 O O . GLU A 1 364 ? 6.347 -11.288 8.487 1.00 48.44 364 GLU A O 1
ATOM 2786 N N . VAL A 1 365 ? 7.761 -12.771 9.381 1.00 47.16 365 VAL A N 1
ATOM 2787 C CA . VAL A 1 365 ? 6.696 -13.709 9.753 1.00 47.16 365 VAL A CA 1
ATOM 2788 C C . VAL A 1 365 ? 5.866 -13.032 10.847 1.00 47.16 365 VAL A C 1
ATOM 2790 O O . VAL A 1 365 ? 6.349 -12.804 11.960 1.00 47.16 365 VAL A O 1
ATOM 2793 N N . ARG A 1 366 ? 4.618 -12.653 10.527 1.00 47.62 366 ARG A N 1
ATOM 2794 C CA . ARG A 1 366 ? 3.627 -12.289 11.550 1.00 47.62 366 ARG A CA 1
ATOM 2795 C C . ARG A 1 366 ? 3.659 -13.366 12.623 1.00 47.62 366 ARG A C 1
ATOM 2797 O O . ARG A 1 366 ? 3.784 -14.537 12.300 1.00 47.62 366 ARG A O 1
ATOM 2804 N N . SER A 1 367 ? 3.498 -13.000 13.888 1.00 42.62 367 SER A N 1
ATOM 2805 C CA . SER A 1 367 ? 3.241 -13.990 14.934 1.00 42.62 367 SER A CA 1
ATOM 2806 C C . SER A 1 367 ? 2.018 -14.847 14.540 1.00 42.62 367 SER A C 1
ATOM 2808 O O . SER A 1 367 ? 0.885 -14.400 14.710 1.00 42.62 367 SER A O 1
ATOM 2810 N N . GLY A 1 368 ? 2.244 -16.038 13.966 1.00 55.03 368 GLY A N 1
ATOM 2811 C CA . GLY A 1 368 ? 1.223 -16.982 13.484 1.00 55.03 368 GLY A CA 1
ATOM 2812 C C . GLY A 1 368 ? 1.389 -17.446 12.022 1.00 55.03 368 GLY A C 1
ATOM 2813 O O . GLY A 1 368 ? 2.079 -16.822 11.227 1.00 55.03 368 GLY A O 1
ATOM 2814 N N . ASP A 1 369 ? 0.692 -18.525 11.655 1.00 62.28 369 ASP A N 1
ATOM 2815 C CA . ASP A 1 369 ? 0.769 -19.204 10.341 1.00 62.28 369 ASP A CA 1
ATOM 2816 C C . ASP A 1 369 ? 0.057 -18.461 9.178 1.00 62.28 369 ASP A C 1
ATOM 2818 O O . ASP A 1 369 ? -0.306 -19.068 8.168 1.00 62.28 369 ASP A O 1
ATOM 2822 N N . ALA A 1 370 ? -0.223 -17.159 9.312 1.00 74.62 370 ALA A N 1
ATOM 2823 C CA . ALA A 1 370 ? -1.032 -16.400 8.352 1.00 74.62 370 ALA A CA 1
ATOM 2824 C C . ALA A 1 370 ? -0.172 -15.504 7.435 1.00 74.62 370 ALA A C 1
ATOM 2826 O O . ALA A 1 370 ? 0.698 -14.788 7.936 1.00 74.62 370 ALA A O 1
ATOM 2827 N N . PRO A 1 371 ? -0.445 -15.461 6.113 1.00 84.06 371 PRO A N 1
ATOM 2828 C CA . PRO A 1 371 ? 0.326 -14.643 5.181 1.00 84.06 371 PRO A CA 1
ATOM 2829 C C . PRO A 1 371 ? 0.086 -13.140 5.384 1.00 84.06 371 PRO A C 1
ATOM 2831 O O . PRO A 1 371 ? -0.956 -12.709 5.889 1.00 84.06 371 PRO A O 1
ATOM 2834 N N . LEU A 1 372 ? 1.042 -12.326 4.927 1.00 84.56 372 LEU A N 1
ATOM 2835 C CA . LEU A 1 372 ? 0.867 -10.880 4.787 1.00 84.56 372 LEU A CA 1
ATOM 2836 C C . LEU A 1 372 ? -0.146 -10.593 3.671 1.00 84.56 372 LEU A C 1
ATOM 2838 O O . LEU A 1 372 ? -0.038 -11.142 2.575 1.00 84.56 372 LEU A O 1
ATOM 2842 N N . VAL A 1 373 ? -1.127 -9.726 3.936 1.00 90.31 373 VAL A N 1
ATOM 2843 C CA . VAL A 1 373 ? -2.175 -9.391 2.961 1.00 90.31 373 VAL A CA 1
ATOM 2844 C C . VAL A 1 373 ? -2.226 -7.884 2.741 1.00 90.31 373 VAL A C 1
ATOM 2846 O O . VAL A 1 373 ? -2.578 -7.128 3.644 1.00 90.31 373 VAL A O 1
ATOM 2849 N N . SER A 1 374 ? -1.931 -7.465 1.512 1.00 92.88 374 SER A N 1
ATOM 2850 C CA . SER A 1 374 ? -1.947 -6.063 1.087 1.00 92.88 374 SER A CA 1
ATOM 2851 C C . SER A 1 374 ? -2.951 -5.830 -0.040 1.00 92.88 374 SER A C 1
ATOM 2853 O O . SER A 1 374 ? -3.328 -6.748 -0.767 1.00 92.88 374 SER A O 1
ATOM 2855 N N . ALA A 1 375 ? -3.396 -4.584 -0.180 1.00 95.38 375 ALA A N 1
ATOM 2856 C CA . ALA A 1 375 ? -4.282 -4.131 -1.238 1.00 95.38 375 ALA A CA 1
ATOM 2857 C C . ALA A 1 375 ? -3.540 -3.227 -2.229 1.00 95.38 375 ALA A C 1
ATOM 2859 O O . ALA A 1 375 ? -2.699 -2.409 -1.847 1.00 95.38 375 ALA A O 1
ATOM 2860 N N . TRP A 1 376 ? -3.924 -3.348 -3.500 1.00 96.69 376 TRP A N 1
ATOM 2861 C CA . TRP A 1 376 ? -3.536 -2.444 -4.578 1.00 96.69 376 TRP A CA 1
ATOM 2862 C C . TRP A 1 376 ? -4.801 -1.957 -5.277 1.00 96.69 376 TRP A C 1
ATOM 2864 O O . TRP A 1 376 ? -5.521 -2.757 -5.877 1.00 96.69 376 TRP A O 1
ATOM 2874 N N . LEU A 1 377 ? -5.062 -0.655 -5.217 1.00 95.06 377 LEU A N 1
ATOM 2875 C CA . LEU A 1 377 ? -6.226 -0.015 -5.819 1.00 95.06 377 LEU A CA 1
ATOM 2876 C C . LEU A 1 377 ? -5.772 1.249 -6.541 1.00 95.06 377 LEU A C 1
ATOM 2878 O O . LEU A 1 377 ? -5.210 2.142 -5.916 1.00 95.06 377 LEU A O 1
ATOM 2882 N N . GLY A 1 378 ? -6.049 1.353 -7.836 1.00 92.06 378 GLY A N 1
ATOM 2883 C CA . GLY A 1 378 ? -5.644 2.492 -8.653 1.00 92.06 378 GLY A CA 1
ATOM 2884 C C . GLY A 1 378 ? -6.466 2.618 -9.933 1.00 92.06 378 GLY A C 1
ATOM 2885 O O . GLY A 1 378 ? -7.088 1.635 -10.348 1.00 92.06 378 GLY A O 1
ATOM 2886 N N . PRO A 1 379 ? -6.504 3.814 -10.546 1.00 87.56 379 PRO A N 1
ATOM 2887 C CA . PRO A 1 379 ? -7.094 4.001 -11.865 1.00 87.56 379 PRO A CA 1
ATOM 2888 C C . PRO A 1 379 ? -6.294 3.277 -12.959 1.00 87.56 379 PRO A C 1
ATOM 2890 O O . PRO A 1 379 ? -5.184 2.786 -12.750 1.00 87.56 379 PRO A O 1
ATOM 2893 N N . SER A 1 380 ? -6.851 3.242 -14.170 1.00 84.19 380 SER A N 1
ATOM 2894 C CA . SER A 1 380 ? -6.110 2.783 -15.348 1.00 84.19 380 SER A CA 1
ATOM 2895 C C . SER A 1 380 ? -4.818 3.588 -15.523 1.00 84.19 380 SER A C 1
ATOM 2897 O O . SER A 1 380 ? -4.833 4.814 -15.442 1.00 84.19 380 SER A O 1
ATOM 2899 N N . GLY A 1 381 ? -3.712 2.899 -15.808 1.00 79.50 381 GLY A N 1
ATOM 2900 C CA . GLY A 1 381 ? -2.409 3.521 -16.050 1.00 79.50 381 GLY A CA 1
ATOM 2901 C C . GLY A 1 381 ? -1.485 3.598 -14.8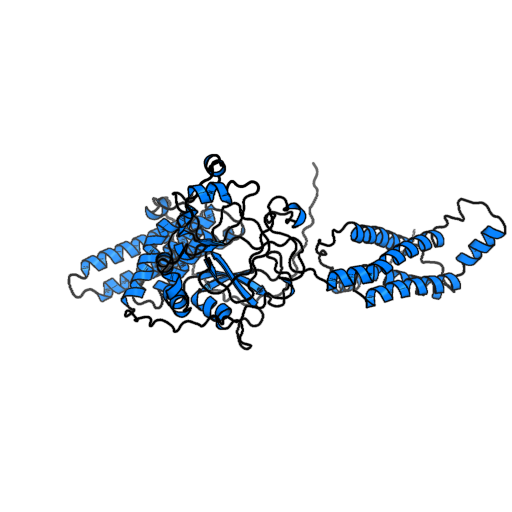34 1.00 79.50 381 GLY A C 1
ATOM 2902 O O . GLY A 1 381 ? -0.333 3.978 -15.010 1.00 79.50 381 GLY A O 1
ATOM 2903 N N . THR A 1 382 ? -1.919 3.195 -13.633 1.00 86.44 382 THR A N 1
ATOM 2904 C CA . THR A 1 382 ? -0.988 3.050 -12.502 1.00 86.44 382 THR A CA 1
ATOM 2905 C C . THR A 1 382 ? 0.085 2.012 -12.809 1.00 86.44 382 THR A C 1
ATOM 2907 O O . THR A 1 382 ? -0.231 0.910 -13.266 1.00 86.44 382 THR A O 1
ATOM 2910 N N . VAL A 1 383 ? 1.339 2.343 -12.505 1.00 85.12 383 VAL A N 1
ATOM 2911 C CA . VAL A 1 383 ? 2.494 1.475 -12.743 1.00 85.12 383 VAL A CA 1
ATOM 2912 C C . VAL A 1 383 ? 3.192 1.187 -11.423 1.00 85.12 383 VAL A C 1
ATOM 2914 O O . VAL A 1 383 ? 3.517 2.108 -10.682 1.00 85.12 383 VAL A O 1
ATOM 2917 N N . SER A 1 384 ? 3.459 -0.092 -11.170 1.00 88.88 384 SER A N 1
ATOM 2918 C CA . SER A 1 384 ? 4.486 -0.523 -10.223 1.00 88.88 384 SER A CA 1
ATOM 2919 C C . SER A 1 384 ? 5.773 -0.764 -11.027 1.00 88.88 384 SER A C 1
ATOM 2921 O O . SER A 1 384 ? 5.793 -1.695 -11.835 1.00 88.88 384 SER A O 1
ATOM 2923 N N . PRO A 1 385 ? 6.811 0.080 -10.878 1.00 86.62 385 PRO A N 1
ATOM 2924 C CA . PRO A 1 385 ? 8.117 -0.101 -11.511 1.00 86.62 385 PRO A CA 1
ATOM 2925 C C . PRO A 1 385 ? 8.698 -1.494 -11.248 1.00 86.62 385 PRO A C 1
ATOM 2927 O O . PRO A 1 385 ? 8.352 -2.139 -10.262 1.00 86.62 385 PRO A O 1
ATOM 2930 N N . LEU A 1 386 ? 9.603 -1.961 -12.110 1.00 89.44 386 LEU A N 1
ATOM 2931 C CA . LEU A 1 386 ? 10.225 -3.279 -11.966 1.00 89.44 386 LEU A CA 1
ATOM 2932 C C . LEU A 1 386 ? 11.012 -3.385 -10.648 1.00 89.44 386 LEU A C 1
ATOM 2934 O O . LEU A 1 386 ? 11.948 -2.618 -10.423 1.00 89.44 386 LEU A O 1
ATOM 2938 N N . HIS A 1 387 ? 10.662 -4.369 -9.823 1.00 91.06 387 HIS A N 1
ATOM 2939 C CA . HIS A 1 387 ? 11.290 -4.663 -8.535 1.00 91.06 387 HIS A CA 1
ATOM 2940 C C . HIS A 1 387 ? 11.273 -6.171 -8.245 1.00 91.06 387 HIS A C 1
ATOM 2942 O O . HIS A 1 387 ? 10.685 -6.943 -9.007 1.00 91.06 387 HIS A O 1
ATOM 2948 N N . ASN A 1 388 ? 11.927 -6.587 -7.160 1.00 90.88 388 ASN A N 1
ATOM 2949 C CA . ASN A 1 388 ? 11.751 -7.899 -6.548 1.00 90.88 388 ASN A CA 1
ATOM 2950 C C . ASN A 1 388 ? 11.303 -7.777 -5.085 1.00 90.88 388 ASN A C 1
ATOM 2952 O O . ASN A 1 388 ? 11.578 -6.781 -4.418 1.00 90.88 388 ASN A O 1
ATOM 2956 N N . ASP A 1 389 ? 10.618 -8.815 -4.614 1.00 88.25 389 ASP A N 1
ATOM 2957 C CA . ASP A 1 389 ? 10.157 -8.949 -3.236 1.00 88.25 389 ASP A CA 1
ATOM 2958 C C . ASP A 1 389 ? 10.966 -10.044 -2.525 1.00 88.25 389 ASP A C 1
ATOM 2960 O O . ASP A 1 389 ? 11.422 -10.990 -3.178 1.00 88.25 389 ASP A O 1
ATOM 2964 N N . PRO A 1 390 ? 11.135 -9.963 -1.194 1.00 82.06 390 PRO A N 1
ATOM 2965 C CA . PRO A 1 390 ? 11.794 -11.011 -0.416 1.00 82.06 390 PRO A CA 1
ATOM 2966 C C . PRO A 1 390 ? 10.882 -12.220 -0.120 1.00 82.06 390 PRO A C 1
ATOM 2968 O O . PRO A 1 390 ? 11.338 -13.171 0.506 1.00 82.06 390 PRO A O 1
ATOM 2971 N N . TYR A 1 391 ? 9.615 -12.201 -0.561 1.00 83.25 391 TYR A N 1
ATOM 2972 C CA . TYR A 1 391 ? 8.604 -13.222 -0.257 1.00 83.25 391 TYR A CA 1
ATOM 2973 C C . TYR A 1 391 ? 8.080 -13.927 -1.508 1.00 83.25 391 TYR A C 1
ATOM 2975 O O . TYR A 1 391 ? 8.006 -13.336 -2.588 1.00 83.25 391 TYR A O 1
ATOM 2983 N N . HIS A 1 392 ? 7.589 -15.158 -1.332 1.00 88.44 392 HIS A N 1
ATOM 2984 C CA . HIS A 1 392 ? 6.637 -15.742 -2.280 1.00 88.44 392 HIS A CA 1
ATOM 2985 C C . HIS A 1 392 ? 5.358 -14.899 -2.294 1.00 88.44 392 HIS A C 1
ATOM 2987 O O . HIS A 1 392 ? 4.881 -14.466 -1.245 1.00 88.44 392 HIS A O 1
ATOM 2993 N N . ASN A 1 393 ? 4.785 -14.665 -3.475 1.00 92.50 393 ASN A N 1
ATOM 2994 C CA . ASN A 1 393 ? 3.652 -13.754 -3.629 1.00 92.50 393 ASN A CA 1
ATOM 2995 C C . ASN A 1 393 ? 2.550 -14.363 -4.508 1.00 92.50 393 ASN A C 1
ATOM 2997 O O . ASN A 1 393 ? 2.819 -14.874 -5.597 1.00 92.50 393 ASN A O 1
ATOM 3001 N N . LEU A 1 394 ? 1.298 -14.260 -4.053 1.00 94.88 394 LEU A N 1
ATOM 3002 C CA . LEU A 1 394 ? 0.103 -14.563 -4.838 1.00 94.88 394 LEU A CA 1
ATOM 3003 C C . LEU A 1 394 ? -0.711 -13.280 -5.045 1.00 94.88 394 LEU A C 1
ATOM 3005 O O . LEU A 1 394 ? -1.436 -12.825 -4.161 1.00 94.88 394 LEU A O 1
ATOM 3009 N N . LEU A 1 395 ? -0.628 -12.717 -6.252 1.00 96.81 395 LEU A N 1
ATOM 3010 C CA . LEU A 1 395 ? -1.406 -11.544 -6.645 1.00 96.81 395 LEU A CA 1
ATOM 3011 C C . LEU A 1 395 ? -2.808 -11.951 -7.131 1.00 96.81 395 LEU A C 1
ATOM 3013 O O . LEU A 1 395 ? -2.966 -12.467 -8.238 1.00 96.81 395 LEU A O 1
ATOM 3017 N N . ALA A 1 396 ? -3.837 -11.663 -6.331 1.00 96.81 396 ALA A N 1
ATOM 3018 C CA . ALA A 1 396 ? -5.238 -11.884 -6.698 1.00 96.81 396 ALA A CA 1
ATOM 3019 C C . ALA A 1 396 ? -5.847 -10.657 -7.411 1.00 96.81 396 ALA A C 1
ATOM 3021 O O . ALA A 1 396 ? -5.941 -9.572 -6.835 1.00 96.81 396 ALA A O 1
ATOM 3022 N N . GLN A 1 397 ? -6.300 -10.824 -8.659 1.00 96.19 397 GLN A N 1
ATOM 3023 C CA . GLN A 1 397 ? -6.965 -9.771 -9.439 1.00 96.19 397 GLN A CA 1
ATOM 3024 C C . GLN A 1 397 ? -8.494 -9.886 -9.315 1.00 96.19 397 GLN A C 1
ATOM 3026 O O . GLN A 1 397 ? -9.067 -10.885 -9.739 1.00 96.19 397 GLN A O 1
ATOM 3031 N N . ILE A 1 398 ? -9.153 -8.855 -8.767 1.00 95.25 398 ILE A N 1
ATOM 3032 C CA . ILE A 1 398 ? -10.611 -8.852 -8.507 1.00 95.25 398 ILE A CA 1
ATOM 3033 C C . ILE A 1 398 ? -11.367 -7.954 -9.500 1.00 95.25 398 ILE A C 1
ATOM 3035 O O . ILE A 1 398 ? -12.356 -8.382 -10.087 1.00 95.25 398 ILE A O 1
ATOM 3039 N N . VAL A 1 399 ? -10.907 -6.713 -9.708 1.00 92.50 399 VAL A N 1
ATOM 3040 C CA . VAL A 1 399 ? -11.548 -5.725 -10.600 1.00 92.50 399 VAL A CA 1
ATOM 3041 C C . VAL A 1 399 ? -10.535 -5.194 -11.607 1.00 92.50 399 VAL A C 1
ATOM 3043 O O . VAL A 1 399 ? -9.436 -4.806 -11.222 1.00 92.50 399 VAL A O 1
ATOM 3046 N N . GLY A 1 400 ? -10.902 -5.146 -12.888 1.00 90.19 400 GLY A N 1
ATOM 3047 C CA . GLY A 1 400 ? -10.030 -4.653 -13.958 1.00 90.19 400 GLY A CA 1
ATOM 3048 C C . GLY A 1 400 ? -8.922 -5.636 -14.347 1.00 90.19 400 GLY A C 1
ATOM 3049 O O . GLY A 1 400 ? -8.956 -6.815 -13.998 1.00 90.19 400 GLY A O 1
ATOM 3050 N N . THR A 1 401 ? -7.932 -5.142 -15.087 1.00 89.19 401 THR A N 1
ATOM 3051 C CA . THR A 1 401 ? -6.851 -5.950 -15.672 1.00 89.19 401 THR A CA 1
ATOM 3052 C C . THR A 1 401 ? -5.492 -5.302 -15.449 1.00 89.19 401 THR A C 1
ATOM 3054 O O . THR A 1 401 ? -5.367 -4.084 -15.563 1.00 89.19 401 THR A O 1
ATOM 3057 N N . LYS A 1 402 ? -4.459 -6.115 -15.205 1.00 90.62 402 LYS A N 1
ATOM 3058 C CA . LYS A 1 402 ? -3.062 -5.674 -15.101 1.00 90.62 402 LYS A CA 1
ATOM 3059 C C . LYS A 1 402 ? -2.196 -6.371 -16.147 1.00 90.62 402 LYS A C 1
ATOM 3061 O O . LYS A 1 402 ? -2.336 -7.571 -16.371 1.00 90.62 402 LYS A O 1
ATOM 3066 N N . TYR A 1 403 ? -1.280 -5.619 -16.751 1.00 87.81 403 TYR A N 1
ATOM 3067 C CA . TYR A 1 403 ? -0.143 -6.190 -17.467 1.00 87.81 403 TYR A CA 1
ATOM 3068 C C . TYR A 1 403 ? 0.962 -6.494 -16.457 1.00 87.81 403 TYR A C 1
ATOM 3070 O O . TYR A 1 403 ? 1.341 -5.619 -15.682 1.00 87.81 403 TYR A O 1
ATOM 3078 N N . VAL A 1 404 ? 1.465 -7.727 -16.460 1.00 90.44 404 VAL A N 1
ATOM 3079 C CA . VAL A 1 404 ? 2.545 -8.163 -15.570 1.00 90.44 404 VAL A CA 1
ATOM 3080 C C . VAL A 1 404 ? 3.657 -8.753 -16.419 1.00 90.44 404 VAL A C 1
ATOM 3082 O O . VAL A 1 404 ? 3.416 -9.633 -17.248 1.00 90.44 404 VAL A O 1
ATOM 3085 N N . ARG A 1 405 ? 4.881 -8.276 -16.195 1.00 88.06 405 ARG A N 1
ATOM 3086 C CA . ARG A 1 405 ? 6.094 -8.829 -16.789 1.00 88.06 405 ARG A CA 1
ATOM 3087 C C . ARG A 1 405 ? 7.018 -9.301 -15.677 1.00 88.06 405 ARG A C 1
ATOM 3089 O O . ARG A 1 405 ? 7.290 -8.557 -14.743 1.00 88.06 405 ARG A O 1
ATOM 3096 N N . ILE A 1 406 ? 7.501 -10.531 -15.808 1.00 90.38 406 ILE A N 1
ATOM 3097 C CA . ILE A 1 406 ? 8.385 -11.174 -14.836 1.00 90.38 406 ILE A CA 1
ATOM 3098 C C . ILE A 1 406 ? 9.709 -11.464 -15.534 1.00 90.38 406 ILE A C 1
ATOM 3100 O O . ILE A 1 406 ? 9.724 -12.004 -16.641 1.00 90.38 406 ILE A O 1
ATOM 3104 N N . TYR A 1 407 ? 10.808 -11.095 -14.885 1.00 89.12 407 TYR A N 1
ATOM 3105 C CA . TYR A 1 407 ? 12.160 -11.428 -15.316 1.00 89.12 407 TYR A CA 1
ATOM 3106 C C . TYR A 1 407 ? 12.724 -12.499 -14.393 1.00 89.12 407 TYR A C 1
ATOM 3108 O O . TYR A 1 407 ? 12.419 -12.527 -13.202 1.00 89.12 407 TYR A O 1
ATOM 3116 N N . ASN A 1 408 ? 13.544 -13.388 -14.945 1.00 88.25 408 ASN A N 1
ATOM 3117 C CA . ASN A 1 408 ? 14.175 -14.423 -14.148 1.00 88.25 408 ASN A CA 1
ATOM 3118 C C . ASN A 1 408 ? 15.180 -13.810 -13.158 1.00 88.25 408 ASN A C 1
ATOM 3120 O O . ASN A 1 408 ? 15.903 -12.878 -13.513 1.00 88.25 408 ASN A O 1
ATOM 3124 N N . ALA A 1 409 ? 15.287 -14.362 -11.948 1.00 86.38 409 ALA A N 1
ATOM 3125 C CA . ALA A 1 409 ? 16.261 -13.907 -10.956 1.00 86.38 409 ALA A CA 1
ATOM 3126 C C . ALA A 1 409 ? 17.714 -13.977 -11.472 1.00 86.38 409 ALA A C 1
ATOM 3128 O O . ALA A 1 409 ? 18.523 -13.102 -11.151 1.00 86.38 409 ALA A O 1
ATOM 3129 N N . CYS A 1 410 ? 18.044 -14.938 -12.344 1.00 87.19 410 CYS A N 1
ATOM 3130 C CA . CYS A 1 410 ? 19.350 -15.028 -13.008 1.00 87.19 410 CYS A CA 1
ATOM 3131 C C . CYS A 1 410 ? 19.668 -13.811 -13.899 1.00 87.19 410 CYS A C 1
ATOM 3133 O O . CYS A 1 410 ? 20.835 -13.530 -14.172 1.00 87.19 410 CYS A O 1
ATOM 3135 N N . ASP A 1 411 ? 18.652 -13.054 -14.322 1.00 87.50 411 ASP A N 1
ATOM 3136 C CA . ASP A 1 411 ? 18.793 -11.839 -15.123 1.00 87.50 411 ASP A CA 1
ATOM 3137 C C . ASP A 1 411 ? 18.859 -10.558 -14.273 1.00 87.50 411 ASP A C 1
ATOM 3139 O O . ASP A 1 411 ? 18.874 -9.461 -14.832 1.00 87.50 411 ASP A O 1
ATOM 3143 N N . SER A 1 412 ? 18.976 -10.662 -12.942 1.00 87.31 412 SER A N 1
ATOM 3144 C CA . SER A 1 412 ? 19.030 -9.505 -12.028 1.00 87.31 412 SER A CA 1
ATOM 3145 C C . SER A 1 412 ? 20.054 -8.447 -12.457 1.00 87.31 412 SER A C 1
ATOM 3147 O O . SER A 1 412 ? 19.774 -7.253 -12.438 1.00 87.31 412 SER A O 1
ATOM 3149 N N . ALA A 1 413 ? 21.235 -8.853 -12.934 1.00 86.56 413 ALA A N 1
ATOM 3150 C CA . ALA A 1 413 ? 22.249 -7.907 -13.410 1.00 86.56 413 ALA A CA 1
ATOM 3151 C C . ALA A 1 413 ? 21.822 -7.133 -14.676 1.00 86.56 413 ALA A C 1
ATOM 3153 O O . ALA A 1 413 ? 22.264 -6.003 -14.888 1.00 86.56 413 ALA A O 1
ATOM 3154 N N . LYS A 1 414 ? 20.960 -7.726 -15.513 1.00 85.38 414 LYS A N 1
ATOM 3155 C CA . LYS A 1 414 ? 20.490 -7.166 -16.792 1.00 85.38 414 LYS A CA 1
ATOM 3156 C C . LYS A 1 414 ? 19.332 -6.186 -16.622 1.00 85.38 414 LYS A C 1
ATOM 3158 O O . LYS A 1 414 ? 19.047 -5.432 -17.546 1.00 85.38 414 LYS A O 1
ATOM 3163 N N . VAL A 1 415 ? 18.693 -6.173 -15.453 1.00 84.88 415 VAL A N 1
ATOM 3164 C CA . VAL A 1 415 ? 17.623 -5.225 -15.113 1.00 84.88 415 VAL A CA 1
ATOM 3165 C C . VAL A 1 415 ? 18.129 -4.035 -14.297 1.00 84.88 415 VAL A C 1
ATOM 3167 O O . VAL A 1 415 ? 17.333 -3.256 -13.796 1.00 84.88 415 VAL A O 1
ATOM 3170 N N . TYR A 1 416 ? 19.449 -3.845 -14.200 1.00 86.38 416 TYR A N 1
ATOM 3171 C CA . TYR A 1 416 ? 20.084 -2.648 -13.635 1.00 86.38 416 TYR A CA 1
ATOM 3172 C C . TYR A 1 416 ? 19.545 -2.254 -12.242 1.00 86.38 416 TYR A C 1
ATOM 3174 O O . TYR A 1 416 ? 18.981 -1.166 -12.102 1.00 86.38 416 TYR A O 1
ATOM 3182 N N . PRO A 1 417 ? 19.742 -3.081 -11.202 1.00 86.88 417 PRO A N 1
ATOM 3183 C CA . PRO A 1 417 ? 19.274 -2.766 -9.858 1.00 86.88 417 PRO A CA 1
ATOM 3184 C C . PRO A 1 417 ? 19.880 -1.453 -9.352 1.00 86.88 417 PRO A C 1
ATOM 3186 O O . PRO A 1 417 ? 20.995 -1.060 -9.734 1.00 86.88 417 PRO A O 1
ATOM 3189 N N . GLU A 1 418 ? 19.126 -0.765 -8.503 1.00 85.31 418 GLU A N 1
ATOM 3190 C CA . GLU A 1 418 ? 19.578 0.436 -7.815 1.00 85.31 418 GLU A CA 1
ATOM 3191 C C . GLU A 1 418 ? 20.749 0.109 -6.867 1.00 85.31 418 GLU A C 1
ATOM 3193 O O . GLU A 1 418 ? 20.881 -1.000 -6.354 1.00 85.31 418 GLU A O 1
ATOM 3198 N N . LYS A 1 419 ? 21.657 1.066 -6.642 1.00 80.62 419 LYS A N 1
ATOM 3199 C CA . LYS A 1 419 ? 22.875 0.828 -5.837 1.00 80.62 419 LYS A CA 1
ATOM 3200 C C . LYS A 1 419 ? 22.717 1.216 -4.369 1.00 80.62 419 LYS A C 1
ATOM 3202 O O . LYS A 1 419 ? 23.660 1.085 -3.591 1.00 80.62 419 LYS A O 1
ATOM 3207 N N . THR A 1 420 ? 21.566 1.772 -4.011 1.00 79.62 420 THR A N 1
ATOM 3208 C CA . THR A 1 420 ? 21.263 2.271 -2.667 1.00 79.62 420 THR A CA 1
ATOM 3209 C C . THR A 1 420 ? 20.416 1.262 -1.885 1.00 79.62 420 THR A C 1
ATOM 3211 O O . THR A 1 420 ? 20.305 0.100 -2.267 1.00 79.62 420 THR A O 1
ATOM 3214 N N . ARG A 1 421 ? 19.793 1.694 -0.778 1.00 69.12 421 ARG A N 1
ATOM 3215 C CA . ARG A 1 421 ? 18.865 0.865 0.014 1.00 69.12 421 ARG A CA 1
ATOM 3216 C C . ARG A 1 421 ? 17.651 0.367 -0.782 1.00 69.12 421 ARG A C 1
ATOM 3218 O O . ARG A 1 421 ? 17.012 -0.585 -0.361 1.00 69.12 421 ARG A O 1
ATOM 3225 N N . LEU A 1 422 ? 17.371 0.965 -1.938 1.00 75.00 422 LEU A N 1
ATOM 3226 C CA . LEU A 1 422 ? 16.303 0.554 -2.850 1.00 75.00 422 LEU A CA 1
ATOM 3227 C C . LEU A 1 422 ? 16.781 -0.463 -3.896 1.00 75.00 422 LEU A C 1
ATOM 3229 O O . LEU A 1 422 ? 16.173 -0.560 -4.953 1.00 75.00 422 LEU A O 1
ATOM 3233 N N . GLY A 1 423 ? 17.858 -1.213 -3.626 1.00 76.38 423 GLY A N 1
ATOM 3234 C CA . GLY A 1 423 ? 18.483 -2.139 -4.582 1.00 76.38 423 GLY A CA 1
ATOM 3235 C C . GLY A 1 423 ? 17.609 -3.296 -5.075 1.00 76.38 423 GLY A C 1
ATOM 3236 O O . GLY A 1 423 ? 17.978 -3.958 -6.040 1.00 76.38 423 GLY A O 1
ATOM 3237 N N . HIS A 1 424 ? 16.441 -3.495 -4.466 1.00 83.12 424 HIS A N 1
ATOM 3238 C CA . HIS A 1 424 ? 15.386 -4.375 -4.964 1.00 83.12 424 HIS A CA 1
ATOM 3239 C C . HIS A 1 424 ? 14.608 -3.780 -6.155 1.00 83.12 424 HIS A C 1
ATOM 3241 O O . HIS A 1 424 ? 13.860 -4.491 -6.812 1.00 83.12 424 HIS A O 1
ATOM 3247 N N . ASN A 1 425 ? 14.794 -2.496 -6.479 1.00 86.75 425 ASN A N 1
ATOM 3248 C CA . ASN A 1 425 ? 14.172 -1.824 -7.621 1.00 86.75 425 ASN A CA 1
ATOM 3249 C C . ASN A 1 425 ? 15.150 -1.705 -8.792 1.00 86.75 425 ASN A C 1
ATOM 3251 O O . ASN A 1 425 ? 16.341 -1.435 -8.612 1.00 86.75 425 ASN A O 1
ATOM 3255 N N . SER A 1 426 ? 14.631 -1.817 -10.013 1.00 85.75 426 SER A N 1
ATOM 3256 C CA . SER A 1 426 ? 15.355 -1.413 -11.213 1.00 85.75 426 SER A CA 1
ATOM 3257 C C . SER A 1 426 ? 15.470 0.109 -11.277 1.00 85.75 426 SER A C 1
ATOM 3259 O O . SER A 1 426 ? 14.492 0.833 -11.085 1.00 85.75 426 SER A O 1
ATOM 3261 N N . ARG A 1 427 ? 16.660 0.613 -11.615 1.00 80.06 427 ARG A N 1
ATOM 3262 C CA . ARG A 1 427 ? 16.874 2.054 -11.832 1.00 80.06 427 ARG A CA 1
ATOM 3263 C C . ARG A 1 427 ? 16.409 2.541 -13.204 1.00 80.06 427 ARG A C 1
ATOM 3265 O O . ARG A 1 427 ? 16.473 3.737 -13.479 1.00 80.06 427 ARG A O 1
ATOM 3272 N N . VAL A 1 428 ? 16.017 1.625 -14.093 1.00 73.44 428 VAL A N 1
ATOM 3273 C CA . VAL A 1 428 ? 15.587 1.946 -15.456 1.00 73.44 428 VAL A CA 1
ATOM 3274 C C . VAL A 1 428 ? 14.200 1.390 -15.724 1.00 73.44 428 VAL A C 1
ATOM 3276 O O . VAL A 1 428 ? 13.867 0.271 -15.349 1.00 73.44 428 VAL A O 1
ATOM 3279 N N . ASN A 1 429 ? 13.396 2.155 -16.450 1.00 75.25 429 ASN A N 1
ATOM 3280 C CA . ASN A 1 429 ? 12.169 1.627 -17.013 1.00 75.25 429 ASN A CA 1
ATOM 3281 C C . ASN A 1 429 ? 12.517 0.777 -18.249 1.00 75.25 429 ASN A C 1
ATOM 3283 O O . ASN A 1 429 ? 12.779 1.308 -19.329 1.00 75.25 429 ASN A O 1
ATOM 3287 N N . VAL A 1 430 ? 12.541 -0.546 -18.066 1.00 72.19 430 VAL A N 1
ATOM 3288 C CA . VAL A 1 430 ? 12.876 -1.526 -19.118 1.00 72.19 430 VAL A CA 1
ATOM 3289 C C . VAL A 1 430 ? 11.834 -1.534 -20.247 1.00 72.19 430 VAL A C 1
ATOM 3291 O O . VAL A 1 430 ? 12.149 -1.912 -21.374 1.00 72.19 430 VAL A O 1
ATOM 3294 N N . ASP A 1 431 ? 10.613 -1.067 -19.976 1.00 68.06 431 ASP A N 1
ATOM 3295 C CA . ASP A 1 431 ? 9.520 -1.018 -20.952 1.00 68.06 431 ASP A CA 1
ATOM 3296 C C . ASP A 1 431 ? 9.531 0.263 -21.792 1.00 68.06 431 ASP A C 1
ATOM 3298 O O . ASP A 1 431 ? 8.981 0.296 -22.894 1.00 68.06 431 ASP A O 1
ATOM 3302 N N . SER A 1 432 ? 10.209 1.311 -21.320 1.00 64.44 432 SER A N 1
ATOM 3303 C CA . SER A 1 432 ? 10.472 2.513 -22.103 1.00 64.44 432 SER A CA 1
ATOM 3304 C C . SER A 1 432 ? 11.888 2.467 -22.675 1.00 64.44 432 SER A C 1
ATOM 3306 O O . SER A 1 432 ? 12.839 2.998 -22.096 1.00 64.44 432 SER A O 1
ATOM 3308 N N . VAL A 1 433 ? 12.049 1.891 -23.865 1.00 56.22 433 VAL A N 1
ATOM 3309 C CA . VAL A 1 433 ? 13.209 2.247 -24.689 1.00 56.22 433 VAL A CA 1
ATOM 3310 C C . VAL A 1 433 ? 12.988 3.697 -25.113 1.00 56.22 433 VAL A C 1
ATOM 3312 O O . VAL A 1 433 ? 12.201 3.963 -26.021 1.00 56.22 433 VAL A O 1
ATOM 3315 N N . ASP A 1 434 ? 13.617 4.645 -24.412 1.00 59.66 434 ASP A N 1
ATOM 3316 C CA . ASP A 1 434 ? 13.517 6.077 -24.708 1.00 59.66 434 ASP A CA 1
ATOM 3317 C C . ASP A 1 434 ? 14.212 6.356 -26.048 1.00 59.66 434 ASP A C 1
ATOM 3319 O O . ASP A 1 434 ? 15.380 6.743 -26.136 1.00 59.66 434 ASP A O 1
ATOM 3323 N N . SER A 1 435 ? 13.479 6.076 -27.122 1.00 55.94 435 SER A N 1
ATOM 3324 C CA . SER A 1 435 ? 13.909 6.191 -28.510 1.00 55.94 435 SER A CA 1
ATOM 3325 C C . SER A 1 435 ? 14.380 7.604 -28.827 1.00 55.94 435 SER A C 1
ATOM 3327 O O . SER A 1 435 ? 15.296 7.767 -29.627 1.00 55.94 435 SER A O 1
ATOM 3329 N N . LYS A 1 436 ? 13.840 8.622 -28.141 1.00 59.28 436 LYS A N 1
ATOM 3330 C CA . LYS A 1 436 ? 14.312 10.006 -28.231 1.00 59.28 436 LYS A CA 1
ATOM 3331 C C . LYS A 1 436 ? 15.676 10.178 -27.575 1.00 59.28 436 LYS A C 1
ATOM 3333 O O . LYS A 1 436 ? 16.546 10.775 -28.197 1.00 59.28 436 LYS A O 1
ATOM 3338 N N . LYS A 1 437 ? 15.919 9.636 -26.376 1.00 61.50 437 LYS A N 1
ATOM 3339 C CA . LYS A 1 437 ? 17.267 9.662 -25.769 1.00 61.50 437 LYS A CA 1
ATOM 3340 C C . LYS A 1 437 ? 18.292 8.903 -26.607 1.00 61.50 437 LYS A C 1
ATOM 3342 O O . LYS A 1 437 ? 19.391 9.415 -26.802 1.00 61.50 437 LYS A O 1
ATOM 3347 N N . ILE A 1 438 ? 17.937 7.733 -27.139 1.00 63.94 438 ILE A N 1
ATOM 3348 C CA . ILE A 1 438 ? 18.823 6.949 -28.013 1.00 63.94 438 ILE A CA 1
ATOM 3349 C C . ILE A 1 438 ? 19.082 7.696 -29.325 1.00 63.94 438 ILE A C 1
ATOM 3351 O O . ILE A 1 438 ? 20.233 7.835 -29.724 1.00 63.94 438 ILE A O 1
ATOM 3355 N N . SER A 1 439 ? 18.044 8.247 -29.958 1.00 65.00 439 SER A N 1
ATOM 3356 C CA . SER A 1 439 ? 18.174 9.062 -31.170 1.00 65.00 439 SER A CA 1
ATOM 3357 C C . SER A 1 439 ? 19.043 10.296 -30.928 1.00 65.00 439 SER A C 1
ATOM 3359 O O . SER A 1 439 ? 19.930 10.572 -31.728 1.00 65.00 439 SER A O 1
ATOM 3361 N N . ASN A 1 440 ? 18.844 11.003 -29.812 1.00 68.94 440 ASN A N 1
ATOM 3362 C CA . ASN A 1 440 ? 19.643 12.171 -29.437 1.00 68.94 440 ASN A CA 1
ATOM 3363 C C . ASN A 1 440 ? 21.103 11.791 -29.152 1.00 68.94 440 ASN A C 1
ATOM 3365 O O . ASN A 1 440 ? 22.024 12.519 -29.516 1.00 68.94 440 ASN A O 1
ATOM 3369 N N . PHE A 1 441 ? 21.337 10.642 -28.514 1.00 70.81 441 PHE A N 1
ATOM 3370 C CA . PHE A 1 441 ? 22.686 10.129 -28.299 1.00 70.81 441 PHE A CA 1
ATOM 3371 C C . PHE A 1 441 ? 23.371 9.805 -29.633 1.00 70.81 441 PHE A C 1
ATOM 3373 O O . PHE A 1 441 ? 24.476 10.286 -29.881 1.00 70.81 441 PHE A O 1
ATOM 3380 N N . ILE A 1 442 ? 22.699 9.063 -30.520 1.00 76.06 442 ILE A N 1
ATOM 3381 C CA . ILE A 1 442 ? 23.209 8.716 -31.853 1.00 76.06 442 ILE A CA 1
ATOM 3382 C C . ILE A 1 442 ? 23.471 9.979 -32.679 1.00 76.06 442 ILE A C 1
ATOM 3384 O O . ILE A 1 442 ? 24.505 10.069 -33.336 1.00 76.06 442 ILE A O 1
ATOM 3388 N N . SER A 1 443 ? 22.587 10.979 -32.621 1.00 76.00 443 SER A N 1
ATOM 3389 C CA . SER A 1 443 ? 22.749 12.214 -33.390 1.00 76.00 443 SER A CA 1
ATOM 3390 C C . SER A 1 443 ? 23.906 13.082 -32.896 1.00 76.00 443 SER A C 1
ATOM 3392 O O . SER A 1 443 ? 24.533 13.769 -33.697 1.00 76.00 443 SER A O 1
ATOM 3394 N N . VAL A 1 444 ? 24.216 13.059 -31.594 1.00 77.81 444 VAL A N 1
ATOM 3395 C CA . VAL A 1 444 ? 25.316 13.851 -31.013 1.00 77.81 444 VAL A CA 1
ATOM 3396 C C . VAL A 1 444 ? 26.658 13.108 -31.055 1.00 77.81 444 VAL A C 1
ATOM 3398 O O . VAL A 1 444 ? 27.712 13.746 -31.062 1.00 77.81 444 VAL A O 1
ATOM 3401 N N . PHE A 1 445 ? 26.658 11.774 -31.134 1.00 81.94 445 PHE A N 1
ATOM 3402 C CA . PHE A 1 445 ? 27.874 10.953 -31.119 1.00 81.94 445 PHE A CA 1
ATOM 3403 C C . PHE A 1 445 ? 28.936 11.362 -32.170 1.00 81.94 445 PHE A C 1
ATOM 3405 O O . PHE A 1 445 ? 30.103 11.513 -31.790 1.00 81.94 445 PHE A O 1
ATOM 3412 N N . PRO A 1 446 ? 28.588 11.654 -33.445 1.00 85.81 446 PRO A N 1
ATOM 3413 C CA . PRO A 1 446 ? 29.555 12.151 -34.428 1.00 85.81 446 PRO A CA 1
ATOM 3414 C C . PRO A 1 446 ? 30.215 13.473 -34.017 1.00 85.81 446 PRO A C 1
ATOM 3416 O O . PRO A 1 446 ? 31.409 13.669 -34.244 1.00 85.81 446 PRO A O 1
ATOM 3419 N N . PHE A 1 447 ? 29.470 14.370 -33.366 1.00 84.06 447 PHE A N 1
ATOM 3420 C CA . PHE A 1 447 ? 29.997 15.651 -32.893 1.00 84.06 447 PHE A CA 1
ATOM 3421 C C . PHE A 1 447 ? 30.913 15.488 -31.684 1.00 84.06 447 PHE A C 1
ATOM 3423 O O . PHE A 1 447 ? 31.899 16.213 -31.572 1.00 84.06 447 PHE A O 1
ATOM 3430 N N . ALA A 1 448 ? 30.639 14.519 -30.807 1.00 82.38 448 ALA A N 1
ATOM 3431 C CA . ALA A 1 448 ? 31.554 14.172 -29.724 1.00 82.38 448 ALA A CA 1
ATOM 3432 C C . ALA A 1 448 ? 32.896 13.661 -30.280 1.00 82.38 448 ALA A C 1
ATOM 3434 O O . ALA A 1 448 ? 33.954 14.115 -29.842 1.00 82.38 448 ALA A O 1
ATOM 3435 N N . LEU A 1 449 ? 32.862 12.790 -31.297 1.00 86.00 449 LEU A N 1
ATOM 3436 C CA . LEU A 1 449 ? 34.065 12.301 -31.978 1.00 86.00 449 LEU A CA 1
ATOM 3437 C C . LEU A 1 449 ? 34.825 13.437 -32.684 1.00 86.00 449 LEU A C 1
ATOM 3439 O O . LEU A 1 449 ? 36.043 13.555 -32.535 1.00 86.00 449 LEU A O 1
ATOM 3443 N N . ALA A 1 450 ? 34.104 14.320 -33.382 1.00 85.50 450 ALA A N 1
ATOM 3444 C CA . ALA A 1 450 ? 34.678 15.522 -33.979 1.00 85.50 450 ALA A CA 1
ATOM 3445 C C . ALA A 1 450 ? 35.309 16.433 -32.915 1.00 85.50 450 ALA A C 1
ATOM 3447 O O . ALA A 1 450 ? 36.408 16.936 -33.122 1.00 85.50 450 ALA A O 1
ATOM 3448 N N . GLY A 1 451 ? 34.672 16.591 -31.752 1.00 84.50 451 GLY A N 1
ATOM 3449 C CA . GLY A 1 451 ? 35.200 17.345 -30.615 1.00 84.50 451 GLY A CA 1
ATOM 3450 C C . GLY A 1 451 ? 36.530 16.792 -30.095 1.00 84.50 451 GLY A C 1
ATOM 3451 O O . GLY A 1 451 ? 37.447 17.569 -29.831 1.00 84.50 451 GLY A O 1
ATOM 3452 N N . PHE A 1 452 ? 36.683 15.464 -30.011 1.00 84.38 452 PHE A N 1
ATOM 3453 C CA . PHE A 1 452 ? 37.966 14.835 -29.669 1.00 84.38 452 PHE A CA 1
ATOM 3454 C C . PHE A 1 452 ? 39.040 15.079 -30.736 1.00 84.38 452 PHE A C 1
ATOM 3456 O O . PHE A 1 452 ? 40.172 15.426 -30.391 1.00 84.38 452 PHE A O 1
ATOM 3463 N N . GLY A 1 453 ? 38.689 14.964 -32.021 1.00 86.69 453 GLY A N 1
ATOM 3464 C CA . GLY A 1 453 ? 39.599 15.283 -33.126 1.00 86.69 453 GLY A CA 1
ATOM 3465 C C . GLY A 1 453 ? 40.049 16.748 -33.105 1.00 86.69 453 GLY A C 1
ATOM 3466 O O . GLY A 1 453 ? 41.243 17.036 -33.161 1.00 86.69 453 GLY A O 1
ATOM 3467 N N . ILE A 1 454 ? 39.100 17.671 -32.929 1.00 87.62 454 ILE A N 1
ATOM 3468 C CA . ILE A 1 454 ? 39.337 19.112 -32.788 1.00 87.62 454 ILE A CA 1
ATOM 3469 C C . ILE A 1 454 ? 40.259 19.391 -31.600 1.00 87.62 454 ILE A C 1
ATOM 3471 O O . ILE A 1 454 ? 41.221 20.140 -31.745 1.00 87.62 454 ILE A O 1
ATOM 3475 N N . ALA A 1 455 ? 40.026 18.770 -30.441 1.00 83.38 455 ALA A N 1
ATOM 3476 C CA . ALA A 1 455 ? 40.891 18.939 -29.277 1.00 83.38 455 ALA A CA 1
ATOM 3477 C C . ALA A 1 455 ? 42.329 18.469 -29.545 1.00 83.38 455 ALA A C 1
ATOM 3479 O O . ALA A 1 455 ? 43.269 19.169 -29.172 1.00 83.38 455 ALA A O 1
ATOM 3480 N N . GLY A 1 456 ? 42.512 17.338 -30.234 1.00 83.50 456 GLY A N 1
ATOM 3481 C CA . GLY A 1 456 ? 43.834 16.867 -30.660 1.00 83.50 456 GLY A CA 1
ATOM 3482 C C . GLY A 1 456 ? 44.544 17.865 -31.580 1.00 83.50 456 GLY A C 1
ATOM 3483 O O . GLY A 1 456 ? 45.708 18.197 -31.355 1.00 83.50 456 GLY A O 1
ATOM 3484 N N . VAL A 1 457 ? 43.824 18.414 -32.564 1.00 83.38 457 VAL A N 1
ATOM 3485 C CA . VAL A 1 457 ? 44.352 19.452 -33.465 1.00 83.38 457 VAL A CA 1
ATOM 3486 C C . VAL A 1 457 ? 44.715 20.725 -32.693 1.00 83.38 457 VAL A C 1
ATOM 3488 O O . VAL A 1 457 ? 45.806 21.258 -32.877 1.00 83.38 457 VAL A O 1
ATOM 3491 N N . ILE A 1 458 ? 43.861 21.187 -31.777 1.00 83.50 458 ILE A N 1
ATOM 3492 C CA . ILE A 1 458 ? 44.120 22.370 -30.938 1.00 83.50 458 ILE A CA 1
ATOM 3493 C C . ILE A 1 458 ? 45.370 22.174 -30.076 1.00 83.50 458 ILE A C 1
ATOM 3495 O O . ILE A 1 458 ? 46.190 23.083 -29.975 1.00 83.50 458 ILE A O 1
ATOM 3499 N N . VAL A 1 459 ? 45.551 20.992 -29.480 1.00 79.81 459 VAL A N 1
ATOM 3500 C CA . VAL A 1 459 ? 46.753 20.672 -28.697 1.00 79.81 459 VAL A CA 1
ATOM 3501 C C . VAL A 1 459 ? 48.014 20.810 -29.552 1.00 79.81 459 VAL A C 1
ATOM 3503 O O . VAL A 1 459 ? 48.973 21.430 -29.102 1.00 79.81 459 VAL A O 1
ATOM 3506 N N . ILE A 1 460 ? 48.006 20.308 -30.789 1.00 75.25 460 ILE A N 1
ATOM 3507 C CA . ILE A 1 460 ? 49.146 20.415 -31.716 1.00 75.25 460 ILE A CA 1
ATOM 3508 C C . ILE A 1 460 ? 49.396 21.870 -32.151 1.00 75.25 460 ILE A C 1
ATOM 3510 O O . ILE A 1 460 ? 50.546 22.266 -32.330 1.00 75.25 460 ILE A O 1
ATOM 3514 N N . LEU A 1 461 ? 48.337 22.669 -32.319 1.00 74.19 461 LEU A N 1
ATOM 3515 C CA . LEU A 1 461 ? 48.421 24.057 -32.795 1.00 74.19 461 LEU A CA 1
ATOM 3516 C C . LEU A 1 461 ? 48.814 25.076 -31.717 1.00 74.19 461 LEU A C 1
ATOM 3518 O O . LEU A 1 461 ? 49.389 26.118 -32.038 1.00 74.19 461 LEU A O 1
ATOM 3522 N N . GLU A 1 462 ? 48.449 24.827 -30.459 1.00 76.31 462 GLU A N 1
ATOM 3523 C CA . GLU A 1 462 ? 48.654 25.771 -29.351 1.00 76.31 462 GLU A CA 1
ATOM 3524 C C . GLU A 1 462 ? 49.803 25.369 -28.432 1.00 76.31 462 GLU A C 1
ATOM 3526 O O . GLU A 1 462 ? 50.439 26.231 -27.820 1.00 76.31 462 GLU A O 1
ATOM 3531 N N . ILE A 1 463 ? 50.103 24.072 -28.333 1.00 69.62 463 ILE A N 1
ATOM 3532 C CA . ILE A 1 463 ? 51.313 23.621 -27.660 1.00 69.62 463 ILE A CA 1
ATOM 3533 C C . ILE A 1 463 ? 52.426 23.588 -28.710 1.00 69.62 463 ILE A C 1
ATOM 3535 O O . ILE A 1 463 ? 52.270 22.920 -29.729 1.00 69.62 463 ILE A O 1
ATOM 3539 N N . PRO A 1 464 ? 53.573 24.249 -28.475 1.00 61.38 464 PRO A N 1
ATOM 3540 C CA . PRO A 1 464 ? 54.743 24.203 -29.352 1.00 61.38 464 PRO A CA 1
ATOM 3541 C C . PRO A 1 464 ? 55.435 22.826 -29.298 1.00 61.38 464 PRO A C 1
ATOM 3543 O O . PRO A 1 464 ? 56.619 22.712 -28.997 1.00 61.38 464 PRO A O 1
ATOM 3546 N N . PHE A 1 465 ? 54.684 21.751 -29.534 1.00 54.72 465 PHE A N 1
ATOM 3547 C CA . PHE A 1 465 ? 55.147 20.369 -29.475 1.00 54.72 465 PHE A CA 1
ATOM 3548 C C . PHE A 1 465 ? 56.089 20.075 -30.649 1.00 54.72 465 PHE A C 1
ATOM 3550 O O . PHE A 1 465 ? 57.124 19.439 -30.482 1.00 54.72 465 PHE A O 1
ATOM 3557 N N . VAL A 1 466 ? 55.778 20.635 -31.824 1.00 52.69 466 VAL A N 1
ATOM 3558 C CA . VAL A 1 466 ? 56.573 20.482 -33.053 1.00 52.69 466 VAL A CA 1
ATOM 3559 C C . VAL A 1 466 ? 57.807 21.395 -33.063 1.00 52.69 466 VAL A C 1
ATOM 3561 O O . VAL A 1 466 ? 58.830 21.039 -33.638 1.00 52.69 466 VAL A O 1
ATOM 3564 N N . THR A 1 467 ? 57.757 22.553 -32.397 1.00 54.88 467 THR A N 1
ATOM 3565 C CA . THR A 1 467 ? 58.850 23.544 -32.436 1.00 54.88 467 THR A CA 1
ATOM 3566 C C . THR A 1 467 ? 59.896 23.367 -31.335 1.00 54.88 467 THR A C 1
ATOM 3568 O O . THR A 1 467 ? 61.003 23.876 -31.483 1.00 54.88 467 THR A O 1
ATOM 3571 N N . LYS A 1 468 ? 59.598 22.636 -30.247 1.00 55.94 468 LYS A N 1
ATOM 3572 C CA . LYS A 1 468 ? 60.568 22.385 -29.161 1.00 55.94 468 LYS A CA 1
ATOM 3573 C C . LYS A 1 468 ? 61.413 21.119 -29.316 1.00 55.94 468 LYS A C 1
ATOM 3575 O O . LYS A 1 468 ? 62.462 21.058 -28.685 1.00 55.94 468 LYS A O 1
ATOM 3580 N N . TRP A 1 469 ? 60.975 20.115 -30.082 1.00 55.75 469 TRP A N 1
ATOM 3581 C CA . TRP A 1 469 ? 61.656 18.806 -30.172 1.00 55.75 469 TRP A CA 1
ATOM 3582 C C . TRP A 1 469 ? 62.315 18.508 -31.534 1.00 55.75 469 TRP A C 1
ATOM 3584 O O . TRP A 1 469 ? 63.077 17.550 -31.626 1.00 55.75 469 TRP A O 1
ATOM 3594 N N . CYS A 1 470 ? 62.111 19.332 -32.571 1.00 55.56 470 CYS A N 1
ATOM 3595 C CA . CYS A 1 470 ? 62.797 19.184 -33.864 1.00 55.56 470 CYS A CA 1
ATOM 3596 C C . CYS A 1 470 ? 63.467 20.500 -34.313 1.00 55.56 470 CYS A C 1
ATOM 3598 O O . CYS A 1 470 ? 62.761 21.492 -34.516 1.00 55.56 470 CYS A O 1
ATOM 3600 N N . PRO A 1 471 ? 64.799 20.541 -34.523 1.00 54.09 471 PRO A N 1
ATOM 3601 C CA . PRO A 1 471 ? 65.482 21.732 -35.016 1.00 54.09 471 PRO A CA 1
ATOM 3602 C C . PRO A 1 471 ? 65.190 21.987 -36.506 1.00 54.09 471 PRO A C 1
ATOM 3604 O O . PRO A 1 471 ? 65.408 21.137 -37.365 1.00 54.09 471 PRO A O 1
ATOM 3607 N N . THR A 1 472 ? 64.667 23.184 -36.775 1.00 66.06 472 THR A N 1
ATOM 3608 C CA . THR A 1 472 ? 64.892 24.075 -37.932 1.00 66.06 472 THR A CA 1
ATOM 3609 C C . THR A 1 472 ? 65.408 23.468 -39.248 1.00 66.06 472 THR A C 1
ATOM 3611 O O . THR A 1 472 ? 66.610 23.432 -39.505 1.00 66.06 472 THR A O 1
ATOM 3614 N N . GLY A 1 473 ? 64.478 23.142 -40.150 1.00 68.25 473 GLY A N 1
ATOM 3615 C CA . GLY A 1 473 ? 64.710 23.108 -41.596 1.00 68.25 473 GLY A CA 1
ATOM 3616 C C . GLY A 1 473 ? 63.767 24.095 -42.312 1.00 68.25 473 GLY A C 1
ATOM 3617 O O . GLY A 1 473 ? 62.718 24.438 -41.762 1.00 68.25 473 GLY A O 1
ATOM 3618 N N . PRO A 1 474 ? 64.056 24.532 -43.555 1.00 71.75 474 PRO A N 1
ATOM 3619 C CA . PRO A 1 474 ? 63.234 25.527 -44.261 1.00 71.75 474 PRO A CA 1
ATOM 3620 C C . PRO A 1 474 ? 61.766 25.106 -44.443 1.00 71.75 474 PRO A C 1
ATOM 3622 O O . PRO A 1 474 ? 60.868 25.942 -44.500 1.00 71.75 474 PRO A O 1
ATOM 3625 N N . ARG A 1 475 ? 61.503 23.793 -44.520 1.00 69.25 475 ARG A N 1
ATOM 3626 C CA . ARG A 1 475 ? 60.143 23.237 -44.616 1.00 69.25 475 ARG A CA 1
ATOM 3627 C C . ARG A 1 475 ? 59.390 23.297 -43.285 1.00 69.25 475 ARG A C 1
ATOM 3629 O O . ARG A 1 475 ? 58.205 23.615 -43.286 1.00 69.25 475 ARG A O 1
ATOM 3636 N N . THR A 1 476 ? 60.057 23.032 -42.159 1.00 67.19 476 THR A N 1
ATOM 3637 C CA . THR A 1 476 ? 59.415 23.053 -40.833 1.00 67.19 476 THR A CA 1
ATOM 3638 C C . THR A 1 476 ? 59.143 24.480 -40.359 1.00 67.19 476 THR A C 1
ATOM 3640 O O . THR A 1 476 ? 58.108 24.719 -39.742 1.00 67.19 476 THR A O 1
ATOM 3643 N N . GLN A 1 477 ? 59.991 25.447 -40.731 1.00 68.12 477 GLN A N 1
ATOM 3644 C CA . GLN A 1 477 ? 59.750 26.877 -40.492 1.00 68.12 477 GLN A CA 1
ATOM 3645 C C . GLN A 1 477 ? 58.552 27.406 -41.286 1.00 68.12 477 GLN A C 1
ATOM 3647 O O . GLN A 1 477 ? 57.635 27.954 -40.683 1.00 68.12 477 GLN A O 1
ATOM 3652 N N . LYS A 1 478 ? 58.489 27.146 -42.601 1.00 72.19 478 LYS A N 1
ATOM 3653 C CA . LYS A 1 478 ? 57.328 27.529 -43.428 1.00 72.19 478 LYS A CA 1
ATOM 3654 C C . LYS A 1 478 ? 56.020 26.928 -42.912 1.00 72.19 478 LYS A C 1
ATOM 3656 O O . LYS A 1 478 ? 54.988 27.592 -42.901 1.00 72.19 478 LYS A O 1
ATOM 3661 N N . MET A 1 479 ? 56.065 25.679 -42.450 1.00 69.31 479 MET A N 1
ATOM 3662 C CA . MET A 1 479 ? 54.913 25.021 -41.835 1.00 69.31 479 MET A CA 1
ATOM 3663 C C . MET A 1 479 ? 54.512 25.695 -40.509 1.00 69.31 479 MET A C 1
ATOM 3665 O O . MET A 1 479 ? 53.332 25.935 -40.271 1.00 69.31 479 MET A O 1
ATOM 3669 N N . SER A 1 480 ? 55.481 26.056 -39.664 1.00 70.31 480 SER A N 1
ATOM 3670 C CA . SER A 1 480 ? 55.232 26.767 -38.403 1.00 70.31 480 SER A CA 1
ATOM 3671 C C . SER A 1 480 ? 54.663 28.173 -38.620 1.00 70.31 480 SER A C 1
ATOM 3673 O O . SER A 1 480 ? 53.762 28.585 -37.892 1.00 70.31 480 SER A O 1
ATOM 3675 N N . GLU A 1 481 ? 55.161 28.909 -39.614 1.00 72.38 481 GLU A N 1
ATOM 3676 C CA . GLU A 1 481 ? 54.656 30.233 -40.000 1.00 72.38 481 GLU A CA 1
ATOM 3677 C C . GLU A 1 481 ? 53.217 30.154 -40.514 1.00 72.38 481 GLU A C 1
ATOM 3679 O O . GLU A 1 481 ? 52.376 30.962 -40.119 1.00 72.38 481 GLU A O 1
ATOM 3684 N N . PHE A 1 482 ? 52.905 29.130 -41.315 1.00 75.69 482 PHE A N 1
ATOM 3685 C CA . PHE A 1 482 ? 51.547 28.864 -41.781 1.00 75.69 482 PHE A CA 1
ATOM 3686 C C . PHE A 1 482 ? 50.574 28.643 -40.612 1.00 75.69 482 PHE A C 1
ATOM 3688 O O . PHE A 1 482 ? 49.547 29.316 -40.527 1.00 75.69 482 PHE A O 1
ATOM 3695 N N . PHE A 1 483 ? 50.916 27.766 -39.661 1.00 73.62 483 PHE A N 1
ATOM 3696 C CA . PHE A 1 483 ? 50.062 27.485 -38.499 1.00 73.62 483 PHE A CA 1
ATOM 3697 C C . PHE A 1 483 ? 50.023 28.616 -37.460 1.00 73.62 483 PHE A C 1
ATOM 3699 O O . PHE A 1 483 ? 49.096 28.673 -36.652 1.00 73.62 483 PHE A O 1
ATOM 3706 N N . SER A 1 484 ? 50.988 29.537 -37.491 1.00 72.62 484 SER A N 1
ATOM 3707 C CA . SER A 1 484 ? 51.020 30.729 -36.630 1.00 72.62 484 SER A CA 1
ATOM 3708 C C . SER A 1 484 ? 50.265 31.922 -37.227 1.00 72.62 484 SER A C 1
ATOM 3710 O O . SER A 1 484 ? 50.127 32.948 -36.561 1.00 72.62 484 SER A O 1
ATOM 3712 N N . ASN A 1 485 ? 49.753 31.803 -38.458 1.00 80.94 485 ASN A N 1
ATOM 3713 C CA . ASN A 1 485 ? 49.014 32.871 -39.118 1.00 80.94 485 ASN A CA 1
ATOM 3714 C C . ASN A 1 485 ? 47.675 33.146 -38.389 1.00 80.94 485 ASN A C 1
ATOM 3716 O O . ASN A 1 485 ? 46.830 32.250 -38.287 1.00 80.94 485 ASN A O 1
ATOM 3720 N N . PRO A 1 486 ? 47.434 34.383 -37.910 1.00 77.88 486 PRO A N 1
ATOM 3721 C CA . PRO A 1 486 ? 46.244 34.716 -37.127 1.00 77.88 486 PRO A CA 1
ATOM 3722 C C . PRO A 1 486 ? 44.944 34.626 -37.936 1.00 77.88 486 PRO A C 1
ATOM 3724 O O . PRO A 1 486 ? 43.905 34.281 -37.374 1.00 77.88 486 PRO A O 1
ATOM 3727 N N . VAL A 1 487 ? 44.981 34.878 -39.248 1.00 81.88 487 VAL A N 1
ATOM 3728 C CA . VAL A 1 487 ? 43.810 34.750 -40.133 1.00 81.88 487 VAL A CA 1
ATOM 3729 C C . VAL A 1 487 ? 43.435 33.280 -40.293 1.00 81.88 487 VAL A C 1
ATOM 3731 O O . VAL A 1 487 ? 42.270 32.921 -40.133 1.00 81.88 487 VAL A O 1
ATOM 3734 N N . PHE A 1 488 ? 44.433 32.420 -40.523 1.00 84.44 488 PHE A N 1
ATOM 3735 C CA . PHE A 1 488 ? 44.238 30.972 -40.593 1.00 84.44 488 PHE A CA 1
ATOM 3736 C C . PHE A 1 488 ? 43.670 30.423 -39.279 1.00 84.44 488 PHE A C 1
ATOM 3738 O O . PHE A 1 488 ? 42.653 29.731 -39.293 1.00 84.44 488 PHE A O 1
ATOM 3745 N N . LYS A 1 489 ? 44.264 30.791 -38.133 1.00 82.62 489 LYS A N 1
ATOM 3746 C CA . LYS A 1 489 ? 43.755 30.388 -36.814 1.00 82.62 489 LYS A CA 1
ATOM 3747 C C . LYS A 1 489 ? 42.322 30.872 -36.592 1.00 82.62 489 LYS A C 1
ATOM 3749 O O . LYS A 1 489 ? 41.483 30.081 -36.180 1.00 82.62 489 LYS A O 1
ATOM 3754 N N . THR A 1 490 ? 42.011 32.128 -36.914 1.00 85.06 490 THR A N 1
ATOM 3755 C CA . THR A 1 490 ? 40.647 32.669 -36.776 1.00 85.06 490 THR A CA 1
ATOM 3756 C C . THR A 1 490 ? 39.638 31.859 -37.590 1.00 85.06 490 THR A C 1
ATOM 3758 O O . THR A 1 490 ? 38.616 31.448 -37.047 1.00 85.06 490 THR A O 1
ATOM 3761 N N . ALA A 1 491 ? 39.933 31.576 -38.862 1.00 87.19 491 ALA A N 1
ATOM 3762 C CA . ALA A 1 491 ? 39.056 30.783 -39.722 1.00 87.19 491 ALA A CA 1
ATOM 3763 C C . ALA A 1 491 ? 38.878 29.344 -39.203 1.00 87.19 491 ALA A C 1
ATOM 3765 O O . ALA A 1 491 ? 37.765 28.819 -39.184 1.00 87.19 491 ALA A O 1
ATOM 3766 N N . LEU A 1 492 ? 39.959 28.724 -38.726 1.00 87.00 492 LEU A N 1
ATOM 3767 C CA . LEU A 1 492 ? 39.935 27.361 -38.206 1.00 87.00 492 LEU A CA 1
ATOM 3768 C C . LEU A 1 492 ? 39.140 27.249 -36.894 1.00 87.00 492 LEU A C 1
ATOM 3770 O O . LEU A 1 492 ? 38.291 26.370 -36.762 1.00 87.00 492 LEU A O 1
ATOM 3774 N N . TYR A 1 493 ? 39.355 28.162 -35.943 1.00 88.19 493 TYR A N 1
ATOM 3775 C CA . TYR A 1 493 ? 38.585 28.204 -34.696 1.00 88.19 493 TYR A CA 1
ATOM 3776 C C . TYR A 1 493 ? 37.112 28.561 -34.933 1.00 88.19 493 TYR A C 1
ATOM 3778 O O . TYR A 1 493 ? 36.249 28.013 -34.243 1.00 88.19 493 TYR A O 1
ATOM 3786 N N . ALA A 1 494 ? 36.808 29.394 -35.937 1.00 88.75 494 ALA A N 1
ATOM 3787 C CA . ALA A 1 494 ? 35.434 29.670 -36.352 1.00 88.75 494 ALA A CA 1
ATOM 3788 C C . ALA A 1 494 ? 34.748 28.402 -36.878 1.00 88.75 494 ALA A C 1
ATOM 3790 O O . ALA A 1 494 ? 33.623 28.105 -36.478 1.00 88.75 494 ALA A O 1
ATOM 3791 N N . ALA A 1 495 ? 35.441 27.622 -37.716 1.00 91.25 495 ALA A N 1
ATOM 3792 C CA . ALA A 1 495 ? 34.939 26.347 -38.219 1.00 91.25 495 ALA A CA 1
ATOM 3793 C C . ALA A 1 495 ? 34.711 25.339 -37.080 1.00 91.25 495 ALA A C 1
ATOM 3795 O O . ALA A 1 495 ? 33.645 24.731 -36.999 1.00 91.25 495 ALA A O 1
ATOM 3796 N N . PHE A 1 496 ? 35.660 25.210 -36.147 1.00 91.88 496 PHE A N 1
ATOM 3797 C CA . PHE A 1 496 ? 35.500 24.349 -34.970 1.00 91.88 496 PHE A CA 1
ATOM 3798 C C . PHE A 1 496 ? 34.326 24.782 -34.090 1.00 91.88 496 PHE A C 1
ATOM 3800 O O . PHE A 1 496 ? 33.544 23.939 -33.651 1.00 91.88 496 PHE A O 1
ATOM 3807 N N . SER A 1 497 ? 34.169 26.088 -33.863 1.00 90.50 497 SER A N 1
ATOM 3808 C CA . SER A 1 497 ? 33.030 26.629 -33.123 1.00 90.50 497 SER A CA 1
ATOM 3809 C C . SER A 1 497 ? 31.708 26.306 -33.823 1.00 90.50 497 SER A C 1
ATOM 3811 O O . SER A 1 497 ? 30.792 25.796 -33.181 1.00 90.50 497 SER A O 1
ATOM 3813 N N . ALA A 1 498 ? 31.620 26.507 -35.142 1.00 90.31 498 ALA A N 1
ATOM 3814 C CA . ALA A 1 498 ? 30.423 26.202 -35.923 1.00 90.31 498 ALA A CA 1
ATOM 3815 C C . ALA A 1 498 ? 30.018 24.723 -35.811 1.00 90.31 498 ALA A C 1
ATOM 3817 O O . ALA A 1 498 ? 28.848 24.434 -35.570 1.00 90.31 498 ALA A O 1
ATOM 3818 N N . VAL A 1 499 ? 30.974 23.788 -35.888 1.00 88.88 499 VAL A N 1
ATOM 3819 C CA . VAL A 1 499 ? 30.710 22.348 -35.698 1.00 88.88 499 VAL A CA 1
ATOM 3820 C C . VAL A 1 499 ? 30.141 22.063 -34.302 1.00 88.88 499 VAL A C 1
ATOM 3822 O O . VAL A 1 499 ? 29.197 21.284 -34.168 1.00 88.88 499 VAL A O 1
ATOM 3825 N N . MET A 1 500 ? 30.657 22.716 -33.255 1.00 87.00 500 MET A N 1
ATOM 3826 C CA . MET A 1 500 ? 30.130 22.544 -31.896 1.00 87.00 500 MET A CA 1
ATOM 3827 C C . MET A 1 500 ? 28.750 23.192 -31.715 1.00 87.00 500 MET A C 1
ATOM 3829 O O . MET A 1 500 ? 27.893 22.604 -31.062 1.00 87.00 500 MET A O 1
ATOM 3833 N N . TRP A 1 501 ? 28.481 24.349 -32.323 1.00 86.94 501 TRP A N 1
ATOM 3834 C CA . TRP A 1 501 ? 27.152 24.972 -32.296 1.00 86.94 501 TRP A CA 1
ATOM 3835 C C . TRP A 1 501 ? 26.101 24.160 -33.060 1.00 86.94 501 TRP A C 1
ATOM 3837 O O . TRP A 1 501 ? 24.981 24.022 -32.572 1.00 86.94 501 TRP A O 1
ATOM 3847 N N . LEU A 1 502 ? 26.467 23.548 -34.192 1.00 87.00 502 LEU A N 1
ATOM 3848 C CA . LEU A 1 502 ? 25.591 22.630 -34.931 1.00 87.00 502 LEU A CA 1
ATOM 3849 C C . LEU A 1 502 ? 25.167 21.429 -34.074 1.00 87.00 502 LEU A C 1
ATOM 3851 O O . LEU A 1 502 ? 24.012 21.018 -34.137 1.00 87.00 502 LEU A O 1
ATOM 3855 N N . SER A 1 503 ? 26.052 20.922 -33.208 1.00 83.00 503 SER A N 1
ATOM 3856 C CA . SER A 1 503 ? 25.701 19.837 -32.279 1.00 83.00 503 SER A CA 1
ATOM 3857 C C . SER A 1 503 ? 24.600 20.230 -31.280 1.00 83.00 503 SER A C 1
ATOM 3859 O O . SER A 1 503 ? 23.756 19.410 -30.924 1.00 83.00 503 SER A O 1
ATOM 3861 N N . ILE A 1 504 ? 24.565 21.503 -30.869 1.00 79.75 504 ILE A N 1
ATOM 3862 C CA . ILE A 1 504 ? 23.624 22.030 -29.868 1.00 79.75 504 ILE A CA 1
ATOM 3863 C C . ILE A 1 504 ? 22.235 22.239 -30.473 1.00 79.75 504 ILE A C 1
ATOM 3865 O O . ILE A 1 504 ? 21.238 22.101 -29.766 1.00 79.75 504 ILE A O 1
ATOM 3869 N N . LEU A 1 505 ? 22.162 22.514 -31.780 1.00 78.19 505 LEU A N 1
ATOM 3870 C CA . LEU A 1 505 ? 20.896 22.550 -32.516 1.00 78.19 505 LEU A CA 1
ATOM 3871 C C . LEU A 1 505 ? 20.214 21.175 -32.556 1.00 78.19 505 LEU A C 1
ATOM 3873 O O . LEU A 1 505 ? 18.996 21.114 -32.687 1.00 78.19 505 LEU A O 1
ATOM 3877 N N . MET A 1 506 ? 20.982 20.086 -32.424 1.00 73.12 506 MET A N 1
ATOM 3878 C CA . MET A 1 506 ? 20.443 18.725 -32.371 1.00 73.12 506 MET A CA 1
ATOM 3879 C C . MET A 1 506 ? 20.046 18.310 -30.949 1.00 73.12 506 MET A C 1
ATOM 3881 O O . MET A 1 506 ? 18.961 17.768 -30.761 1.00 73.12 506 MET A O 1
ATOM 3885 N N . ALA A 1 507 ? 20.887 18.578 -29.941 1.00 70.12 507 ALA A N 1
ATOM 3886 C CA . ALA A 1 507 ? 20.522 18.423 -28.531 1.00 70.12 507 ALA A CA 1
ATOM 3887 C C . ALA A 1 507 ? 21.418 19.259 -27.599 1.00 70.12 507 ALA A C 1
ATOM 3889 O O . ALA A 1 507 ? 22.635 19.347 -27.776 1.00 70.12 507 ALA A O 1
ATOM 3890 N N . GLY A 1 508 ? 20.831 19.822 -26.538 1.00 67.62 508 GLY A N 1
ATOM 3891 C CA . GLY A 1 508 ? 21.568 20.567 -25.515 1.00 67.62 508 GLY A CA 1
ATOM 3892 C C . GLY A 1 508 ? 22.464 19.655 -24.673 1.00 67.62 508 GLY A C 1
ATOM 3893 O O . GLY A 1 508 ? 21.980 18.931 -23.806 1.00 67.62 508 GLY A O 1
ATOM 3894 N N . THR A 1 509 ? 23.777 19.702 -24.901 1.00 72.75 509 THR A N 1
ATOM 3895 C CA . THR A 1 509 ? 24.768 18.888 -24.176 1.00 72.75 509 THR A CA 1
ATOM 3896 C C . THR A 1 509 ? 25.863 19.746 -23.539 1.00 72.75 509 THR A C 1
ATOM 3898 O O . THR A 1 509 ? 25.965 20.951 -23.775 1.00 72.75 509 THR A O 1
ATOM 3901 N N . SER A 1 510 ? 26.730 19.127 -22.729 1.00 69.75 510 SER A N 1
ATOM 3902 C CA . SER A 1 510 ? 27.909 19.780 -22.134 1.00 69.75 510 SER A CA 1
ATOM 3903 C C . SER A 1 510 ? 28.921 20.305 -23.169 1.00 69.75 510 SER A C 1
ATOM 3905 O O . SER A 1 510 ? 29.800 21.090 -22.809 1.00 69.75 510 SER A O 1
ATOM 3907 N N . ILE A 1 511 ? 28.758 19.960 -24.454 1.00 73.75 511 ILE A N 1
ATOM 3908 C CA . ILE A 1 511 ? 29.507 20.517 -25.595 1.00 73.75 511 ILE A CA 1
ATOM 3909 C C . ILE A 1 511 ? 29.270 22.036 -25.744 1.00 73.75 511 ILE A C 1
ATOM 3911 O O . ILE A 1 511 ? 30.120 22.739 -26.291 1.00 73.75 511 ILE A O 1
ATOM 3915 N N . LEU A 1 512 ? 28.199 22.584 -25.151 1.00 79.00 512 LEU A N 1
ATOM 3916 C CA . LEU A 1 512 ? 27.945 24.030 -25.066 1.00 79.00 512 LEU A CA 1
ATOM 3917 C C . LEU A 1 512 ? 29.139 24.823 -24.517 1.00 79.00 512 LEU A C 1
ATOM 3919 O O . LEU A 1 512 ? 29.477 25.877 -25.053 1.00 79.00 512 LEU A O 1
ATOM 3923 N N . ALA A 1 513 ? 29.822 24.310 -23.490 1.00 77.56 513 ALA A N 1
ATOM 3924 C CA . ALA A 1 513 ? 30.995 24.982 -22.930 1.00 77.56 513 ALA A CA 1
ATOM 3925 C C . ALA A 1 513 ? 32.141 25.092 -23.953 1.00 77.56 513 ALA A C 1
ATOM 3927 O O . ALA A 1 513 ? 32.843 26.103 -23.998 1.00 77.56 513 ALA A O 1
ATOM 3928 N N . ALA A 1 514 ? 32.299 24.078 -24.806 1.00 80.19 514 ALA A N 1
ATOM 3929 C CA . ALA A 1 514 ? 33.309 24.053 -25.855 1.00 80.19 514 ALA A CA 1
ATOM 3930 C C . ALA A 1 514 ? 32.954 24.983 -27.015 1.00 80.19 514 ALA A C 1
ATOM 3932 O O . ALA A 1 514 ? 33.814 25.730 -27.472 1.00 80.19 514 ALA A O 1
ATOM 3933 N N . ALA A 1 515 ? 31.685 25.005 -27.433 1.00 84.44 515 ALA A N 1
ATOM 3934 C CA . ALA A 1 515 ? 31.188 25.941 -28.439 1.00 84.44 515 ALA A CA 1
ATOM 3935 C C . ALA A 1 515 ? 31.419 27.399 -28.008 1.00 84.44 515 ALA A C 1
ATOM 3937 O O . ALA A 1 515 ? 31.974 28.200 -28.760 1.00 84.44 515 ALA A O 1
ATOM 3938 N N . ILE A 1 516 ? 31.084 27.726 -26.755 1.00 85.81 516 ILE A N 1
ATOM 3939 C CA . ILE A 1 516 ? 31.331 29.049 -26.168 1.00 85.81 516 ILE A CA 1
ATOM 3940 C C . ILE A 1 516 ? 32.835 29.355 -26.130 1.00 85.81 516 ILE A C 1
ATOM 3942 O O . ILE A 1 516 ? 33.254 30.425 -26.574 1.00 85.81 516 ILE A O 1
ATOM 3946 N N . GLY A 1 517 ? 33.657 28.423 -25.635 1.00 84.38 517 GLY A N 1
ATOM 3947 C CA . GLY A 1 517 ? 35.110 28.594 -25.556 1.00 84.38 517 GLY A CA 1
ATOM 3948 C C . GLY A 1 517 ? 35.753 28.853 -26.920 1.00 84.38 517 GLY A C 1
ATOM 3949 O O . GLY A 1 517 ? 36.517 29.805 -27.070 1.00 84.38 517 GLY A O 1
ATOM 3950 N N . LEU A 1 518 ? 35.394 28.065 -27.937 1.00 86.81 518 LEU A N 1
ATOM 3951 C CA . LEU A 1 518 ? 35.892 28.222 -29.306 1.00 86.81 518 LEU A CA 1
ATOM 3952 C C . LEU A 1 518 ? 35.406 29.524 -29.952 1.00 86.81 518 LEU A C 1
ATOM 3954 O O . LEU A 1 518 ? 36.181 30.167 -30.660 1.00 86.81 518 LEU A O 1
ATOM 3958 N N . SER A 1 519 ? 34.174 29.969 -29.676 1.00 88.44 519 SER A N 1
ATOM 3959 C CA . SER A 1 519 ? 33.693 31.289 -30.108 1.00 88.44 519 SER A CA 1
ATOM 3960 C C . SER A 1 519 ? 34.519 32.426 -29.507 1.00 88.44 519 SER A C 1
ATOM 3962 O O . SER A 1 519 ? 34.933 33.331 -30.231 1.00 88.44 519 SER A O 1
ATOM 3964 N N . PHE A 1 520 ? 34.819 32.377 -28.205 1.00 86.31 520 PHE A N 1
ATOM 3965 C CA . PHE A 1 520 ? 35.686 33.377 -27.575 1.00 86.31 520 PHE A CA 1
ATOM 3966 C C . PHE A 1 520 ? 37.100 33.358 -28.157 1.00 86.31 520 PHE A C 1
ATOM 3968 O O . PHE A 1 520 ? 37.648 34.418 -28.456 1.00 86.31 520 PHE A O 1
ATOM 3975 N N . THR A 1 521 ? 37.668 32.174 -28.378 1.00 81.75 521 THR A N 1
ATOM 3976 C CA . THR A 1 521 ? 38.975 32.010 -29.026 1.00 81.75 521 THR A CA 1
ATOM 3977 C C . THR A 1 521 ? 38.989 32.578 -30.445 1.00 81.75 521 THR A C 1
ATOM 3979 O O . THR A 1 521 ? 39.930 33.276 -30.818 1.00 81.75 521 THR A O 1
ATOM 3982 N N . THR A 1 522 ? 37.928 32.340 -31.219 1.00 85.12 522 THR A N 1
ATOM 3983 C CA . THR A 1 522 ? 37.756 32.899 -32.568 1.00 85.12 522 THR A CA 1
ATOM 3984 C C . THR A 1 522 ? 37.782 34.424 -32.527 1.00 85.12 522 THR A C 1
ATOM 3986 O O . THR A 1 522 ? 38.523 35.057 -33.276 1.00 85.12 522 THR A O 1
ATOM 3989 N N . LEU A 1 523 ? 37.025 35.029 -31.606 1.00 83.69 523 LEU A N 1
ATOM 3990 C CA . LEU A 1 523 ? 36.997 36.481 -31.423 1.00 83.69 523 LEU A CA 1
ATOM 3991 C C . LEU A 1 523 ? 38.347 37.035 -30.951 1.00 83.69 523 LEU A C 1
ATOM 3993 O O . LEU A 1 523 ? 38.733 38.128 -31.363 1.00 83.69 523 LEU A O 1
ATOM 3997 N N . ALA A 1 524 ? 39.067 36.301 -30.101 1.00 78.00 524 ALA A N 1
ATOM 3998 C CA . ALA A 1 524 ? 40.384 36.700 -29.621 1.00 78.00 524 ALA A CA 1
ATOM 3999 C C . ALA A 1 524 ? 41.411 36.731 -30.763 1.00 78.00 524 ALA A C 1
ATOM 4001 O O . ALA A 1 524 ? 42.090 37.742 -30.933 1.00 78.00 524 ALA A O 1
ATOM 4002 N N . TYR A 1 525 ? 41.477 35.686 -31.594 1.00 75.44 525 TYR A N 1
ATOM 4003 C CA . TYR A 1 525 ? 42.362 35.663 -32.763 1.00 75.44 525 TYR A CA 1
ATOM 4004 C C . TYR A 1 525 ? 41.948 36.678 -33.838 1.00 75.44 525 TYR A C 1
ATOM 4006 O O . TYR A 1 525 ? 42.816 37.354 -34.390 1.00 75.44 525 TYR A O 1
ATOM 4014 N N . GLY A 1 526 ? 40.642 36.877 -34.052 1.00 74.75 526 GLY A N 1
ATOM 4015 C CA . GLY A 1 526 ? 40.122 37.873 -34.993 1.00 74.75 526 GLY A CA 1
ATOM 4016 C C . GLY A 1 526 ? 40.418 39.320 -34.580 1.00 74.75 526 GLY A C 1
ATOM 4017 O O . GLY A 1 526 ? 40.627 40.178 -35.436 1.00 74.75 526 GLY A O 1
ATOM 4018 N N . LYS A 1 527 ? 40.498 39.595 -33.270 1.00 68.38 527 LYS A N 1
ATOM 4019 C CA . LYS A 1 527 ? 40.944 40.891 -32.726 1.00 68.38 527 LYS A CA 1
ATOM 4020 C C . LYS A 1 527 ? 42.468 41.014 -32.644 1.00 68.38 527 LYS A C 1
ATOM 4022 O O . LYS A 1 527 ? 42.989 42.123 -32.719 1.00 68.38 527 LYS A O 1
ATOM 4027 N N . SER A 1 528 ? 43.191 39.896 -32.551 1.00 51.81 528 SER A N 1
ATOM 4028 C CA . SER A 1 528 ? 44.657 39.829 -32.449 1.00 51.81 528 SER A CA 1
ATOM 4029 C C . SER A 1 528 ? 45.405 40.148 -33.758 1.00 51.81 528 SER A C 1
ATOM 4031 O O . SER A 1 528 ? 46.554 39.742 -33.931 1.00 51.81 528 SER A O 1
ATOM 4033 N N . THR A 1 529 ? 44.837 40.973 -34.642 1.00 50.34 529 THR A N 1
ATOM 4034 C CA . THR A 1 529 ? 45.682 41.905 -35.406 1.00 50.34 529 THR A CA 1
ATOM 4035 C C . THR A 1 529 ? 46.271 42.994 -34.498 1.00 50.34 529 THR A C 1
ATOM 4037 O O . THR A 1 529 ? 47.235 43.641 -34.903 1.00 50.34 529 THR A O 1
ATOM 4040 N N . ARG A 1 530 ? 45.792 43.153 -33.246 1.00 45.25 530 ARG A N 1
ATOM 4041 C CA . ARG A 1 530 ? 46.467 43.906 -32.169 1.00 45.25 530 ARG A CA 1
ATOM 4042 C C . ARG A 1 530 ? 46.215 43.278 -30.782 1.00 45.25 530 ARG A C 1
ATOM 4044 O O . ARG A 1 530 ? 45.078 42.994 -30.435 1.00 45.25 530 ARG A O 1
ATOM 4051 N N . CYS A 1 531 ? 47.283 43.154 -29.988 1.00 37.31 531 CYS A N 1
ATOM 4052 C CA . CYS A 1 531 ? 47.369 42.750 -28.567 1.00 37.31 531 CYS A CA 1
ATOM 4053 C C . CYS A 1 531 ? 47.582 41.255 -28.238 1.00 37.31 531 CYS A C 1
ATOM 4055 O O . CYS A 1 531 ? 46.654 40.461 -28.106 1.00 37.31 531 CYS A O 1
ATOM 4057 N N . ALA A 1 532 ? 48.850 40.931 -27.961 1.00 41.12 532 ALA A N 1
ATOM 4058 C CA . ALA A 1 532 ? 49.311 39.713 -27.308 1.00 41.12 532 ALA A CA 1
ATOM 4059 C C . ALA A 1 5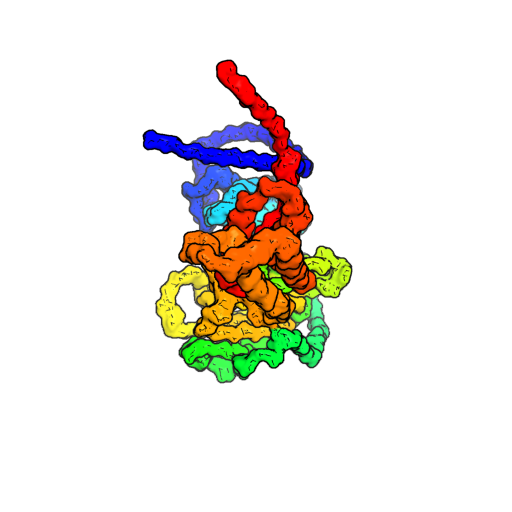32 ? 48.981 39.744 -25.805 1.00 41.12 532 ALA A C 1
ATOM 4061 O O . ALA A 1 532 ? 49.549 40.528 -25.048 1.00 41.12 532 ALA A O 1
ATOM 4062 N N . GLY A 1 533 ? 48.065 38.885 -25.361 1.00 47.59 533 GLY A N 1
ATOM 4063 C CA . GLY A 1 533 ? 47.715 38.793 -23.943 1.00 47.59 533 GLY A CA 1
ATOM 4064 C C . GLY A 1 533 ? 46.558 37.845 -23.657 1.00 47.59 533 GLY A C 1
ATOM 4065 O O . GLY A 1 533 ? 45.611 38.242 -22.993 1.00 47.59 533 GLY A O 1
ATOM 4066 N N . PHE A 1 534 ? 46.581 36.613 -24.180 1.00 48.16 534 PHE A N 1
ATOM 4067 C CA . PHE A 1 534 ? 45.461 35.672 -23.988 1.00 48.16 534 PHE A CA 1
ATOM 4068 C C . PHE A 1 534 ? 45.873 34.200 -23.794 1.00 48.16 534 PHE A C 1
ATOM 4070 O O . PHE A 1 534 ? 45.092 33.287 -24.035 1.00 48.16 534 PHE A O 1
ATOM 4077 N N . LEU A 1 535 ? 47.095 33.941 -23.313 1.00 44.94 535 LEU A N 1
ATOM 4078 C CA . LEU A 1 535 ? 47.611 32.572 -23.143 1.00 44.94 535 LEU A CA 1
ATOM 4079 C C . LEU A 1 535 ? 47.185 31.896 -21.817 1.00 44.94 535 LEU A C 1
ATOM 4081 O O . LEU A 1 535 ? 47.289 30.679 -21.677 1.00 44.94 535 LEU A O 1
ATOM 4085 N N . ASN A 1 536 ? 46.669 32.655 -20.841 1.00 40.22 536 ASN A N 1
ATOM 4086 C CA . ASN A 1 536 ? 46.322 32.125 -19.511 1.00 40.22 536 ASN A CA 1
ATOM 4087 C C . ASN A 1 536 ? 44.879 31.596 -19.388 1.00 40.22 536 ASN A C 1
ATOM 4089 O O . ASN A 1 536 ? 44.630 30.728 -18.556 1.00 40.22 536 ASN A O 1
ATOM 4093 N N . PHE A 1 537 ? 43.940 32.035 -20.234 1.00 46.22 537 PHE A N 1
ATOM 4094 C CA . PHE A 1 537 ? 42.554 31.529 -20.229 1.00 46.22 537 PHE A CA 1
ATOM 4095 C C . PHE A 1 537 ? 42.429 30.157 -20.930 1.00 46.22 537 PHE A C 1
ATOM 4097 O O . PHE A 1 537 ? 41.609 29.313 -20.561 1.00 46.22 537 PHE A O 1
ATOM 4104 N N . PHE A 1 538 ? 43.322 29.895 -21.891 1.00 46.50 538 PHE A N 1
ATOM 4105 C CA . PHE A 1 538 ? 43.400 28.660 -22.678 1.00 46.50 538 PHE A CA 1
ATOM 4106 C C . PHE A 1 538 ? 43.714 27.412 -21.840 1.00 46.50 538 PHE A C 1
ATOM 4108 O O . PHE A 1 538 ? 43.125 26.352 -22.054 1.00 46.50 538 PHE A O 1
ATOM 4115 N N . LYS A 1 539 ? 44.588 27.543 -20.832 1.00 43.50 539 LYS A N 1
ATOM 4116 C CA . LYS A 1 539 ? 44.940 26.435 -19.928 1.00 43.50 539 LYS A CA 1
ATOM 4117 C C . LYS A 1 539 ? 43.749 25.956 -19.094 1.00 43.50 539 LYS A C 1
ATOM 4119 O O . LYS A 1 539 ? 43.658 24.770 -18.805 1.00 43.50 539 LYS A O 1
ATOM 4124 N N . VAL A 1 540 ? 42.818 26.848 -18.749 1.00 46.66 540 VAL A N 1
ATOM 4125 C CA . VAL A 1 540 ? 41.636 26.513 -17.937 1.00 46.66 540 VAL A CA 1
ATOM 4126 C C . VAL A 1 540 ? 40.565 25.803 -18.773 1.00 46.66 540 VAL A C 1
ATOM 4128 O O . VAL A 1 540 ? 39.964 24.843 -18.296 1.00 46.66 540 VAL A O 1
ATOM 4131 N N . SER A 1 541 ? 40.374 26.206 -20.035 1.00 47.25 541 SER A N 1
ATOM 4132 C CA . SER A 1 541 ? 39.359 25.616 -20.927 1.00 47.25 541 SER A CA 1
ATOM 4133 C C . SER A 1 541 ? 39.732 24.213 -21.423 1.00 47.25 541 SER A C 1
ATOM 4135 O O . SER A 1 541 ? 38.870 23.339 -21.477 1.00 47.25 541 SER A O 1
ATOM 4137 N N . LEU A 1 542 ? 41.015 23.956 -21.713 1.00 46.41 542 LEU A N 1
ATOM 4138 C CA . LEU A 1 542 ? 41.489 22.630 -22.136 1.00 46.41 542 LEU A CA 1
ATOM 4139 C C . LEU A 1 542 ? 41.420 21.601 -20.991 1.00 46.41 542 LEU A C 1
ATOM 4141 O O . LEU A 1 542 ? 40.980 20.473 -21.200 1.00 46.41 542 LEU A O 1
ATOM 4145 N N . LEU A 1 543 ? 41.779 22.002 -19.763 1.00 46.44 543 LEU A N 1
ATOM 4146 C CA . LEU A 1 543 ? 41.630 21.165 -18.566 1.00 46.44 543 LEU A CA 1
ATOM 4147 C C . LEU A 1 543 ? 40.157 20.854 -18.267 1.00 46.44 543 LEU A C 1
ATOM 4149 O O . LEU A 1 543 ? 39.839 19.708 -17.959 1.00 46.44 543 LEU A O 1
ATOM 4153 N N . TYR A 1 544 ? 39.251 21.826 -18.427 1.00 47.69 544 TYR A N 1
ATOM 4154 C CA . TYR A 1 544 ? 37.808 21.589 -18.301 1.00 47.69 544 TYR A CA 1
ATOM 4155 C C . TYR A 1 544 ? 37.272 20.638 -19.378 1.00 47.69 544 TYR A C 1
ATOM 4157 O O . TYR A 1 544 ? 36.441 19.786 -19.067 1.00 47.69 544 TYR A O 1
ATOM 4165 N N . PHE A 1 545 ? 37.755 20.738 -20.619 1.00 48.72 545 PHE A N 1
ATOM 4166 C CA . PHE A 1 545 ? 37.327 19.886 -21.732 1.00 48.72 545 PHE A CA 1
ATOM 4167 C C . PHE A 1 545 ? 37.779 18.429 -21.557 1.00 48.72 545 PHE A C 1
ATOM 4169 O O . PHE A 1 545 ? 36.968 17.519 -21.715 1.00 48.72 545 PHE A O 1
ATOM 4176 N N . VAL A 1 546 ? 39.025 18.191 -21.126 1.00 47.75 546 VAL A N 1
ATOM 4177 C CA . VAL A 1 546 ? 39.517 16.832 -20.824 1.00 47.75 546 VAL A CA 1
ATOM 4178 C C . VAL A 1 546 ? 38.787 16.235 -19.614 1.00 47.75 546 VAL A C 1
ATOM 4180 O O . VAL A 1 546 ? 38.388 15.073 -19.653 1.00 47.75 546 VAL A O 1
ATOM 4183 N N . HIS A 1 547 ? 38.530 17.023 -18.563 1.00 44.97 547 HIS A N 1
ATOM 4184 C CA . HIS A 1 547 ? 37.793 16.536 -17.389 1.00 44.97 547 HIS A CA 1
ATOM 4185 C C . HIS A 1 547 ? 36.311 16.246 -17.701 1.00 44.97 547 HIS A C 1
ATOM 4187 O O . HIS A 1 547 ? 35.753 15.265 -17.211 1.00 44.97 547 HIS A O 1
ATOM 4193 N N . SER A 1 548 ? 35.683 17.056 -18.561 1.00 44.28 548 SER A N 1
ATOM 4194 C CA . SER A 1 548 ? 34.270 16.909 -18.944 1.00 44.28 548 SER A CA 1
ATOM 4195 C C . SER A 1 548 ? 34.050 15.822 -20.003 1.00 44.28 548 SER A C 1
ATOM 4197 O O . SER A 1 548 ? 33.066 15.094 -19.922 1.00 44.28 548 SER A O 1
ATOM 4199 N N . GLY A 1 549 ? 34.972 15.649 -20.957 1.00 42.38 549 GLY A N 1
ATOM 4200 C CA . GLY A 1 549 ? 34.918 14.581 -21.964 1.00 42.38 549 GLY A CA 1
ATOM 4201 C C . GLY A 1 549 ? 35.072 13.183 -21.358 1.00 42.38 549 GLY A C 1
ATOM 4202 O O . GLY A 1 549 ? 34.344 12.263 -21.725 1.00 42.38 549 GLY A O 1
ATOM 4203 N N . VAL A 1 550 ? 35.934 13.030 -20.345 1.00 40.72 550 VAL A N 1
ATOM 4204 C CA . VAL A 1 550 ? 36.057 11.775 -19.578 1.00 40.72 550 VAL A CA 1
ATOM 4205 C C . VAL A 1 550 ? 34.790 11.486 -18.760 1.00 40.72 550 VAL A C 1
ATOM 4207 O O . VAL A 1 550 ? 34.430 10.323 -18.588 1.00 40.72 550 VAL A O 1
ATOM 4210 N N . ALA A 1 551 ? 34.069 12.514 -18.299 1.00 39.31 551 ALA A N 1
ATOM 4211 C CA . ALA A 1 551 ? 32.804 12.349 -17.580 1.00 39.31 551 ALA A CA 1
ATOM 4212 C C . ALA A 1 551 ? 31.633 11.908 -18.483 1.00 39.31 551 ALA A C 1
ATOM 4214 O O . ALA A 1 551 ? 30.726 11.237 -17.995 1.00 39.31 551 ALA A O 1
ATOM 4215 N N . ILE A 1 552 ? 31.663 12.238 -19.780 1.00 40.88 552 ILE A N 1
ATOM 4216 C CA . ILE A 1 552 ? 30.682 11.774 -20.781 1.00 40.88 552 ILE A CA 1
ATOM 4217 C C . ILE A 1 552 ? 30.917 10.295 -21.127 1.00 40.88 552 ILE A C 1
ATOM 4219 O O . ILE A 1 552 ? 29.960 9.550 -21.282 1.00 40.88 552 ILE A O 1
ATOM 4223 N N . ILE A 1 553 ? 32.180 9.854 -21.187 1.00 39.97 553 ILE A N 1
ATOM 4224 C CA . ILE A 1 553 ? 32.542 8.460 -21.508 1.00 39.97 553 ILE A CA 1
ATOM 4225 C C . ILE A 1 553 ? 32.409 7.531 -20.287 1.00 39.97 553 ILE A C 1
ATOM 4227 O O . ILE A 1 553 ? 32.094 6.355 -20.437 1.00 39.97 553 ILE A O 1
ATOM 4231 N N . ARG A 1 554 ? 32.629 8.033 -19.062 1.00 35.31 554 ARG A N 1
ATOM 4232 C CA . ARG A 1 554 ? 32.509 7.232 -17.826 1.00 35.31 554 ARG A CA 1
ATOM 4233 C C . ARG A 1 554 ? 31.089 7.098 -17.283 1.00 35.31 554 ARG A C 1
ATOM 4235 O O . ARG A 1 554 ? 30.887 6.307 -16.361 1.00 35.31 554 ARG A O 1
ATOM 4242 N N . LYS A 1 555 ? 30.120 7.865 -17.784 1.00 39.00 555 LYS A N 1
ATOM 4243 C CA . LYS A 1 555 ? 28.734 7.727 -17.342 1.00 39.00 555 LYS A CA 1
ATOM 4244 C C . LYS A 1 555 ? 28.014 6.704 -18.206 1.00 39.00 555 LYS A C 1
ATOM 4246 O O . LYS A 1 555 ? 27.714 6.951 -19.366 1.00 39.00 555 LYS A O 1
ATOM 4251 N N . ASP A 1 556 ? 27.754 5.570 -17.564 1.00 36.97 556 ASP A N 1
ATOM 4252 C CA . ASP A 1 556 ? 26.701 4.611 -17.887 1.00 36.97 556 ASP A CA 1
ATOM 4253 C C . ASP A 1 556 ? 25.504 5.364 -18.514 1.00 36.97 556 ASP A C 1
ATOM 4255 O O . ASP A 1 556 ? 25.017 6.308 -17.882 1.00 36.97 556 ASP A O 1
ATOM 4259 N N . PRO A 1 557 ? 25.039 5.034 -19.733 1.00 38.31 557 PRO A N 1
ATOM 4260 C CA . PRO A 1 557 ? 23.935 5.745 -20.392 1.00 38.31 557 PRO A CA 1
ATOM 4261 C C . PRO A 1 557 ? 22.626 5.749 -19.574 1.00 38.31 557 PRO A C 1
ATOM 4263 O O . PRO A 1 557 ? 21.714 6.516 -19.877 1.00 38.31 557 PRO A O 1
ATOM 4266 N N . ALA A 1 558 ? 22.559 4.951 -18.502 1.00 35.75 558 ALA A N 1
ATOM 4267 C CA . ALA A 1 558 ? 21.492 4.917 -17.504 1.00 35.75 558 ALA A CA 1
ATOM 4268 C C . ALA A 1 558 ? 21.702 5.836 -16.271 1.00 35.75 558 ALA A C 1
ATOM 4270 O O . ALA A 1 558 ? 20.868 5.845 -15.370 1.00 35.75 558 ALA A O 1
ATOM 4271 N N . ALA A 1 559 ? 22.799 6.596 -16.165 1.00 35.59 559 ALA A N 1
ATOM 4272 C CA . ALA A 1 559 ? 23.078 7.443 -15.001 1.00 35.59 559 ALA A CA 1
ATOM 4273 C C . ALA A 1 559 ? 22.586 8.889 -15.198 1.00 35.59 559 ALA A C 1
ATOM 4275 O O . ALA A 1 559 ? 23.184 9.680 -15.931 1.00 35.59 559 ALA A O 1
ATOM 4276 N N . VAL A 1 560 ? 21.528 9.239 -14.461 1.00 35.12 560 VAL A N 1
ATOM 4277 C CA . VAL A 1 560 ? 20.957 10.586 -14.271 1.00 35.12 560 VAL A CA 1
ATOM 4278 C C . VAL A 1 560 ? 22.039 11.694 -14.222 1.00 35.12 560 VAL A C 1
ATOM 4280 O O . VAL A 1 560 ? 23.083 11.538 -13.564 1.00 35.12 560 VAL A O 1
ATOM 4283 N N . PRO A 1 561 ? 21.848 12.857 -14.882 1.00 37.78 561 PRO A N 1
ATOM 4284 C CA . PRO A 1 561 ? 22.748 13.984 -14.698 1.00 37.78 561 PRO A CA 1
ATOM 4285 C C . PRO A 1 561 ? 22.498 14.639 -13.331 1.00 37.78 561 PRO A C 1
ATOM 4287 O O . PRO A 1 561 ? 21.385 15.030 -12.995 1.00 37.78 561 PRO A O 1
ATOM 4290 N N . LEU A 1 562 ? 23.572 14.804 -12.554 1.00 31.20 562 LEU A N 1
ATOM 4291 C CA . LEU A 1 562 ? 23.605 15.718 -11.411 1.00 31.20 562 LEU A CA 1
ATOM 4292 C C . LEU A 1 562 ? 23.113 17.105 -11.857 1.00 31.20 562 LEU A C 1
ATOM 4294 O O . LEU A 1 562 ? 23.559 17.604 -12.892 1.00 31.20 562 LEU A O 1
ATOM 4298 N N . LYS A 1 563 ? 22.219 17.696 -11.049 1.00 34.09 563 LYS A N 1
ATOM 4299 C CA . LYS A 1 563 ? 21.663 19.058 -11.159 1.00 34.09 563 LYS A CA 1
ATOM 4300 C C . LYS A 1 563 ? 22.614 20.029 -11.868 1.00 34.09 563 LYS A C 1
ATOM 4302 O O . LYS A 1 563 ? 23.704 20.306 -11.365 1.00 34.09 563 LYS A O 1
ATOM 4307 N N . GLN A 1 564 ? 22.170 20.614 -12.982 1.00 33.16 564 GLN A N 1
ATOM 4308 C CA . GLN A 1 564 ? 22.844 21.789 -13.532 1.00 33.16 564 GLN A CA 1
ATOM 4309 C C . GLN A 1 564 ? 22.743 22.940 -12.515 1.00 33.16 564 GLN A C 1
ATOM 4311 O O . GLN A 1 564 ? 21.642 23.244 -12.045 1.00 33.16 564 GLN A O 1
ATOM 4316 N N . PRO A 1 565 ? 23.853 23.598 -12.137 1.00 34.50 565 PRO A N 1
ATOM 4317 C CA . PRO A 1 565 ? 23.770 24.789 -11.311 1.00 34.50 565 PRO A CA 1
ATOM 4318 C C . PRO A 1 565 ? 23.068 25.894 -12.103 1.00 34.50 565 PRO A C 1
ATOM 4320 O O . PRO A 1 565 ? 23.406 26.173 -13.250 1.00 34.50 565 PRO A O 1
ATOM 4323 N N . ASN A 1 566 ? 22.092 26.537 -11.465 1.00 38.03 566 ASN A N 1
ATOM 4324 C CA . ASN A 1 566 ? 21.345 27.651 -12.032 1.00 38.03 566 ASN A CA 1
ATOM 4325 C C . ASN A 1 566 ? 22.311 28.810 -12.357 1.00 38.03 566 ASN A C 1
ATOM 4327 O O . ASN A 1 566 ? 22.772 29.525 -11.462 1.00 38.03 566 ASN A O 1
ATOM 4331 N N . VAL A 1 567 ? 22.645 28.960 -13.642 1.00 40.31 567 VAL A N 1
ATOM 4332 C CA . VAL A 1 567 ? 23.674 29.874 -14.173 1.00 40.31 567 VAL A CA 1
ATOM 4333 C C . VAL A 1 567 ? 23.381 31.337 -13.800 1.00 40.31 567 VAL A C 1
ATOM 4335 O O . VAL A 1 567 ? 24.307 32.121 -13.580 1.00 40.31 567 VAL A O 1
ATOM 4338 N N . ALA A 1 568 ? 22.108 31.684 -13.573 1.00 37.06 568 ALA A N 1
ATOM 4339 C CA . ALA A 1 568 ? 21.691 33.008 -13.111 1.00 37.0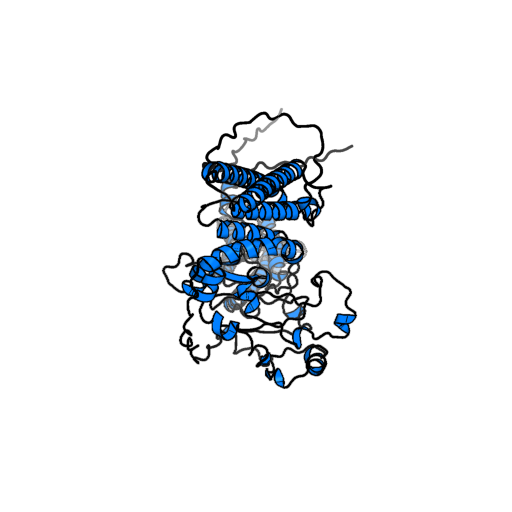6 568 ALA A CA 1
ATOM 4340 C C . ALA A 1 568 ? 22.242 33.373 -11.713 1.00 37.06 568 ALA A C 1
ATOM 4342 O O . ALA A 1 568 ? 22.557 34.535 -11.453 1.00 37.06 568 ALA A O 1
ATOM 4343 N N . LYS A 1 569 ? 22.437 32.393 -10.813 1.00 35.56 569 LYS A N 1
ATOM 4344 C CA . LYS A 1 569 ? 23.000 32.629 -9.465 1.00 35.56 569 LYS A CA 1
ATOM 4345 C C . LYS A 1 569 ? 24.519 32.837 -9.470 1.00 35.56 569 LYS A C 1
ATOM 4347 O O . LYS A 1 569 ? 25.035 33.509 -8.578 1.00 35.56 569 LYS A O 1
ATOM 4352 N N . LEU A 1 570 ? 25.233 32.286 -10.453 1.00 36.03 570 LEU A N 1
ATOM 4353 C CA . LEU A 1 570 ? 26.679 32.481 -10.623 1.00 36.03 570 LEU A CA 1
ATOM 4354 C C . LEU A 1 570 ? 26.992 33.845 -11.255 1.00 36.03 570 LEU A C 1
ATOM 4356 O O . LEU A 1 570 ? 27.911 34.523 -10.796 1.00 36.03 570 LEU A O 1
ATOM 4360 N N . ALA A 1 571 ? 26.175 34.294 -12.213 1.00 34.94 571 ALA A N 1
ATOM 4361 C CA . ALA A 1 571 ? 26.304 35.619 -12.823 1.00 34.94 571 ALA A CA 1
ATOM 4362 C C . ALA A 1 571 ? 26.052 36.761 -11.815 1.00 34.94 571 ALA A C 1
ATOM 4364 O O . ALA A 1 571 ? 26.815 37.725 -11.766 1.00 34.94 571 ALA A O 1
ATOM 4365 N N . ALA A 1 572 ? 25.053 36.619 -10.934 1.00 36.94 572 ALA A N 1
ATOM 4366 C CA . ALA A 1 572 ? 24.740 37.627 -9.915 1.00 36.94 572 ALA A CA 1
ATOM 4367 C C . ALA A 1 572 ? 25.837 37.782 -8.841 1.00 36.94 572 ALA A C 1
ATOM 4369 O O . ALA A 1 572 ? 26.021 38.864 -8.288 1.00 36.94 572 ALA A O 1
ATOM 4370 N N . LYS A 1 573 ? 26.602 36.718 -8.555 1.00 34.78 573 LYS A N 1
ATOM 4371 C CA . LYS A 1 573 ? 27.666 36.737 -7.536 1.00 34.78 573 LYS A CA 1
ATOM 4372 C C . LYS A 1 573 ? 28.976 37.352 -8.049 1.00 34.78 573 LYS A C 1
ATOM 4374 O O . LYS A 1 573 ? 29.761 37.845 -7.246 1.00 34.78 573 LYS A O 1
ATOM 4379 N N . ALA A 1 574 ? 29.193 37.358 -9.366 1.00 36.66 574 ALA A N 1
ATOM 4380 C CA . ALA A 1 574 ? 30.351 37.990 -10.003 1.00 36.66 574 ALA A CA 1
ATOM 4381 C C . ALA A 1 574 ? 30.192 39.516 -10.172 1.00 36.66 574 ALA A C 1
ATOM 4383 O O . ALA A 1 574 ? 31.190 40.227 -10.242 1.00 36.66 574 ALA A O 1
ATOM 4384 N N . ALA A 1 575 ? 28.956 40.029 -10.184 1.00 35.06 575 ALA A N 1
ATOM 4385 C CA . ALA A 1 575 ? 28.660 41.444 -10.425 1.00 35.06 575 ALA A CA 1
ATOM 4386 C C . ALA A 1 575 ? 28.747 42.360 -9.179 1.00 35.06 575 ALA A C 1
ATOM 4388 O O . ALA A 1 575 ? 28.622 43.573 -9.315 1.00 35.06 575 ALA A O 1
ATOM 4389 N N . MET A 1 576 ? 28.965 41.824 -7.967 1.00 35.56 576 MET A N 1
ATOM 4390 C CA . MET A 1 576 ? 28.911 42.590 -6.701 1.00 35.56 576 MET A CA 1
ATOM 4391 C C . MET A 1 576 ? 30.219 42.576 -5.884 1.00 35.56 576 MET A C 1
ATOM 4393 O O . MET A 1 576 ? 30.184 42.467 -4.658 1.00 35.56 576 MET A O 1
ATOM 4397 N N . SER A 1 577 ? 31.385 42.708 -6.522 1.00 29.56 577 SER A N 1
ATOM 4398 C CA . SER A 1 577 ? 32.642 42.971 -5.799 1.00 29.56 577 SER A CA 1
ATOM 4399 C C . SER A 1 577 ? 33.182 44.360 -6.153 1.00 29.56 577 SER A C 1
ATOM 4401 O O . SER A 1 577 ? 33.640 44.543 -7.280 1.00 29.56 577 SER A O 1
ATOM 4403 N N . PRO A 1 578 ? 33.177 45.342 -5.230 1.00 33.72 578 PRO A N 1
ATOM 4404 C CA . PRO A 1 578 ? 33.806 46.628 -5.484 1.00 33.72 578 PRO A CA 1
ATOM 4405 C C . PRO A 1 578 ? 35.333 46.487 -5.470 1.00 33.72 578 PRO A C 1
ATOM 4407 O O . PRO A 1 578 ? 35.927 45.865 -4.586 1.00 33.72 578 PRO A O 1
ATOM 4410 N N . SER A 1 579 ? 35.958 47.083 -6.481 1.00 35.62 579 SER A N 1
ATOM 4411 C CA . SER A 1 579 ? 37.400 47.237 -6.647 1.00 35.62 579 SER A CA 1
ATOM 4412 C C . SER A 1 579 ? 38.025 47.953 -5.446 1.00 35.62 579 SER A C 1
ATOM 4414 O O . SER A 1 579 ? 37.667 49.096 -5.156 1.00 35.62 579 SER A O 1
ATOM 4416 N N . LYS A 1 580 ? 38.999 47.328 -4.775 1.00 30.02 580 LYS A N 1
ATOM 4417 C CA . LYS A 1 580 ? 39.935 48.063 -3.910 1.00 30.02 580 LYS A CA 1
ATOM 4418 C C . LYS A 1 580 ? 41.097 48.592 -4.758 1.00 30.02 580 LYS A C 1
ATOM 4420 O O . LYS A 1 580 ? 41.640 47.820 -5.548 1.00 30.02 580 LYS A O 1
ATOM 4425 N N . PRO A 1 581 ? 41.493 49.866 -4.603 1.00 31.66 581 PRO A N 1
ATOM 4426 C CA . PRO A 1 581 ? 42.605 50.429 -5.346 1.00 31.66 581 PRO A CA 1
ATOM 4427 C C . PRO A 1 581 ? 43.937 49.923 -4.787 1.00 31.66 581 PRO A C 1
ATOM 4429 O O . PRO A 1 581 ? 44.140 49.819 -3.575 1.00 31.66 581 PRO A O 1
ATOM 4432 N N . VAL A 1 582 ? 44.845 49.620 -5.709 1.00 34.62 582 VAL A N 1
ATOM 4433 C CA . VAL A 1 582 ? 46.254 49.328 -5.454 1.00 34.62 582 VAL A CA 1
ATOM 4434 C C . VAL A 1 582 ? 46.938 50.631 -5.035 1.00 34.62 582 VAL A C 1
ATOM 4436 O O . VAL A 1 582 ? 46.939 51.593 -5.798 1.00 34.62 582 VAL A O 1
ATOM 4439 N N . LYS A 1 583 ? 47.530 50.669 -3.836 1.00 29.44 583 LYS A N 1
ATOM 4440 C CA . LYS A 1 583 ? 48.570 51.652 -3.507 1.00 29.44 583 LYS A CA 1
ATOM 4441 C C . LYS A 1 583 ? 49.916 51.073 -3.929 1.00 29.44 583 LYS A C 1
ATOM 4443 O O . LYS A 1 583 ? 50.344 50.050 -3.400 1.00 29.44 583 LYS A O 1
ATOM 4448 N N . SER A 1 584 ? 50.540 51.726 -4.901 1.00 29.64 584 SER A N 1
ATOM 4449 C CA . SER A 1 584 ? 51.940 51.554 -5.267 1.00 29.64 584 SER A CA 1
ATOM 4450 C C . SER A 1 584 ? 52.826 52.430 -4.389 1.00 29.64 584 SER A C 1
ATOM 4452 O O . SER A 1 584 ? 52.492 53.597 -4.211 1.00 29.64 584 SER A O 1
ATOM 4454 N N . ALA A 1 585 ? 53.971 51.858 -4.010 1.00 29.83 585 ALA A N 1
ATOM 4455 C CA . ALA A 1 585 ? 55.270 52.503 -3.805 1.00 29.83 585 ALA A CA 1
ATOM 4456 C C . ALA A 1 585 ? 55.380 53.582 -2.707 1.00 29.83 585 ALA A C 1
ATOM 4458 O O . ALA A 1 585 ? 54.511 54.418 -2.524 1.00 29.83 585 ALA A O 1
ATOM 4459 N N . ALA A 1 586 ? 56.474 53.657 -1.975 1.00 37.62 586 ALA A N 1
ATOM 4460 C CA . ALA A 1 586 ? 57.587 52.739 -1.804 1.00 37.62 586 ALA A CA 1
ATOM 4461 C C . ALA A 1 586 ? 58.082 53.052 -0.383 1.00 37.62 586 ALA A C 1
ATOM 4463 O O . ALA A 1 586 ? 57.269 53.230 0.524 1.00 37.62 586 ALA A O 1
ATOM 4464 N N . VAL A 1 587 ? 59.377 53.212 -0.191 1.00 31.11 587 VAL A N 1
ATOM 4465 C CA . VAL A 1 587 ? 59.758 54.428 0.534 1.00 31.11 587 VAL A CA 1
ATOM 4466 C C . VAL A 1 587 ? 59.160 55.642 -0.180 1.00 31.11 587 VAL A C 1
ATOM 4468 O O . VAL A 1 587 ? 59.183 55.632 -1.432 1.00 31.11 587 VAL A O 1
#

Radius of gyration: 35.02 Å; chains: 1; bounding box: 100×85×88 Å

Organism: NCBI:txid246404

Secondary structure (DSSP, 8-state):
----PPPPPPPPP-PPP-----------PPPPSS-----HHHHTSS--GGGS-HHHHHHHHHHHHHHHHHHHHHHHHHHHTTS-S-HHHHHHHHHHHHHHHHHHHHHHHHHTHHHHTTT-HHHHHHHHHHHHHHHHHHHH-SS-TTHHHHHHHHHHHHHHHH-HHHHHHHHHHHHHHHHHHHHTT----------------------HHHHSS-TT--PPPEEEGGG--HHHHIIIIISSSS----EEETTTTT-THHHHTTSHHHHHHHSTT-EEEEEEEETT-TT--TT-TT-EEEEEEHHHHIIIIIISTTSTT-TTTTEEEEEEEE-HHHH-HHHHTT----GGGG---HHHHHS---TT--SSSPPP--EEE--TT----SB--SS-------SS--------GGGGGGG-B-SSTTTTBBSS-TT---HHHHHHHHHHHHHHHHHHHHHHHHHHHHS-HHHHHS---HHHHHHHHHHT-HHHHHHHHHHHHHHHHHHHHH---TTHHHHHHHHHHHHHHHHTTS----HHHHHHHHHHHHHHHHHHHHS-TT--------HHHHHHHHS--PPPPP-----

pLDDT: mean 73.15, std 22.42, range [21.45, 98.12]

Sequence (587 aa):
MAKRKALASKPSSRPASKHSKWTVTKMNMKQPSNEPTSPSFLSSMPIQLSHMDPGVKSLLAQAALAVEAARSCSAQFSASHASNSSTKTASAKMNTLALAALAASEAARESTFPFLEKECAIHTGAYTASCLLVAESHLLLQDEPDSNTKALRAIDLGLLRGGVVDWGPMAASLVERAAAKDVGQRKPQKIEPTPDLKLSDAAMELPPQFIKNSPNAHTIPRIDARSLTLEEFCKTYMEADPPRPVVLTNAIESWPALSRWKSMDYIKQVAKGRLVPVETYAKEDTSLSFLSDSWSHRVIPLDEYIQQYVLDGNKEASLSDNEAGYLAQHPLFDQIPALRHDIGIPEFCHAVTEQDRNAPPDCEVRSGDAPLVSAWLGPSGTVSPLHNDPYHNLLAQIVGTKYVRIYNACDSAKVYPEKTRLGHNSRVNVDSVDSKKISNFISVFPFALAGFGIAGVIVILEIPFVTKWCPTGPRTQKMSEFFSNPVFKTALYAAFSAVMWLSILMAGTSILAAAIGLSFTTLAYGKSTRCAGFLNFFKVSLLYFVHSGVAIIRKDPAAVPLKQPNVAKLAAKAAMSPSKPVKSAAV

InterPro domains:
  IPR041667 Cupin-like domain 8 [PF13621] (243-444)